Protein AF-A0A2G6LWV2-F1 (afdb_monomer)

Radius of gyration: 27.26 Å; Cα contacts (8 Å, |Δi|>4): 1111; chains: 1; bounding box: 62×66×82 Å

Foldseek 3Di:
DVVVCQQLVLLVLLLVLLVCLLVLLVVLVPPPCPQLSNLLSVLSNLLSVLLHRFGDDPLLVVLSVQLNVLSNCCVVDVVSSLSNLLSSQLSSLVSLLSSCVPPVDLCSSCVSLLSLLLLQDDADPQLVVLLVLLCVVPVLDAPCPDPDPDDPPDLDPPADLFFSPLSVQLSVLCVVPSSSSLVRVLVLLSLLLRLLCVQQNSNLSNLLQCFQQQHNSHDDSDCLSVLSNLLSCLVRPLDDPVNVVSLVVSLVVLCQRDVLSNLLSVLLVVLVQVPDPDDPVVNVVVVVVVVVVVVCVCVCCVPVVVVPRQNSNDLNVLLVVLLCCCVPPNVVLLVLLLLCCCQFVLLSCCQRPVLLLQLVLQLVVCCVPPVSSSSSLVRSLVSSSSSLCSRCSLPSAADQFRNVSSSSSNSSSSSNSSSRQCPPLLSVLSSSSSSSSSSSCSSVVSQRGQHNQQAGPVLVVVVQPHFDHSLQDDVVVSVLSVVLSVQSSCLSPDDPPSNVSSVVSSVVSSVNGSDDDQFRWQSNADPVFWDPFDWPDPDSPVSVVSVVSSHSFTWGWDDDAPTKGWFDDPDPQWIWMWGQHPFFIWIDIPPDTDDDHDDPDDDPPQKPFPDWDFDDPPPDPDGDIDTDTAHDPVPDPDTDTDGDPDDDIDIGGTRDDD

Mean predicted aligned error: 13.55 Å

Structure (mmCIF, N/CA/C/O backbone):
data_AF-A0A2G6LWV2-F1
#
_entry.id   AF-A0A2G6LWV2-F1
#
loop_
_atom_site.group_PDB
_atom_site.id
_atom_site.type_symbol
_atom_site.label_atom_id
_atom_site.label_alt_id
_atom_site.label_comp_id
_atom_site.label_asym_id
_atom_site.label_entity_id
_atom_site.label_seq_id
_atom_site.pdbx_PDB_ins_code
_atom_site.Cartn_x
_atom_site.Cartn_y
_atom_site.Cartn_z
_atom_site.occupancy
_atom_site.B_iso_or_equiv
_atom_site.auth_seq_id
_atom_site.auth_comp_id
_atom_site.auth_asym_id
_atom_site.auth_atom_id
_atom_site.pdbx_PDB_model_num
ATOM 1 N N . MET A 1 1 ? -26.670 -32.065 17.653 1.00 73.56 1 MET A N 1
ATOM 2 C CA . MET A 1 1 ? -26.065 -31.911 16.308 1.00 73.56 1 MET A CA 1
ATOM 3 C C . MET A 1 1 ? -26.472 -30.608 15.611 1.00 73.56 1 MET A C 1
ATOM 5 O O . MET A 1 1 ? -25.606 -29.767 15.420 1.00 73.56 1 MET A O 1
ATOM 9 N N . ARG A 1 2 ? -27.762 -30.358 15.326 1.00 80.62 2 ARG A N 1
ATOM 10 C CA . ARG A 1 2 ? -28.246 -29.114 14.675 1.00 80.62 2 ARG A CA 1
ATOM 11 C C . ARG A 1 2 ? -27.738 -27.809 15.317 1.00 80.62 2 ARG A C 1
ATOM 13 O O . ARG A 1 2 ? -27.131 -26.991 14.639 1.00 80.62 2 ARG A O 1
ATOM 20 N N . ARG A 1 3 ? -27.859 -27.679 16.645 1.00 80.44 3 ARG A N 1
ATOM 21 C CA . ARG A 1 3 ? -27.362 -26.515 17.408 1.00 80.44 3 ARG A CA 1
ATOM 22 C C . ARG A 1 3 ? -25.847 -26.297 17.273 1.00 80.44 3 ARG A C 1
ATOM 24 O O . ARG A 1 3 ? -25.392 -25.161 17.253 1.00 80.44 3 ARG A O 1
ATOM 31 N N . PHE A 1 4 ? -25.062 -27.371 17.162 1.00 81.25 4 PHE A N 1
ATOM 32 C CA . PHE A 1 4 ? -23.610 -27.282 16.970 1.00 81.25 4 PHE A CA 1
ATOM 33 C C . PHE A 1 4 ? -23.264 -26.746 15.575 1.00 81.25 4 PHE A C 1
ATOM 35 O O . PHE A 1 4 ? -22.426 -25.854 15.467 1.00 81.25 4 PHE A O 1
ATOM 42 N N . ILE A 1 5 ? -23.960 -27.236 14.542 1.00 81.06 5 ILE A N 1
ATOM 43 C CA . ILE A 1 5 ? -23.807 -26.794 13.146 1.00 81.06 5 ILE A CA 1
ATOM 44 C C . ILE A 1 5 ? -24.193 -25.319 12.997 1.00 81.06 5 ILE A C 1
ATOM 46 O O . ILE A 1 5 ? -23.463 -24.552 12.376 1.00 81.06 5 ILE A O 1
ATOM 50 N N . GLU A 1 6 ? -25.305 -24.903 13.605 1.00 79.62 6 GLU A N 1
ATOM 51 C CA . GLU A 1 6 ? -25.753 -23.505 13.584 1.00 79.62 6 GLU A CA 1
ATOM 52 C C . GLU A 1 6 ? -24.757 -22.576 14.300 1.00 79.62 6 GLU A C 1
ATOM 54 O O . GLU A 1 6 ? -24.489 -21.476 13.821 1.00 79.62 6 GLU A O 1
ATOM 59 N N . THR A 1 7 ? -24.149 -23.040 15.397 1.00 82.75 7 THR A N 1
ATOM 60 C CA . THR A 1 7 ? -23.205 -22.245 16.205 1.00 82.75 7 THR A CA 1
ATOM 61 C C . THR A 1 7 ? -21.809 -22.136 15.577 1.00 82.75 7 THR A C 1
ATOM 63 O O . THR A 1 7 ? -21.149 -21.116 15.748 1.00 82.75 7 THR A O 1
ATOM 66 N N . HIS A 1 8 ? -21.343 -23.156 14.848 1.00 85.56 8 HIS A N 1
ATOM 67 C CA . HIS A 1 8 ? -19.985 -23.212 14.274 1.00 85.56 8 HIS A CA 1
ATOM 68 C C . HIS A 1 8 ? -19.997 -23.213 12.741 1.00 85.56 8 HIS A C 1
ATOM 70 O O . HIS A 1 8 ? -19.137 -23.806 12.088 1.00 85.56 8 HIS A O 1
ATOM 76 N N . ARG A 1 9 ? -20.995 -22.556 12.145 1.00 86.44 9 ARG A N 1
ATOM 77 C CA . ARG A 1 9 ? -21.235 -22.608 10.702 1.00 86.44 9 ARG A CA 1
ATOM 78 C C . ARG A 1 9 ? -20.054 -22.082 9.883 1.00 86.44 9 ARG A C 1
ATOM 80 O O . ARG A 1 9 ? -19.738 -22.693 8.865 1.00 86.44 9 ARG A O 1
ATOM 87 N N . LEU A 1 10 ? -19.393 -20.993 10.306 1.00 87.88 10 LEU A N 1
ATOM 88 C CA . LEU A 1 10 ? -18.212 -20.478 9.597 1.00 87.88 10 LEU A CA 1
ATOM 89 C C . LEU A 1 10 ? -17.054 -21.474 9.655 1.00 87.88 10 LEU A C 1
ATOM 91 O O . LEU A 1 10 ? -16.500 -21.804 8.616 1.00 87.88 10 LEU A O 1
ATOM 95 N N . MET A 1 11 ? -16.750 -21.993 10.847 1.00 92.12 11 MET A N 1
ATOM 96 C CA . MET A 1 11 ? -15.703 -22.994 11.056 1.00 92.12 11 MET A CA 1
ATOM 97 C C . MET A 1 11 ? -15.886 -24.185 10.109 1.00 92.12 11 MET A C 1
ATOM 99 O O . MET A 1 11 ? -14.992 -24.486 9.322 1.00 92.12 11 MET A O 1
ATOM 103 N N . LEU A 1 12 ? -17.066 -24.815 10.133 1.00 90.56 12 LEU A N 1
ATOM 104 C CA . LEU A 1 12 ? -17.376 -25.965 9.280 1.00 90.56 12 LEU A CA 1
ATOM 105 C C . LEU A 1 12 ? -17.290 -25.616 7.790 1.00 90.56 12 LEU A C 1
ATOM 107 O O . LEU A 1 12 ? -16.721 -26.384 7.021 1.00 90.56 12 LEU A O 1
ATOM 111 N N . SER A 1 13 ? -17.802 -24.446 7.392 1.00 90.50 13 SER A N 1
ATOM 112 C CA . SER A 1 13 ? -17.732 -23.995 5.997 1.00 90.50 13 SER A CA 1
ATOM 113 C C . SER A 1 13 ? -16.283 -23.819 5.545 1.00 90.50 13 SER A C 1
ATOM 115 O O . SER A 1 13 ? -15.931 -24.286 4.474 1.00 90.50 13 SER A O 1
ATOM 117 N N . CYS A 1 14 ? -15.422 -23.213 6.366 1.00 91.94 14 CYS A N 1
ATOM 118 C CA . CYS A 1 14 ? -14.012 -23.025 6.037 1.00 91.94 14 CYS A CA 1
ATOM 119 C C . CYS A 1 14 ? -13.248 -24.350 5.928 1.00 91.94 14 CYS A C 1
ATOM 121 O O . CYS A 1 14 ? -12.437 -24.498 5.019 1.00 91.94 14 CYS A O 1
ATOM 123 N N . PHE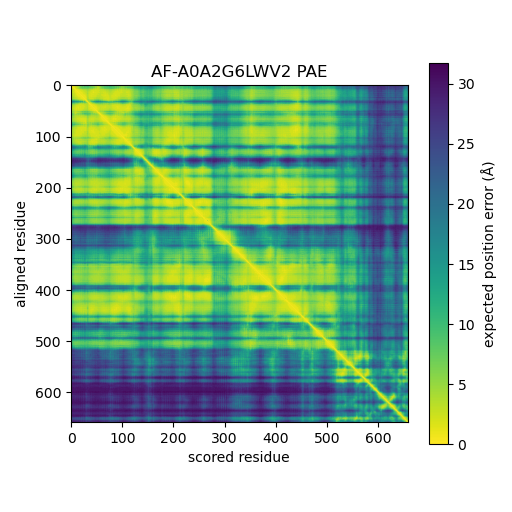 A 1 15 ? -13.521 -25.322 6.805 1.00 92.25 15 PHE A N 1
ATOM 124 C CA . PHE A 1 15 ? -12.913 -26.654 6.714 1.00 92.25 15 PHE A CA 1
ATOM 125 C C . PHE A 1 15 ? -13.327 -27.394 5.442 1.00 92.25 15 PHE A C 1
ATOM 127 O O . PHE A 1 15 ? -12.468 -27.906 4.727 1.00 92.25 15 PHE A O 1
ATOM 134 N N . VAL A 1 16 ? -14.630 -27.424 5.146 1.00 91.94 16 VAL A N 1
ATOM 135 C CA . VAL A 1 16 ? -15.158 -28.068 3.935 1.00 91.94 16 VAL A CA 1
ATOM 136 C C . VAL A 1 16 ? -14.615 -27.374 2.687 1.00 91.94 16 VAL A C 1
ATOM 138 O O . VAL A 1 16 ? -14.124 -28.048 1.785 1.00 91.94 16 VAL A O 1
ATOM 141 N N . SER A 1 17 ? -14.626 -26.039 2.661 1.00 91.38 17 SER A N 1
ATOM 142 C CA . SER A 1 17 ? -14.070 -25.261 1.555 1.00 91.38 17 SER A CA 1
ATOM 143 C C . SER A 1 17 ? -12.576 -25.497 1.384 1.00 91.38 17 SER A C 1
ATOM 145 O O . SER A 1 17 ? -12.140 -25.733 0.267 1.00 91.38 17 SER A O 1
ATOM 147 N N . GLY A 1 18 ? -11.789 -25.494 2.463 1.00 91.50 18 GLY A N 1
ATOM 148 C CA . GLY A 1 18 ? -10.349 -25.750 2.401 1.00 91.50 18 GLY A CA 1
ATOM 149 C C . GLY A 1 18 ? -10.024 -27.144 1.863 1.00 91.50 18 GLY A C 1
ATOM 150 O O . GLY A 1 18 ? -9.182 -27.278 0.976 1.00 91.50 18 GLY A O 1
ATOM 151 N N . ALA A 1 19 ? -10.736 -28.173 2.334 1.00 92.69 19 ALA A N 1
ATOM 152 C CA . ALA A 1 19 ? -10.584 -29.538 1.834 1.00 92.69 19 ALA A CA 1
ATOM 153 C C . ALA A 1 19 ? -10.974 -29.653 0.352 1.00 92.69 19 ALA A C 1
ATOM 155 O O . ALA A 1 19 ? -10.250 -30.268 -0.428 1.00 92.69 19 ALA A O 1
ATOM 156 N N . TRP A 1 20 ? -12.081 -29.028 -0.055 1.00 93.25 20 TRP A N 1
ATOM 157 C CA . TRP A 1 20 ? -12.495 -29.012 -1.455 1.00 93.25 20 TRP A CA 1
ATOM 158 C C . TRP A 1 20 ? -11.514 -28.254 -2.344 1.00 93.25 20 TRP A C 1
ATOM 160 O O . TRP A 1 20 ? -11.161 -28.768 -3.397 1.00 93.25 20 TRP A O 1
ATOM 170 N N . VAL A 1 21 ? -11.026 -27.082 -1.917 1.00 91.19 21 VAL A N 1
ATOM 171 C CA . VAL A 1 21 ? -10.005 -26.326 -2.655 1.00 91.19 21 VAL A CA 1
ATOM 172 C C . VAL A 1 21 ? -8.785 -27.208 -2.889 1.00 91.19 21 VAL A C 1
ATOM 174 O O . VAL A 1 21 ? -8.337 -27.308 -4.022 1.00 91.19 21 VAL A O 1
ATOM 177 N N . PHE A 1 22 ? -8.304 -27.926 -1.871 1.00 91.75 22 PHE A N 1
ATOM 178 C CA . PHE A 1 22 ? -7.187 -28.862 -2.025 1.00 91.75 22 PHE A CA 1
ATOM 179 C C . PHE A 1 22 ? -7.480 -29.983 -3.035 1.00 91.75 22 PHE A C 1
ATOM 181 O O . PHE A 1 22 ? -6.682 -30.236 -3.939 1.00 91.75 22 PHE A O 1
ATOM 188 N N . ILE A 1 23 ? -8.624 -30.660 -2.886 1.00 91.88 23 ILE A N 1
ATOM 189 C CA . ILE A 1 23 ? -8.996 -31.809 -3.719 1.00 91.88 23 ILE A CA 1
ATOM 190 C C . ILE A 1 23 ? -9.223 -31.375 -5.169 1.00 91.88 23 ILE A C 1
ATOM 192 O O . ILE A 1 23 ? -8.622 -31.953 -6.069 1.00 91.88 23 ILE A O 1
ATOM 196 N N . ALA A 1 24 ? -10.047 -30.353 -5.400 1.00 90.19 24 ALA A N 1
ATOM 197 C CA . ALA A 1 24 ? -10.381 -29.868 -6.733 1.00 90.19 24 ALA A CA 1
ATOM 198 C C . ALA A 1 24 ? -9.148 -29.322 -7.461 1.00 90.19 24 ALA A C 1
ATOM 200 O O . ALA A 1 24 ? -8.937 -29.670 -8.617 1.00 90.19 24 ALA A O 1
ATOM 201 N N . TRP A 1 25 ? -8.288 -28.556 -6.777 1.00 89.25 25 TRP A N 1
ATOM 202 C CA . TRP A 1 25 ? -7.039 -28.045 -7.359 1.00 89.25 25 TRP A CA 1
ATOM 203 C C . TRP A 1 25 ? -6.135 -29.183 -7.835 1.00 89.25 25 TRP A C 1
ATOM 205 O O . TRP A 1 25 ? -5.579 -29.129 -8.931 1.00 89.25 25 TRP A O 1
ATOM 215 N N . LYS A 1 26 ? -6.019 -30.244 -7.024 1.00 88.69 26 LYS A N 1
ATOM 216 C CA . LYS A 1 26 ? -5.214 -31.422 -7.353 1.00 88.69 26 LYS A CA 1
ATOM 217 C C . LYS A 1 26 ? -5.834 -32.257 -8.476 1.00 88.69 26 LYS A C 1
ATOM 219 O O . LYS A 1 26 ? -5.106 -32.686 -9.363 1.00 88.69 26 LYS A O 1
ATOM 224 N N . LEU A 1 27 ? -7.146 -32.494 -8.440 1.00 90.00 27 LEU A N 1
ATOM 225 C CA . LEU A 1 27 ? -7.854 -33.294 -9.446 1.00 90.00 27 LEU A CA 1
ATOM 226 C C . LEU A 1 27 ? -7.903 -32.602 -10.808 1.00 90.00 27 LEU A C 1
ATOM 228 O O . LEU A 1 27 ? -7.734 -33.262 -11.827 1.00 90.00 27 LEU A O 1
ATOM 232 N N . ALA A 1 28 ? -8.102 -31.286 -10.828 1.00 87.88 28 ALA A N 1
ATOM 233 C CA . ALA A 1 28 ? -8.118 -30.510 -12.059 1.00 87.88 28 ALA A CA 1
ATOM 234 C C . ALA A 1 28 ? -6.717 -30.318 -12.666 1.00 87.88 28 ALA A C 1
ATOM 236 O O . ALA A 1 28 ? -6.621 -29.888 -13.813 1.00 87.88 28 ALA A O 1
ATOM 237 N N . GLY A 1 29 ? -5.648 -30.621 -11.916 1.00 85.56 29 GLY A N 1
ATOM 238 C CA . GLY A 1 29 ? -4.260 -30.485 -12.363 1.00 85.56 29 GLY A CA 1
ATOM 239 C C . GLY A 1 29 ? -3.753 -29.041 -12.435 1.00 85.56 29 GLY A C 1
ATOM 240 O O . GLY A 1 29 ? -2.830 -28.775 -13.196 1.00 85.56 29 GLY A O 1
ATOM 241 N N . MET A 1 30 ? -4.356 -28.114 -11.681 1.00 83.44 30 MET A N 1
ATOM 242 C CA . MET A 1 30 ? -4.039 -26.678 -11.728 1.00 83.44 30 MET A CA 1
ATOM 243 C C . MET A 1 30 ? -2.553 -26.372 -11.431 1.00 83.44 30 MET A C 1
ATOM 245 O O . MET A 1 30 ? -1.924 -27.094 -10.647 1.00 83.44 30 MET A O 1
ATOM 249 N N . PRO A 1 31 ? -1.998 -25.265 -11.975 1.00 74.88 31 PRO A N 1
ATOM 250 C CA . PRO A 1 31 ? -0.589 -24.906 -11.829 1.00 74.88 31 PRO A CA 1
ATOM 251 C C . PRO A 1 31 ? -0.162 -24.706 -10.369 1.00 74.88 31 PRO A C 1
ATOM 253 O O . PRO A 1 31 ? -0.963 -24.417 -9.474 1.00 74.88 31 PRO A O 1
ATOM 256 N N . SER A 1 32 ? 1.142 -24.881 -10.132 1.00 67.62 32 SER A N 1
ATOM 257 C CA . SER A 1 32 ? 1.777 -24.801 -8.810 1.00 67.62 32 SER A CA 1
ATOM 258 C C . SER A 1 32 ? 1.073 -25.612 -7.696 1.00 67.62 32 SER A C 1
ATOM 260 O O . SER A 1 32 ? 0.885 -25.103 -6.581 1.00 67.62 32 SER A O 1
ATOM 262 N N . PRO A 1 33 ? 0.719 -26.897 -7.932 1.00 56.16 33 PRO A N 1
ATOM 263 C CA . PRO A 1 33 ? -0.064 -27.710 -6.992 1.00 56.16 33 PRO A CA 1
ATOM 264 C C . PRO A 1 33 ? 0.674 -27.985 -5.670 1.00 56.16 33 PRO A C 1
ATOM 266 O O . PRO A 1 33 ? 0.054 -28.320 -4.661 1.00 56.16 33 PRO A O 1
ATOM 269 N N . GLY A 1 34 ? 2.004 -27.835 -5.654 1.00 60.56 34 GLY A N 1
ATOM 270 C CA . GLY A 1 34 ? 2.821 -27.958 -4.449 1.00 60.56 34 GLY A CA 1
ATOM 271 C C . GLY A 1 34 ? 2.706 -26.763 -3.501 1.00 60.56 34 GLY A C 1
ATOM 272 O O . GLY A 1 34 ? 2.576 -26.965 -2.298 1.00 60.56 34 GLY A O 1
ATOM 273 N N . PHE A 1 35 ? 2.741 -25.533 -4.017 1.00 70.44 35 PHE A N 1
ATOM 274 C CA . PHE A 1 35 ? 2.861 -24.324 -3.194 1.00 70.44 35 PHE A CA 1
ATOM 275 C C . PHE A 1 35 ? 1.499 -23.648 -2.970 1.00 70.44 35 PHE A C 1
ATOM 277 O O . PHE A 1 35 ? 0.951 -23.723 -1.867 1.00 70.44 35 PHE A O 1
ATOM 284 N N . TYR A 1 36 ? 0.872 -23.106 -4.022 1.00 74.56 36 TYR A N 1
ATOM 285 C CA . TYR A 1 36 ? -0.477 -22.518 -3.948 1.00 74.56 36 TYR A CA 1
ATOM 286 C C . TYR A 1 36 ? -1.529 -23.551 -3.530 1.00 74.56 36 TYR A C 1
ATOM 288 O O . TYR A 1 36 ? -2.336 -23.292 -2.633 1.00 74.56 36 TYR A O 1
ATOM 296 N N . GLY A 1 37 ? -1.448 -24.756 -4.106 1.00 76.75 37 GLY A N 1
ATOM 297 C CA . GLY A 1 37 ? -2.347 -25.873 -3.812 1.00 76.75 37 GLY A CA 1
ATOM 298 C C . GLY A 1 37 ? -2.282 -26.390 -2.371 1.00 76.75 37 GLY A C 1
ATOM 299 O O . GLY A 1 37 ? -3.147 -27.163 -1.980 1.00 76.75 37 GLY A O 1
ATOM 300 N N . ARG A 1 38 ? -1.308 -25.963 -1.551 1.00 84.31 38 ARG A N 1
ATOM 301 C CA . ARG A 1 38 ? -1.229 -26.296 -0.114 1.00 84.31 38 ARG A CA 1
ATOM 302 C C . ARG A 1 38 ? -1.507 -25.096 0.783 1.00 84.31 38 ARG A C 1
ATOM 304 O O . ARG A 1 38 ? -2.213 -25.237 1.781 1.00 84.31 38 ARG A O 1
ATOM 311 N N . ILE A 1 39 ? -0.983 -23.922 0.431 1.00 86.75 39 ILE A N 1
ATOM 312 C CA . ILE A 1 39 ? -1.068 -22.741 1.294 1.00 86.75 39 ILE A CA 1
ATOM 313 C C . ILE A 1 39 ? -2.487 -22.162 1.319 1.00 86.75 39 ILE A C 1
ATOM 315 O O . ILE A 1 39 ? -2.982 -21.840 2.399 1.00 86.75 39 ILE A O 1
ATOM 319 N N . LEU A 1 40 ? -3.185 -22.107 0.178 1.00 88.62 40 LEU A N 1
ATOM 320 C CA . LEU A 1 40 ? -4.576 -21.638 0.131 1.00 88.62 40 LEU A CA 1
ATOM 321 C C . LEU A 1 40 ? -5.507 -22.528 0.982 1.00 88.62 40 LEU A C 1
ATOM 323 O O . LEU A 1 40 ? -6.181 -21.992 1.866 1.00 88.62 40 LEU A O 1
ATOM 327 N N . PRO A 1 41 ? -5.518 -23.870 0.825 1.00 90.12 41 PRO A N 1
ATOM 328 C CA . PRO A 1 41 ? -6.238 -24.761 1.738 1.00 90.12 41 PRO A CA 1
ATOM 329 C C . PRO A 1 41 ? -5.829 -24.619 3.205 1.00 90.12 41 PRO A C 1
ATOM 331 O O . PRO A 1 41 ? -6.692 -24.589 4.083 1.00 90.12 41 PRO A O 1
ATOM 334 N N . GLY A 1 42 ? -4.527 -24.494 3.482 1.00 91.50 42 GLY A N 1
ATOM 335 C CA . GLY A 1 42 ? -4.013 -24.280 4.834 1.00 91.50 42 GLY A CA 1
ATOM 336 C C . GLY A 1 42 ? -4.561 -23.000 5.470 1.00 91.50 42 GLY A C 1
ATOM 337 O O . GLY A 1 42 ? -4.979 -23.015 6.629 1.00 91.50 42 GLY A O 1
ATOM 338 N N . ALA A 1 43 ? -4.652 -21.914 4.702 1.00 92.19 43 ALA A N 1
ATOM 339 C CA . ALA A 1 43 ? -5.223 -20.649 5.155 1.00 92.19 43 ALA A CA 1
ATOM 340 C C . ALA A 1 43 ? -6.729 -20.756 5.427 1.00 92.19 43 ALA A C 1
ATOM 342 O O . ALA A 1 43 ? -7.212 -20.200 6.413 1.00 92.19 43 ALA A O 1
ATOM 343 N N . TRP A 1 44 ? -7.468 -21.528 4.626 1.00 93.31 44 TRP A N 1
ATOM 344 C CA . TRP A 1 44 ? -8.872 -21.854 4.895 1.00 93.31 44 TRP A CA 1
ATOM 345 C C . TRP A 1 44 ? -9.057 -22.653 6.187 1.00 93.31 44 TRP A C 1
ATOM 347 O O . TRP A 1 44 ? -9.905 -22.306 7.011 1.00 93.31 44 TRP A O 1
ATOM 357 N N . ILE A 1 45 ? -8.243 -23.687 6.400 1.00 93.19 45 ILE A N 1
ATOM 358 C CA . ILE A 1 45 ? -8.262 -24.495 7.626 1.00 93.19 45 ILE A CA 1
ATOM 359 C C . ILE A 1 45 ? -7.960 -23.618 8.846 1.00 93.19 45 ILE A C 1
ATOM 361 O O . ILE A 1 45 ? -8.698 -23.652 9.834 1.00 93.19 45 ILE A O 1
ATOM 365 N N . LEU A 1 46 ? -6.927 -22.778 8.760 1.00 93.62 46 LEU A N 1
ATOM 366 C CA . LEU A 1 46 ? -6.565 -21.844 9.822 1.00 93.62 46 LEU A CA 1
ATOM 367 C C . LEU A 1 46 ? -7.681 -20.824 10.088 1.00 93.62 46 LEU A C 1
ATOM 369 O O . LEU A 1 46 ? -8.014 -20.568 11.245 1.00 93.62 46 LEU A O 1
ATOM 373 N N . ALA A 1 47 ? -8.318 -20.291 9.042 1.00 92.50 47 ALA A N 1
ATOM 374 C CA . ALA A 1 47 ? -9.482 -19.421 9.185 1.00 92.50 47 ALA A CA 1
ATOM 375 C C . ALA A 1 47 ? -10.642 -20.138 9.893 1.00 92.50 47 ALA A C 1
ATOM 377 O O . ALA A 1 47 ? -11.293 -19.542 10.747 1.00 92.50 47 ALA A O 1
ATOM 378 N N . GLY A 1 48 ? -10.872 -21.420 9.593 1.00 91.19 48 GLY A N 1
ATOM 379 C CA . GLY A 1 48 ? -11.864 -22.249 10.278 1.00 91.19 48 GLY A CA 1
ATOM 380 C C . GLY A 1 48 ? -11.561 -22.421 11.766 1.00 91.19 48 GLY A C 1
ATOM 381 O O . GLY A 1 48 ? -12.428 -22.152 12.598 1.00 91.19 48 GLY A O 1
ATOM 382 N N . LEU A 1 49 ? -10.323 -22.788 12.111 1.00 93.19 49 LEU A N 1
ATOM 383 C CA . LEU A 1 49 ? -9.866 -22.940 13.500 1.00 93.19 49 LEU A CA 1
ATOM 384 C C . LEU A 1 49 ? -10.040 -21.651 14.316 1.00 93.19 49 LEU A C 1
ATOM 386 O O . LEU A 1 49 ? -10.426 -21.692 15.485 1.00 93.19 49 LEU A O 1
ATOM 390 N N . LEU A 1 50 ? -9.784 -20.498 13.697 1.00 92.88 50 LEU A N 1
ATOM 391 C CA . LEU A 1 50 ? -9.832 -19.192 14.358 1.00 92.88 50 LEU A CA 1
ATOM 392 C C . LEU A 1 50 ? -11.224 -18.540 14.340 1.00 92.88 50 LEU A C 1
ATOM 394 O O . LEU A 1 50 ? -11.472 -17.622 15.127 1.00 92.88 50 LEU A O 1
ATOM 398 N N . ALA A 1 51 ? -12.148 -19.020 13.502 1.00 88.62 51 ALA A N 1
ATOM 399 C CA . ALA A 1 51 ? -13.498 -18.473 13.351 1.00 88.62 51 ALA A CA 1
ATOM 400 C C . ALA A 1 51 ? -14.338 -18.542 14.640 1.00 88.62 51 ALA A C 1
ATOM 402 O O . ALA A 1 51 ? -15.212 -17.700 14.868 1.00 88.62 51 ALA A O 1
ATOM 403 N N . GLY A 1 52 ? -14.100 -19.539 15.499 1.00 84.56 52 GLY A N 1
ATOM 404 C CA . GLY A 1 52 ? -14.894 -19.758 16.709 1.00 84.56 52 GLY A CA 1
ATOM 405 C C . GLY A 1 52 ? -16.390 -19.907 16.396 1.00 84.56 52 GLY A C 1
ATOM 406 O O . GLY A 1 52 ? -16.787 -20.799 15.652 1.00 84.56 52 GLY A O 1
ATOM 407 N N . ARG A 1 53 ? -17.226 -19.022 16.962 1.00 85.69 53 ARG A N 1
ATOM 408 C CA . ARG A 1 53 ? -18.695 -19.006 16.773 1.00 85.69 53 ARG A CA 1
ATOM 409 C C . ARG A 1 53 ? -19.179 -18.006 15.711 1.00 85.69 53 ARG A C 1
ATOM 411 O O . ARG A 1 53 ? -20.354 -17.653 15.681 1.00 85.69 53 ARG A O 1
ATOM 418 N N . ALA A 1 54 ? -18.276 -17.510 14.864 1.00 84.81 54 ALA A N 1
ATOM 419 C CA . ALA A 1 54 ? -18.612 -16.609 13.764 1.00 84.81 54 ALA A CA 1
ATOM 420 C C . ALA A 1 54 ? -19.720 -17.196 12.856 1.00 84.81 54 ALA A C 1
ATOM 422 O O . ALA A 1 54 ? -19.627 -18.368 12.470 1.00 84.81 54 ALA A O 1
ATOM 423 N N . PRO A 1 55 ? -20.765 -16.425 12.476 1.00 84.88 55 PRO A N 1
ATOM 424 C CA . PRO A 1 55 ? -21.709 -16.881 11.469 1.00 84.88 55 PRO A CA 1
ATOM 425 C C . PRO A 1 55 ? -21.016 -16.956 10.107 1.00 84.88 55 PRO A C 1
ATOM 427 O O . PRO A 1 55 ? -20.178 -16.119 9.768 1.00 84.88 55 PRO A O 1
ATOM 430 N N . ALA A 1 56 ? -21.402 -17.942 9.297 1.00 81.00 56 ALA A N 1
ATOM 431 C CA . ALA A 1 56 ? -20.975 -17.989 7.905 1.00 81.00 56 ALA A CA 1
ATOM 432 C C . ALA A 1 56 ? -21.553 -16.792 7.138 1.00 81.00 56 ALA A C 1
ATOM 434 O O . ALA A 1 56 ? -22.729 -16.450 7.288 1.00 81.00 56 ALA A O 1
ATOM 435 N N . THR A 1 57 ? -20.735 -16.162 6.298 1.00 80.31 57 THR A N 1
ATOM 436 C CA . THR A 1 57 ? -21.193 -15.089 5.415 1.00 80.31 57 THR A CA 1
ATOM 437 C C . THR A 1 57 ? -21.699 -15.669 4.100 1.00 80.31 57 THR A C 1
ATOM 439 O O . THR A 1 57 ? -21.156 -16.641 3.582 1.00 80.31 57 THR A O 1
ATOM 442 N N . LYS A 1 58 ? -22.719 -15.036 3.513 1.00 80.75 58 LYS A N 1
ATOM 443 C CA . LYS A 1 58 ? -23.219 -15.394 2.174 1.00 80.75 58 LYS A CA 1
ATOM 444 C C . LYS A 1 58 ? -22.142 -15.314 1.081 1.00 80.75 58 LYS A C 1
ATOM 446 O O . LYS A 1 58 ? -22.220 -16.025 0.089 1.00 80.75 58 LYS A O 1
ATOM 451 N N . TRP A 1 59 ? -21.129 -14.467 1.280 1.00 79.81 59 TRP A N 1
ATOM 452 C CA . TRP A 1 59 ? -20.025 -14.261 0.342 1.00 79.81 59 TRP A CA 1
ATOM 453 C C . TRP A 1 59 ? -19.129 -15.490 0.199 1.00 79.81 59 TRP A C 1
ATOM 455 O O . TRP A 1 59 ? -18.599 -15.726 -0.879 1.00 79.81 59 TRP A O 1
ATOM 465 N N . LEU A 1 60 ? -19.019 -16.313 1.244 1.00 82.88 60 LEU A N 1
ATOM 466 C CA . LEU A 1 60 ? -18.269 -17.568 1.188 1.00 82.88 60 LEU A CA 1
ATOM 467 C C . LEU A 1 60 ? -18.822 -18.516 0.138 1.00 82.88 60 LEU A C 1
ATOM 469 O O . LEU A 1 60 ? -18.057 -19.074 -0.635 1.00 82.88 60 LEU A O 1
ATOM 473 N N . SER A 1 61 ? -20.146 -18.663 0.091 1.00 83.94 61 SER A N 1
ATOM 474 C CA . SER A 1 61 ? -20.809 -19.510 -0.897 1.00 83.94 61 SER A CA 1
ATOM 475 C C . SER A 1 61 ? -20.587 -18.993 -2.317 1.00 83.94 61 SER A C 1
ATOM 477 O O . SER A 1 61 ? -20.409 -19.797 -3.223 1.00 83.94 61 SER A O 1
ATOM 479 N N . VAL A 1 62 ? -20.540 -17.668 -2.501 1.00 87.81 62 VAL A N 1
ATOM 480 C CA . VAL A 1 62 ? -20.246 -17.046 -3.801 1.00 87.81 62 VAL A CA 1
ATOM 481 C C . VAL A 1 62 ? -18.811 -17.348 -4.229 1.00 87.81 62 VAL A C 1
ATOM 483 O O . VAL A 1 62 ? -18.613 -17.902 -5.303 1.00 87.81 62 VAL A O 1
ATOM 486 N N . PHE A 1 63 ? -17.814 -17.060 -3.386 1.00 89.88 63 PHE A N 1
ATOM 487 C CA . PHE A 1 63 ? -16.408 -17.338 -3.708 1.00 89.88 63 PHE A CA 1
ATOM 488 C C . PHE A 1 63 ? -16.141 -18.828 -3.921 1.00 89.88 63 PHE A C 1
ATOM 490 O O . PHE A 1 63 ? -15.409 -19.203 -4.830 1.00 89.88 63 PHE A O 1
ATOM 497 N N . PHE A 1 64 ? -16.779 -19.681 -3.125 1.00 87.75 64 PHE A N 1
ATOM 498 C CA . PHE A 1 64 ? -16.691 -21.127 -3.272 1.00 87.75 64 PHE A CA 1
ATOM 499 C C . PHE A 1 64 ? -17.299 -21.624 -4.591 1.00 87.75 64 PHE A C 1
ATOM 501 O O . PHE A 1 64 ? -16.709 -22.478 -5.253 1.00 87.75 64 PHE A O 1
ATOM 508 N N . ALA A 1 65 ? -18.451 -21.082 -4.997 1.00 90.00 65 ALA A N 1
ATOM 509 C CA . ALA A 1 65 ? -19.076 -21.412 -6.275 1.00 90.00 65 ALA A CA 1
ATOM 510 C C . ALA A 1 65 ? -18.216 -20.943 -7.457 1.00 90.00 65 ALA A C 1
ATOM 512 O O . ALA A 1 65 ? -17.963 -21.732 -8.363 1.00 90.00 65 ALA A O 1
ATOM 513 N N . VAL A 1 66 ? -17.705 -19.706 -7.410 1.00 92.06 66 VAL A N 1
ATOM 514 C CA . VAL A 1 66 ? -16.790 -19.175 -8.435 1.00 92.06 66 VAL A CA 1
ATOM 515 C C . VAL A 1 66 ? -15.537 -20.043 -8.531 1.00 92.06 66 VAL A C 1
ATOM 517 O O . VAL A 1 66 ? -15.202 -20.484 -9.622 1.00 92.06 66 VAL A O 1
ATOM 520 N N . PHE A 1 67 ? -14.902 -20.378 -7.403 1.00 93.69 67 PHE A N 1
ATOM 521 C CA . PHE A 1 67 ? -13.764 -21.300 -7.379 1.00 93.69 67 PHE A CA 1
ATOM 522 C C . PHE A 1 67 ? -14.104 -22.637 -8.047 1.00 93.69 67 PHE A C 1
ATOM 524 O O . PHE A 1 67 ? -13.374 -23.091 -8.919 1.00 93.69 67 PHE A O 1
ATOM 531 N N . THR A 1 68 ? -15.226 -23.248 -7.658 1.00 92.69 68 THR A N 1
ATOM 532 C CA . THR A 1 68 ? -15.631 -24.581 -8.127 1.00 92.69 68 THR A CA 1
ATOM 533 C C . THR A 1 68 ? -15.943 -24.613 -9.617 1.00 92.69 68 THR A C 1
ATOM 535 O O . THR A 1 68 ? -15.731 -25.638 -10.248 1.00 92.69 68 THR A O 1
ATOM 538 N N . VAL A 1 69 ? -16.436 -23.520 -10.195 1.00 92.00 69 VAL A N 1
ATOM 539 C CA . VAL A 1 69 ? -16.640 -23.430 -11.645 1.00 92.00 69 VAL A CA 1
ATOM 540 C C . VAL A 1 69 ? -15.304 -23.172 -12.344 1.00 92.00 69 VAL A C 1
ATOM 542 O O . VAL A 1 69 ? -14.924 -23.919 -13.244 1.00 92.00 69 VAL A O 1
ATOM 545 N N . SER A 1 70 ? -14.545 -22.170 -11.896 1.00 90.75 70 SER A N 1
ATOM 546 C CA . SER A 1 70 ? -13.303 -21.748 -12.553 1.00 90.75 70 SER A CA 1
ATOM 547 C C . SER A 1 70 ? -12.192 -22.804 -12.507 1.00 90.75 70 SER A C 1
ATOM 549 O O . SER A 1 70 ? -11.419 -22.906 -13.457 1.00 90.75 70 SER A O 1
ATOM 551 N N . VAL A 1 71 ? -12.145 -23.642 -11.463 1.00 91.19 71 VAL A N 1
ATOM 552 C CA . VAL A 1 71 ? -11.175 -24.751 -11.340 1.00 91.19 71 VAL A CA 1
ATOM 553 C C . VAL A 1 71 ? -11.336 -25.823 -12.414 1.00 91.19 71 VAL A C 1
ATOM 555 O O . VAL A 1 71 ? -10.406 -26.580 -12.624 1.00 91.19 71 VAL A O 1
ATOM 558 N N . TRP A 1 72 ? -12.465 -25.917 -13.115 1.00 89.94 72 TRP A N 1
ATOM 559 C CA . TRP A 1 72 ? -12.601 -26.837 -14.256 1.00 89.94 72 TRP A CA 1
ATOM 560 C C . TRP A 1 72 ? -12.423 -26.128 -15.597 1.00 89.94 72 TRP A C 1
ATOM 562 O O . TRP A 1 72 ? -12.089 -26.761 -16.592 1.00 89.94 72 TRP A O 1
ATOM 572 N N . LEU A 1 73 ? -12.593 -24.806 -15.614 1.00 87.62 73 LEU A N 1
ATOM 573 C CA . LEU A 1 73 ? -12.424 -23.983 -16.809 1.00 87.62 73 LEU A CA 1
ATOM 574 C C . LEU A 1 73 ? -10.962 -23.598 -17.072 1.00 87.62 73 LEU A C 1
ATOM 576 O O . LEU A 1 73 ? -10.659 -23.137 -18.166 1.00 87.62 73 LEU A O 1
ATOM 580 N N . TRP A 1 74 ? -10.044 -23.792 -16.118 1.00 85.94 74 TRP A N 1
ATOM 581 C CA . TRP A 1 74 ? -8.641 -23.384 -16.295 1.00 85.94 74 TRP A CA 1
ATOM 582 C C . TRP A 1 74 ? -7.908 -24.115 -17.425 1.00 85.94 74 TRP A C 1
ATOM 584 O O . TRP A 1 74 ? -6.982 -23.560 -18.001 1.00 85.94 74 TRP A O 1
ATOM 594 N N . GLN A 1 75 ? -8.335 -25.328 -17.784 1.00 85.00 75 GLN A N 1
ATOM 595 C CA . GLN A 1 75 ? -7.761 -26.041 -18.930 1.00 85.00 75 GLN A CA 1
ATOM 596 C C . GLN A 1 75 ? -8.147 -25.396 -20.271 1.00 85.00 75 GLN A C 1
ATOM 598 O O . GLN A 1 75 ? -7.493 -25.646 -21.276 1.00 85.00 75 GLN A O 1
ATOM 603 N N . LEU A 1 76 ? -9.198 -24.567 -20.292 1.00 86.38 76 LEU A N 1
ATOM 604 C CA . LEU A 1 76 ? -9.638 -23.832 -21.481 1.00 86.38 76 LEU A CA 1
ATOM 605 C C . LEU A 1 76 ? -8.921 -22.484 -21.630 1.00 86.38 76 LEU A C 1
ATOM 607 O O . LEU A 1 76 ? -8.885 -21.928 -22.722 1.00 86.38 76 LEU A O 1
ATOM 611 N N . SER A 1 77 ? -8.405 -21.925 -20.533 1.00 83.25 77 SER A N 1
ATOM 612 C CA . SER A 1 77 ? -7.749 -20.620 -20.514 1.00 83.25 77 SER A CA 1
ATOM 613 C C . SER A 1 77 ? -6.942 -20.435 -19.234 1.00 83.25 77 SER A C 1
ATOM 615 O O . SER A 1 77 ? -7.436 -20.712 -18.137 1.00 83.25 77 SER A O 1
ATOM 617 N N . GLU A 1 78 ? -5.750 -19.848 -19.350 1.00 74.88 78 GLU A N 1
ATOM 618 C CA . GLU A 1 78 ? -4.928 -19.483 -18.194 1.00 74.88 78 GLU A CA 1
ATOM 619 C C . GLU A 1 78 ? -5.659 -18.533 -17.226 1.00 74.88 78 GLU A C 1
ATOM 621 O O . GLU A 1 78 ? -5.484 -18.614 -16.013 1.00 74.88 78 GLU A O 1
ATOM 626 N N . PHE A 1 79 ? -6.605 -17.720 -17.702 1.00 81.81 79 PHE A N 1
ATOM 627 C CA . PHE A 1 79 ? -7.432 -16.895 -16.814 1.00 81.81 79 PHE A CA 1
ATOM 628 C C . PHE A 1 79 ? -8.269 -17.721 -15.827 1.00 81.81 79 PHE A C 1
ATOM 630 O O . PHE A 1 79 ? -8.572 -17.253 -14.726 1.00 81.81 79 PHE A O 1
ATOM 637 N N . GLY A 1 80 ? -8.621 -18.965 -16.166 1.00 83.62 80 GLY A N 1
ATOM 638 C CA . GLY A 1 80 ? -9.403 -19.826 -15.285 1.00 83.62 80 GLY A CA 1
ATOM 639 C C . GLY A 1 80 ? -8.667 -20.170 -13.987 1.00 83.62 80 GLY A C 1
ATOM 640 O O . GLY A 1 80 ? -9.302 -20.184 -12.927 1.00 83.62 80 GLY A O 1
ATOM 641 N N . TRP A 1 81 ? -7.338 -20.358 -14.021 1.00 85.88 81 TRP A N 1
ATOM 642 C CA . TRP A 1 81 ? -6.585 -20.635 -12.791 1.00 85.88 81 TRP A CA 1
ATOM 643 C C . TRP A 1 81 ? -6.435 -19.383 -11.925 1.00 85.88 81 TRP A C 1
ATOM 645 O O . TRP A 1 81 ? -6.575 -19.475 -10.703 1.00 85.88 81 TRP A O 1
ATOM 655 N N . ILE A 1 82 ? -6.239 -18.217 -12.551 1.00 87.50 82 ILE A N 1
ATOM 656 C CA . ILE A 1 82 ? -6.148 -16.915 -11.876 1.00 87.50 82 ILE A CA 1
ATOM 657 C C . ILE A 1 82 ? -7.454 -16.621 -11.134 1.00 87.50 82 ILE A C 1
ATOM 659 O O . ILE A 1 82 ? -7.444 -16.330 -9.937 1.00 87.50 82 ILE A O 1
ATOM 663 N N . ILE A 1 83 ? -8.596 -16.762 -11.815 1.00 90.06 83 ILE A N 1
ATOM 664 C CA . ILE A 1 83 ? -9.920 -16.516 -11.229 1.00 90.06 83 ILE A CA 1
ATOM 665 C C . ILE A 1 83 ? -10.211 -17.514 -10.104 1.00 90.06 83 ILE A C 1
ATOM 667 O O . ILE A 1 83 ? -10.700 -17.112 -9.046 1.00 90.06 83 ILE A O 1
ATOM 671 N N . ALA A 1 84 ? -9.899 -18.801 -10.294 1.00 91.06 84 ALA A N 1
ATOM 672 C CA . ALA A 1 84 ? -10.078 -19.810 -9.253 1.00 91.06 84 ALA A CA 1
ATOM 673 C C . ALA A 1 84 ? -9.228 -19.483 -8.014 1.00 91.06 84 ALA A C 1
ATOM 675 O O . ALA A 1 84 ? -9.760 -19.361 -6.906 1.00 91.06 84 ALA A O 1
ATOM 676 N N . GLY A 1 85 ? -7.925 -19.256 -8.191 1.00 90.38 85 GLY A N 1
ATOM 677 C CA . GLY A 1 85 ? -7.027 -18.866 -7.105 1.00 90.38 85 GLY A CA 1
ATOM 678 C C . GLY A 1 85 ? -7.507 -17.611 -6.379 1.00 90.38 85 GLY A C 1
ATOM 679 O O . GLY A 1 85 ? -7.557 -17.593 -5.145 1.00 90.38 85 GLY A O 1
ATOM 680 N N . ALA A 1 86 ? -7.923 -16.583 -7.124 1.00 91.06 86 ALA A N 1
ATOM 681 C CA . ALA A 1 86 ? -8.373 -15.319 -6.552 1.00 91.06 86 ALA A CA 1
ATOM 682 C C . ALA A 1 86 ? -9.686 -15.498 -5.781 1.00 91.06 86 ALA A C 1
ATOM 684 O O . ALA A 1 86 ? -9.833 -14.976 -4.678 1.00 91.06 86 ALA A O 1
ATOM 685 N N . ALA A 1 87 ? -10.623 -16.304 -6.281 1.00 93.25 87 ALA A N 1
ATOM 686 C CA . ALA A 1 87 ? -11.839 -16.633 -5.544 1.00 93.25 87 ALA A CA 1
ATOM 687 C C . ALA A 1 87 ? -11.521 -17.355 -4.220 1.00 93.25 87 ALA A C 1
ATOM 689 O O . ALA A 1 87 ? -12.069 -16.999 -3.171 1.00 93.25 87 ALA A O 1
ATOM 690 N N . ALA A 1 88 ? -10.585 -18.311 -4.234 1.00 92.19 88 ALA A N 1
ATOM 691 C CA . ALA A 1 88 ? -10.143 -18.999 -3.024 1.00 92.19 88 ALA A CA 1
ATOM 692 C C . ALA A 1 88 ? -9.491 -18.035 -2.014 1.00 92.19 88 ALA A C 1
ATOM 694 O O . ALA A 1 88 ? -9.846 -18.069 -0.833 1.00 92.19 88 ALA A O 1
ATOM 695 N N . ALA A 1 89 ? -8.595 -17.149 -2.459 1.00 92.06 89 ALA A N 1
ATOM 696 C CA . ALA A 1 89 ? -7.935 -16.155 -1.609 1.00 92.06 89 ALA A CA 1
ATOM 697 C C . ALA A 1 89 ? -8.923 -15.110 -1.051 1.00 92.06 89 ALA A C 1
ATOM 699 O O . ALA A 1 89 ? -8.908 -14.810 0.147 1.00 92.06 89 ALA A O 1
ATOM 700 N N . ALA A 1 90 ? -9.844 -14.609 -1.879 1.00 92.94 90 ALA A N 1
ATOM 701 C CA . ALA A 1 90 ? -10.889 -13.672 -1.468 1.00 92.94 90 ALA A CA 1
ATOM 702 C C . ALA A 1 90 ? -11.798 -14.270 -0.384 1.00 92.94 90 ALA A C 1
ATOM 704 O O . ALA A 1 90 ? -12.164 -13.582 0.573 1.00 92.94 90 ALA A O 1
ATOM 705 N N . GLY A 1 91 ? -12.114 -15.565 -0.480 1.00 92.56 91 GLY A N 1
ATOM 706 C CA . GLY A 1 91 ? -12.871 -16.277 0.547 1.00 92.56 91 GLY A CA 1
ATOM 707 C C . GLY A 1 91 ? -12.144 -16.371 1.896 1.00 92.56 91 GLY A C 1
ATOM 708 O O . GLY A 1 91 ? -12.787 -16.212 2.939 1.00 92.56 91 GLY A O 1
ATOM 709 N N . VAL A 1 92 ? -10.814 -16.522 1.909 1.00 92.38 92 VAL A N 1
ATOM 710 C CA . VAL A 1 92 ? -10.007 -16.452 3.146 1.00 92.38 92 VAL A CA 1
ATOM 711 C C . VAL A 1 92 ? -10.073 -15.051 3.757 1.00 92.38 92 VAL A C 1
ATOM 713 O O . VAL A 1 92 ? -10.364 -14.916 4.949 1.00 92.38 92 VAL A O 1
ATOM 716 N N . ILE A 1 93 ? -9.880 -13.997 2.956 1.00 92.06 93 ILE A N 1
ATOM 717 C CA . ILE A 1 93 ? -9.958 -12.603 3.430 1.00 92.06 93 ILE A CA 1
ATOM 718 C C . ILE A 1 93 ? -11.360 -12.301 3.986 1.00 92.06 93 ILE A C 1
ATOM 720 O O . ILE A 1 93 ? -11.495 -11.731 5.073 1.00 92.06 93 ILE A O 1
ATOM 724 N N . ALA A 1 94 ? -12.416 -12.736 3.294 1.00 91.38 94 ALA A N 1
ATOM 725 C CA . ALA A 1 94 ? -13.798 -12.573 3.740 1.00 91.38 94 ALA A CA 1
ATOM 726 C C . ALA A 1 94 ? -14.094 -13.340 5.045 1.00 91.38 94 ALA A C 1
ATOM 728 O O . ALA A 1 94 ? -14.807 -12.825 5.912 1.00 91.38 94 ALA A O 1
ATOM 729 N N . SER A 1 95 ? -13.523 -14.538 5.219 1.00 91.44 95 SER A N 1
ATOM 730 C CA . SER A 1 95 ? -13.590 -15.309 6.472 1.00 91.44 95 SER A CA 1
ATOM 731 C C . SER A 1 95 ? -12.912 -14.573 7.626 1.00 91.44 95 SER A C 1
ATOM 733 O O . SER A 1 95 ? -13.459 -14.508 8.732 1.00 91.44 95 SER A O 1
ATOM 735 N N . GLY A 1 96 ? -11.744 -13.977 7.365 1.00 92.56 96 GLY A N 1
ATOM 736 C CA . GLY A 1 96 ? -11.028 -13.140 8.324 1.00 92.56 96 GLY A CA 1
ATOM 737 C C . GLY A 1 96 ? -11.874 -11.941 8.754 1.00 92.56 96 GLY A C 1
ATOM 738 O O . GLY A 1 96 ? -12.110 -11.753 9.948 1.00 92.56 96 GLY A O 1
ATOM 739 N N . ALA A 1 97 ? -12.441 -11.202 7.795 1.00 91.75 97 ALA A N 1
ATOM 740 C CA . ALA A 1 97 ? -13.333 -10.074 8.071 1.00 91.75 97 ALA A CA 1
ATOM 741 C C . ALA A 1 97 ? -14.547 -10.485 8.923 1.00 91.75 97 ALA A C 1
ATOM 743 O O . ALA A 1 97 ? -14.860 -9.823 9.913 1.00 91.75 97 ALA A O 1
ATOM 744 N N . ALA A 1 98 ? -15.206 -11.598 8.584 1.00 90.94 98 ALA A N 1
ATOM 745 C CA . ALA A 1 98 ? -16.340 -12.133 9.341 1.00 90.94 98 ALA A CA 1
ATOM 746 C C . ALA A 1 98 ? -15.963 -12.486 10.788 1.00 90.94 98 ALA A C 1
ATOM 748 O O . ALA A 1 98 ? -16.683 -12.146 11.732 1.00 90.94 98 ALA A O 1
ATOM 749 N N . THR A 1 99 ? -14.801 -13.115 10.963 1.00 93.06 99 THR A N 1
ATOM 750 C CA . THR A 1 99 ? -14.250 -13.463 12.276 1.00 93.06 99 THR A CA 1
ATOM 751 C C . THR A 1 99 ? -13.999 -12.216 13.118 1.00 93.06 99 THR A C 1
ATOM 753 O O . THR A 1 99 ? -14.364 -12.187 14.295 1.00 93.06 99 THR A O 1
ATOM 756 N N . VAL A 1 100 ? -13.439 -11.156 12.528 1.00 93.00 100 VAL A N 1
ATOM 757 C CA . VAL A 1 100 ? -13.189 -9.880 13.220 1.00 93.00 100 VAL A CA 1
ATOM 758 C C . VAL A 1 100 ? -14.492 -9.166 13.570 1.00 93.00 100 VAL A C 1
ATOM 760 O O . VAL A 1 100 ? -14.610 -8.646 14.677 1.00 93.00 100 VAL A O 1
ATOM 763 N N . ILE A 1 101 ? -15.483 -9.174 12.674 1.00 91.19 101 ILE A N 1
ATOM 764 C CA . ILE A 1 101 ? -16.804 -8.573 12.920 1.00 91.19 101 ILE A CA 1
ATOM 765 C C . ILE A 1 101 ? -17.486 -9.222 14.125 1.00 91.19 101 ILE A C 1
ATOM 767 O O . ILE A 1 101 ? -18.015 -8.501 14.968 1.00 91.19 101 ILE A O 1
ATOM 771 N N . HIS A 1 102 ? -17.477 -10.557 14.228 1.00 90.06 102 HIS A N 1
ATOM 772 C CA . HIS A 1 102 ? -18.114 -11.223 15.365 1.00 90.06 102 HIS A CA 1
ATOM 773 C C . HIS A 1 102 ? -17.256 -11.128 16.637 1.00 90.06 102 HIS A C 1
ATOM 775 O O . HIS A 1 102 ? -17.768 -10.767 17.696 1.00 90.06 102 HIS A O 1
ATOM 781 N N . SER A 1 103 ? -15.978 -11.499 16.580 1.00 89.19 103 SER A N 1
ATOM 782 C CA . SER A 1 103 ? -15.160 -11.652 17.793 1.00 89.19 103 SER A CA 1
ATOM 783 C C . SER A 1 103 ? -14.568 -10.341 18.315 1.00 89.19 103 SER A C 1
ATOM 785 O O . SER A 1 103 ? -14.153 -10.282 19.470 1.00 89.19 103 SER A O 1
ATOM 787 N N . GLY A 1 104 ? -14.457 -9.314 17.467 1.00 88.38 104 GLY A N 1
ATOM 788 C CA . GLY A 1 104 ? -13.672 -8.108 17.742 1.00 88.38 104 GLY A CA 1
ATOM 789 C C . GLY A 1 104 ? -12.154 -8.338 17.767 1.00 88.38 104 GLY A C 1
ATOM 790 O O . GLY A 1 104 ? -11.402 -7.392 17.995 1.00 88.38 104 GLY A O 1
ATOM 791 N N . GLN A 1 105 ? -11.675 -9.566 17.537 1.00 90.19 105 GLN A N 1
ATOM 792 C CA . GLN A 1 105 ? -10.263 -9.926 17.660 1.00 90.19 105 GLN A CA 1
ATOM 793 C C . GLN A 1 105 ? -9.562 -9.893 16.302 1.00 90.19 105 GLN A C 1
ATOM 795 O O . GLN A 1 105 ? -9.695 -10.811 15.494 1.00 90.19 105 GLN A O 1
ATOM 800 N N . VAL A 1 106 ? -8.763 -8.849 16.072 1.00 91.69 106 VAL A N 1
ATOM 801 C CA . VAL A 1 106 ? -8.067 -8.631 14.791 1.00 91.69 106 VAL A CA 1
ATOM 802 C C . VAL A 1 106 ? -7.067 -9.741 14.471 1.00 91.69 106 VAL A C 1
ATOM 804 O O . VAL A 1 106 ? -7.005 -10.199 13.334 1.00 91.69 106 VAL A O 1
ATOM 807 N N . VAL A 1 107 ? -6.346 -10.231 15.485 1.00 91.88 107 VAL A N 1
ATOM 808 C CA . VAL A 1 107 ? -5.333 -11.290 15.332 1.00 91.88 107 VAL A CA 1
ATOM 809 C C . VAL A 1 107 ? -5.932 -12.561 14.721 1.00 91.88 107 VAL A C 1
ATOM 811 O O . VAL A 1 107 ? -5.339 -13.156 13.827 1.00 91.88 107 VAL A O 1
ATOM 814 N N . ARG A 1 108 ? -7.145 -12.946 15.145 1.00 91.88 108 ARG A N 1
ATOM 815 C CA . ARG A 1 108 ? -7.830 -14.135 14.615 1.00 91.88 108 ARG A CA 1
ATOM 816 C C . ARG A 1 108 ? -8.179 -14.003 13.136 1.00 91.88 108 ARG A C 1
ATOM 818 O O . ARG A 1 108 ? -8.149 -14.996 12.421 1.00 91.88 108 ARG A O 1
ATOM 825 N N . GLY A 1 109 ? -8.507 -12.794 12.684 1.00 90.00 109 GLY A N 1
ATOM 826 C CA . GLY A 1 109 ? -8.818 -12.543 11.279 1.00 90.00 109 GLY A CA 1
ATOM 827 C C . GLY A 1 109 ? -7.589 -12.405 10.392 1.00 90.00 109 GLY A C 1
ATOM 828 O O . GLY A 1 109 ? -7.632 -12.830 9.243 1.00 90.00 109 GLY A O 1
ATOM 829 N N . ILE A 1 110 ? -6.505 -11.818 10.908 1.00 90.31 110 ILE A N 1
ATOM 830 C CA . ILE A 1 110 ? -5.315 -11.518 10.105 1.00 90.31 110 ILE A CA 1
ATOM 831 C C . ILE A 1 110 ? -4.379 -12.715 9.934 1.00 90.31 110 ILE A C 1
ATOM 833 O O . ILE A 1 110 ? -3.713 -12.803 8.912 1.00 90.31 110 ILE A O 1
ATOM 837 N N . LEU A 1 111 ? -4.335 -13.654 10.884 1.00 90.12 111 LEU A N 1
ATOM 838 C CA . LEU A 1 111 ? -3.389 -14.774 10.828 1.00 90.12 111 LEU A CA 1
ATOM 839 C C . LEU A 1 111 ? -3.546 -15.661 9.570 1.00 90.12 111 LEU A C 1
ATOM 841 O O . LEU A 1 111 ? -2.530 -15.998 8.966 1.00 90.12 111 LEU A O 1
ATOM 845 N N . PRO A 1 112 ? -4.768 -15.976 9.092 1.00 90.31 112 PRO A N 1
ATOM 846 C CA . PRO A 1 112 ? -4.949 -16.635 7.798 1.00 90.31 112 PRO A CA 1
ATOM 847 C C . PRO A 1 112 ? -4.409 -15.821 6.616 1.00 90.31 112 PRO A C 1
ATOM 849 O O . PRO A 1 112 ? -3.840 -16.395 5.696 1.00 90.31 112 PRO A O 1
ATOM 852 N N . ALA A 1 113 ? -4.545 -14.491 6.646 1.00 86.75 113 ALA A N 1
ATOM 853 C CA . ALA A 1 113 ? -3.972 -13.619 5.622 1.00 86.75 113 ALA A CA 1
ATOM 854 C C . ALA A 1 113 ? -2.432 -13.603 5.699 1.00 86.75 113 ALA A C 1
ATOM 856 O O . ALA A 1 113 ? -1.767 -13.706 4.680 1.00 86.75 113 ALA A O 1
ATOM 857 N N . VAL A 1 114 ? -1.836 -13.586 6.892 1.00 84.38 114 VAL A N 1
ATOM 858 C CA . VAL A 1 114 ? -0.375 -13.731 7.049 1.00 84.38 114 VAL A CA 1
ATOM 859 C C . VAL A 1 114 ? 0.131 -15.020 6.393 1.00 84.38 114 VAL A C 1
ATOM 861 O O . VAL A 1 114 ? 1.160 -15.010 5.734 1.00 84.38 114 VAL A O 1
ATOM 864 N N . LEU A 1 115 ? -0.612 -16.124 6.479 1.00 84.00 115 LEU A N 1
ATOM 865 C CA . LEU A 1 115 ? -0.211 -17.351 5.788 1.00 84.00 115 LEU A CA 1
ATOM 866 C C . LEU A 1 115 ? -0.226 -17.198 4.254 1.00 84.00 115 LEU A C 1
ATOM 868 O O . LEU A 1 115 ? 0.666 -17.706 3.581 1.00 84.00 115 LEU A O 1
ATOM 872 N N . LEU A 1 116 ? -1.189 -16.452 3.700 1.00 80.25 116 LEU A N 1
ATOM 873 C CA . LEU A 1 116 ? -1.205 -16.125 2.269 1.00 80.25 116 LEU A CA 1
ATOM 874 C C . LEU A 1 116 ? -0.038 -15.216 1.868 1.00 80.25 116 LEU A C 1
ATOM 876 O O . LEU A 1 116 ? 0.388 -15.250 0.722 1.00 80.25 116 LEU A O 1
ATOM 880 N N . SER A 1 117 ? 0.512 -14.429 2.792 1.00 75.00 117 SER A N 1
ATOM 881 C CA . SER A 1 117 ? 1.611 -13.503 2.510 1.00 75.00 117 SER A CA 1
ATOM 882 C C . SER A 1 117 ? 2.904 -14.216 2.137 1.00 75.00 117 SER A C 1
ATOM 884 O O . SER A 1 117 ? 3.607 -13.734 1.249 1.00 75.00 117 SER A O 1
ATOM 886 N N . ALA A 1 118 ? 3.146 -15.393 2.721 1.00 66.31 118 ALA A N 1
ATOM 887 C CA . ALA A 1 118 ? 4.264 -16.274 2.384 1.00 66.31 118 ALA A CA 1
ATOM 888 C C . ALA A 1 118 ? 4.246 -16.739 0.916 1.00 66.31 118 ALA A C 1
ATOM 890 O O . ALA A 1 118 ? 5.281 -17.113 0.381 1.00 66.31 118 ALA A O 1
ATOM 891 N N . VAL A 1 119 ? 3.086 -16.693 0.251 1.00 63.28 119 VAL A N 1
ATOM 892 C CA . VAL A 1 119 ? 2.934 -17.118 -1.150 1.00 63.28 119 VAL A CA 1
ATOM 893 C C . VAL A 1 119 ? 3.358 -16.031 -2.141 1.00 63.28 119 VAL A C 1
ATOM 895 O O . VAL A 1 119 ? 3.621 -16.301 -3.307 1.00 63.28 119 VAL A O 1
ATOM 898 N N . THR A 1 120 ? 3.403 -14.781 -1.684 1.00 60.28 120 THR A N 1
ATOM 899 C CA . THR A 1 120 ? 3.313 -13.611 -2.568 1.00 60.28 120 THR A CA 1
ATOM 900 C C . THR A 1 120 ? 4.581 -12.779 -2.660 1.00 60.28 120 THR A C 1
ATOM 902 O O . THR A 1 120 ? 4.578 -11.768 -3.358 1.00 60.28 120 THR A O 1
ATOM 905 N N . SER A 1 121 ? 5.632 -13.113 -1.917 1.00 55.53 121 SER A N 1
ATOM 906 C CA . SER A 1 121 ? 6.823 -12.270 -1.823 1.00 55.53 121 SER A CA 1
ATOM 907 C C . SER A 1 121 ? 7.964 -12.828 -2.665 1.00 55.53 121 SER A C 1
ATOM 909 O O . SER A 1 121 ? 8.784 -13.610 -2.182 1.00 55.53 121 SER A O 1
ATOM 911 N N . ALA A 1 122 ? 8.051 -12.367 -3.916 1.00 55.81 122 ALA A N 1
ATOM 912 C CA . ALA A 1 122 ? 9.346 -12.302 -4.587 1.00 55.81 122 ALA A CA 1
ATOM 913 C C . ALA A 1 122 ? 10.289 -11.432 -3.728 1.00 55.81 122 ALA A C 1
ATOM 915 O O . ALA A 1 122 ? 9.863 -10.402 -3.200 1.00 55.81 122 ALA A O 1
ATOM 916 N N . VAL A 1 123 ? 11.532 -11.875 -3.520 1.00 55.59 123 VAL A N 1
ATOM 917 C CA . VAL A 1 123 ? 12.551 -11.098 -2.793 1.00 55.59 123 VAL A CA 1
ATOM 918 C C . VAL A 1 123 ? 12.806 -9.798 -3.562 1.00 55.59 123 VAL A C 1
ATOM 920 O O . VAL A 1 123 ? 13.133 -9.845 -4.744 1.00 55.59 123 VAL A O 1
ATOM 923 N N . ASN A 1 124 ? 12.636 -8.640 -2.917 1.00 61.97 124 ASN A N 1
ATOM 924 C CA . ASN A 1 124 ? 12.938 -7.345 -3.543 1.00 61.97 124 ASN A CA 1
ATOM 925 C C . ASN A 1 124 ? 14.383 -6.913 -3.269 1.00 61.97 124 ASN A C 1
ATOM 927 O O . ASN A 1 124 ? 14.952 -7.269 -2.238 1.00 61.97 124 ASN A O 1
ATOM 931 N N . SER A 1 125 ? 14.926 -6.049 -4.126 1.00 60.50 125 SER A N 1
ATOM 932 C CA . SER A 1 125 ? 16.240 -5.414 -3.978 1.00 60.50 125 SER A CA 1
ATOM 933 C C . SER A 1 125 ? 16.471 -4.802 -2.587 1.00 60.50 125 SER A C 1
ATOM 935 O O . SER A 1 125 ? 17.533 -5.002 -2.000 1.00 60.50 125 SER A O 1
ATOM 937 N N . ASP A 1 126 ? 15.463 -4.133 -2.013 1.00 69.12 126 ASP A N 1
ATOM 938 C CA . ASP A 1 126 ? 15.539 -3.564 -0.657 1.00 69.12 126 ASP A CA 1
ATOM 939 C C . ASP A 1 126 ? 15.681 -4.635 0.436 1.00 69.12 126 ASP A C 1
ATOM 941 O O . ASP A 1 126 ? 16.391 -4.428 1.416 1.00 69.12 126 ASP A O 1
ATOM 945 N N . GLU A 1 127 ? 15.010 -5.780 0.288 1.00 72.56 127 GLU A N 1
ATOM 946 C CA . GLU A 1 127 ? 15.069 -6.878 1.260 1.00 72.56 127 GLU A CA 1
ATOM 947 C C . GLU A 1 127 ? 16.467 -7.498 1.288 1.00 72.56 127 GLU A C 1
ATOM 949 O O . GLU A 1 127 ? 17.015 -7.705 2.371 1.00 72.56 127 GLU A O 1
ATOM 954 N N . VAL A 1 128 ? 17.082 -7.676 0.112 1.00 72.06 128 VAL A N 1
ATOM 955 C CA . VAL A 1 128 ? 18.474 -8.130 0.004 1.00 72.06 128 VAL A CA 1
ATOM 956 C C . VAL A 1 128 ? 19.433 -7.114 0.624 1.00 72.06 128 VAL A C 1
ATOM 958 O O . VAL A 1 128 ? 20.309 -7.487 1.400 1.00 72.06 128 VAL A O 1
ATOM 961 N N . ARG A 1 129 ? 19.239 -5.811 0.372 1.00 74.25 129 ARG A N 1
ATOM 962 C CA . ARG A 1 129 ? 20.091 -4.769 0.970 1.00 74.25 129 ARG A CA 1
ATOM 963 C C . ARG A 1 129 ? 19.951 -4.716 2.491 1.00 74.25 129 ARG A C 1
ATOM 965 O O . ARG A 1 129 ? 20.944 -4.553 3.196 1.00 74.25 129 ARG A O 1
ATOM 972 N N . PHE A 1 130 ? 18.741 -4.872 3.026 1.00 79.50 130 PHE A N 1
ATOM 973 C CA . PHE A 1 130 ? 18.554 -4.946 4.473 1.00 79.50 130 PHE A CA 1
ATOM 974 C C . PHE A 1 130 ? 19.172 -6.209 5.074 1.00 79.50 130 PHE A C 1
ATOM 976 O O . PHE A 1 130 ? 19.691 -6.131 6.186 1.00 79.50 130 PHE A O 1
ATOM 983 N N . ALA A 1 131 ? 19.166 -7.331 4.352 1.00 77.38 131 ALA A N 1
ATOM 984 C CA . ALA A 1 131 ? 19.849 -8.554 4.758 1.00 77.38 131 ALA A CA 1
ATOM 985 C C . ALA A 1 131 ? 21.374 -8.373 4.818 1.00 77.38 131 ALA A C 1
ATOM 987 O O . ALA A 1 131 ? 21.985 -8.718 5.826 1.00 77.38 131 ALA A O 1
ATOM 988 N N . GLU A 1 132 ? 21.972 -7.766 3.787 1.00 77.06 132 GLU A N 1
ATOM 989 C CA . GLU A 1 132 ? 23.407 -7.447 3.727 1.00 77.06 132 GLU A CA 1
ATOM 990 C C . GLU A 1 132 ? 23.837 -6.546 4.887 1.00 77.06 132 GLU A C 1
ATOM 992 O O . GLU A 1 132 ? 24.799 -6.857 5.586 1.00 77.06 132 GLU A O 1
ATOM 997 N N . ILE A 1 133 ? 23.098 -5.456 5.132 1.00 78.25 133 ILE A N 1
ATOM 998 C CA . ILE A 1 133 ? 23.392 -4.530 6.236 1.00 78.25 133 ILE A CA 1
ATOM 999 C C . ILE A 1 133 ? 23.190 -5.224 7.590 1.00 78.25 133 ILE A C 1
ATOM 1001 O O . ILE A 1 133 ? 23.979 -5.048 8.511 1.00 78.25 133 ILE A O 1
ATOM 1005 N N . ALA A 1 134 ? 22.137 -6.030 7.742 1.00 81.12 134 ALA A N 1
ATOM 1006 C CA . ALA A 1 134 ? 21.906 -6.771 8.978 1.00 81.12 134 ALA A CA 1
ATOM 1007 C C . ALA A 1 134 ? 23.032 -7.784 9.240 1.00 81.12 134 ALA A C 1
ATOM 1009 O O . ALA A 1 134 ? 23.492 -7.907 10.376 1.00 81.12 134 ALA A O 1
ATOM 1010 N N . SER A 1 135 ? 23.505 -8.468 8.197 1.00 79.38 135 SER A N 1
ATOM 1011 C CA . SER A 1 135 ? 24.619 -9.414 8.263 1.00 79.38 135 SER A CA 1
ATOM 1012 C C . SER A 1 135 ? 25.934 -8.716 8.611 1.00 79.38 135 SER A C 1
ATOM 1014 O O . SER A 1 135 ? 26.627 -9.164 9.524 1.00 79.38 135 SER A O 1
ATOM 1016 N N . SER A 1 136 ? 26.243 -7.577 7.981 1.00 77.38 136 SER A N 1
ATOM 1017 C CA . SER A 1 136 ? 27.478 -6.827 8.251 1.00 77.38 136 SER A CA 1
ATOM 1018 C C . SER A 1 136 ? 27.529 -6.265 9.673 1.00 77.38 136 SER A C 1
ATOM 1020 O O . SER A 1 136 ? 28.578 -6.310 10.313 1.00 77.38 136 SER A O 1
ATOM 1022 N N . VAL A 1 137 ? 26.395 -5.791 10.199 1.00 73.94 137 VAL A N 1
ATOM 1023 C CA . VAL A 1 137 ? 26.311 -5.223 11.553 1.00 73.94 137 VAL A CA 1
ATOM 1024 C C . VAL A 1 137 ? 26.331 -6.307 12.636 1.00 73.94 137 VAL A C 1
ATOM 1026 O O . VAL A 1 137 ? 26.876 -6.083 13.716 1.00 73.94 137 VAL A O 1
ATOM 1029 N N . THR A 1 138 ? 25.736 -7.479 12.386 1.00 79.50 138 THR A N 1
ATOM 1030 C CA . THR A 1 138 ? 25.592 -8.534 13.412 1.00 79.50 138 THR A CA 1
ATOM 1031 C C . THR A 1 138 ? 26.607 -9.669 13.317 1.00 79.50 138 THR A C 1
ATOM 1033 O O . THR A 1 138 ? 26.751 -10.426 14.276 1.00 79.50 138 THR A O 1
ATOM 1036 N N . GLY A 1 139 ? 27.295 -9.817 12.184 1.00 75.12 139 GLY A N 1
ATOM 1037 C CA . GLY A 1 139 ? 28.187 -10.945 11.911 1.00 75.12 139 GLY A CA 1
ATOM 1038 C C . GLY A 1 139 ? 27.465 -12.274 11.646 1.00 75.12 139 GLY A C 1
ATOM 1039 O O . GLY A 1 139 ? 28.125 -13.306 11.531 1.00 75.12 139 GLY A O 1
ATOM 1040 N N . ILE A 1 140 ? 26.128 -12.285 11.554 1.00 78.19 140 ILE A N 1
ATOM 1041 C CA . ILE A 1 140 ? 25.347 -13.478 11.194 1.00 78.19 140 ILE A CA 1
ATOM 1042 C C . ILE A 1 140 ? 25.453 -13.677 9.679 1.00 78.19 140 ILE A C 1
ATOM 1044 O O . ILE A 1 140 ? 25.028 -12.813 8.913 1.00 78.19 140 ILE A O 1
ATOM 1048 N N . GLY A 1 141 ? 26.036 -14.800 9.249 1.00 64.69 141 GLY A N 1
ATOM 1049 C CA . GLY A 1 141 ? 26.312 -15.082 7.839 1.00 64.69 141 GLY A CA 1
ATOM 1050 C C . GLY A 1 141 ? 25.053 -15.090 6.968 1.00 64.69 141 GLY A C 1
ATOM 1051 O O . GLY A 1 141 ? 24.100 -15.814 7.248 1.00 64.69 141 GLY A O 1
ATOM 1052 N N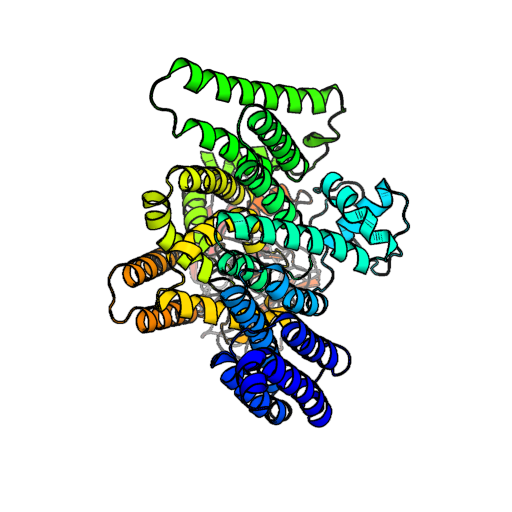 . TYR A 1 142 ? 25.073 -14.290 5.902 1.00 65.19 142 TYR A N 1
ATOM 1053 C CA . TYR A 1 142 ? 24.087 -14.302 4.825 1.00 65.19 142 TYR A CA 1
ATOM 1054 C C . TYR A 1 142 ? 24.650 -15.123 3.654 1.00 65.19 142 TYR A C 1
ATOM 1056 O O . TYR A 1 142 ? 25.610 -14.704 3.001 1.00 65.19 142 TYR A O 1
ATOM 1064 N N . GLU A 1 143 ? 24.107 -16.322 3.417 1.00 56.88 143 GLU A N 1
ATOM 1065 C CA . GLU A 1 143 ? 24.507 -17.177 2.292 1.00 56.88 143 GLU A CA 1
ATOM 1066 C C . GLU A 1 143 ? 23.924 -16.632 0.985 1.00 56.88 143 GLU A C 1
ATOM 1068 O O . GLU A 1 143 ? 22.865 -17.063 0.554 1.00 56.88 143 GLU A O 1
ATOM 1073 N N . SER A 1 144 ? 24.651 -15.707 0.354 1.00 50.66 144 SER A N 1
ATOM 1074 C CA . SER A 1 144 ? 24.432 -15.166 -0.995 1.00 50.66 144 SER A CA 1
ATOM 1075 C C . SER A 1 144 ? 23.966 -16.222 -2.020 1.00 50.66 144 SER A C 1
ATOM 1077 O O . SER A 1 144 ? 24.762 -16.772 -2.783 1.00 50.66 144 SER A O 1
ATOM 1079 N N . ARG A 1 145 ? 22.661 -16.510 -2.079 1.00 43.53 145 ARG A N 1
ATOM 1080 C CA . ARG A 1 145 ? 22.052 -17.260 -3.195 1.00 43.53 145 ARG A CA 1
ATOM 1081 C C . ARG A 1 145 ? 21.671 -16.354 -4.364 1.00 43.53 145 ARG A C 1
ATOM 1083 O O . ARG A 1 145 ? 21.341 -16.851 -5.435 1.00 43.53 145 ARG A O 1
ATOM 1090 N N . LEU A 1 146 ? 21.763 -15.038 -4.184 1.00 45.22 146 LEU A N 1
ATOM 1091 C CA . LEU A 1 146 ? 21.499 -14.022 -5.199 1.00 45.22 146 LEU A CA 1
ATOM 1092 C C . LEU A 1 146 ? 22.733 -13.123 -5.354 1.00 45.22 146 LEU A C 1
ATOM 1094 O O . LEU A 1 146 ? 22.795 -12.023 -4.806 1.00 45.22 146 LEU A O 1
ATOM 1098 N N . GLN A 1 147 ? 23.720 -13.586 -6.128 1.00 43.62 147 GLN A N 1
ATOM 1099 C CA . GLN A 1 147 ? 24.656 -12.665 -6.772 1.00 43.62 147 GLN A CA 1
ATOM 1100 C C . GLN A 1 147 ? 23.845 -11.791 -7.733 1.00 43.62 147 GLN A C 1
ATOM 1102 O O . GLN A 1 147 ? 23.460 -12.230 -8.812 1.00 43.62 147 GLN A O 1
ATOM 1107 N N . THR A 1 148 ? 23.577 -10.550 -7.353 1.00 42.66 148 THR A N 1
ATOM 1108 C CA . THR A 1 148 ? 23.126 -9.525 -8.297 1.00 42.66 148 THR A CA 1
ATOM 1109 C C . THR A 1 148 ? 24.166 -8.427 -8.293 1.00 42.66 148 THR A C 1
ATOM 1111 O O . THR A 1 148 ? 24.310 -7.729 -7.286 1.00 42.66 148 THR A O 1
ATOM 1114 N N . GLY A 1 149 ? 24.895 -8.321 -9.406 1.00 36.22 149 GLY A N 1
ATOM 1115 C CA . GLY A 1 149 ? 25.742 -7.177 -9.719 1.00 36.22 149 GLY A CA 1
ATOM 1116 C C . GLY A 1 149 ? 24.962 -5.864 -9.646 1.00 36.22 149 GLY A C 1
ATOM 1117 O O . GLY A 1 149 ? 23.733 -5.882 -9.622 1.00 36.22 149 GLY A O 1
ATOM 1118 N N . LEU A 1 150 ? 25.715 -4.761 -9.547 1.00 35.62 150 LEU A N 1
ATOM 1119 C CA . LEU A 1 150 ? 25.285 -3.355 -9.597 1.00 35.62 150 LEU A CA 1
ATOM 1120 C C . LEU A 1 150 ? 23.764 -3.171 -9.688 1.00 35.62 150 LEU A C 1
ATOM 1122 O O . LEU A 1 150 ? 23.166 -3.212 -10.762 1.00 35.62 150 LEU A O 1
ATOM 1126 N N . ARG A 1 151 ? 23.139 -3.006 -8.522 1.00 49.12 151 ARG A N 1
ATOM 1127 C CA . ARG A 1 151 ? 21.697 -2.801 -8.414 1.00 49.12 151 ARG A CA 1
ATOM 1128 C C . ARG A 1 151 ? 21.364 -1.391 -8.885 1.00 49.12 151 ARG A C 1
ATOM 1130 O O . ARG A 1 151 ? 22.000 -0.423 -8.473 1.00 49.12 151 ARG A O 1
ATOM 1137 N N . THR A 1 152 ? 20.353 -1.270 -9.735 1.00 38.53 152 THR A N 1
ATOM 1138 C CA . THR A 1 152 ? 19.855 0.008 -10.245 1.00 38.53 152 THR A CA 1
ATOM 1139 C C . THR A 1 152 ? 19.481 0.939 -9.086 1.00 38.53 152 THR A C 1
ATOM 1141 O O . THR A 1 152 ? 18.569 0.643 -8.316 1.00 38.53 152 THR A O 1
ATOM 1144 N N . GLY A 1 153 ? 20.186 2.068 -8.961 1.00 42.81 153 GLY A N 1
ATOM 1145 C CA . GLY A 1 153 ? 19.881 3.137 -7.999 1.00 42.81 153 GLY A CA 1
ATOM 1146 C C . GLY A 1 153 ? 20.869 3.316 -6.840 1.00 42.81 153 GLY A C 1
ATOM 1147 O O . GLY A 1 153 ? 20.838 4.376 -6.216 1.00 42.81 153 GLY A O 1
ATOM 1148 N N . ASP A 1 154 ? 21.762 2.357 -6.579 1.00 41.06 154 ASP A N 1
ATOM 1149 C CA . ASP A 1 154 ? 22.887 2.554 -5.653 1.00 41.06 154 ASP A CA 1
ATOM 1150 C C . ASP A 1 154 ? 24.089 3.155 -6.413 1.00 41.06 154 ASP A C 1
ATOM 1152 O O . ASP A 1 154 ? 24.311 2.846 -7.584 1.00 41.06 154 ASP A O 1
ATOM 1156 N N . ILE A 1 155 ? 24.839 4.061 -5.774 1.00 43.19 155 ILE A N 1
ATOM 1157 C CA . ILE A 1 155 ? 25.990 4.746 -6.401 1.00 43.19 155 ILE A CA 1
ATOM 1158 C C . ILE A 1 155 ? 27.179 3.797 -6.524 1.00 43.19 155 ILE A C 1
ATOM 1160 O O . ILE A 1 155 ? 27.878 3.803 -7.533 1.00 43.19 155 ILE A O 1
ATOM 1164 N N . ASP A 1 156 ? 27.399 2.989 -5.487 1.00 50.03 156 ASP A N 1
ATOM 1165 C CA . ASP A 1 156 ? 28.441 1.975 -5.404 1.00 50.03 156 ASP A CA 1
ATOM 1166 C C . ASP A 1 156 ? 28.064 0.903 -4.359 1.00 50.03 156 ASP A C 1
ATOM 1168 O O . ASP A 1 156 ? 27.000 0.942 -3.736 1.00 50.03 156 ASP A O 1
ATOM 1172 N N . SER A 1 157 ? 28.930 -0.095 -4.176 1.00 50.47 157 SER A N 1
ATOM 1173 C CA . SER A 1 157 ? 28.720 -1.193 -3.224 1.00 50.47 157 SER A CA 1
ATOM 1174 C C . SER A 1 157 ? 28.834 -0.777 -1.750 1.00 50.47 157 SER A C 1
ATOM 1176 O O . SER A 1 157 ? 28.279 -1.460 -0.880 1.00 50.47 157 SER A O 1
ATOM 1178 N N . GLU A 1 158 ? 29.536 0.319 -1.455 1.00 50.56 158 GLU A N 1
ATOM 1179 C CA . GLU A 1 158 ? 29.925 0.730 -0.096 1.00 50.56 158 GLU A CA 1
ATOM 1180 C C . GLU A 1 158 ? 28.980 1.776 0.511 1.00 50.56 158 GLU A C 1
ATOM 1182 O O . GLU A 1 158 ? 28.844 1.867 1.733 1.00 50.56 158 GLU A O 1
ATOM 1187 N N . THR A 1 159 ? 28.268 2.530 -0.321 1.00 54.44 159 THR A N 1
ATOM 1188 C CA . THR A 1 159 ? 27.309 3.551 0.088 1.00 54.44 159 THR A CA 1
ATOM 1189 C C . THR A 1 159 ? 25.879 3.017 0.021 1.00 54.44 159 THR A C 1
ATOM 1191 O O . THR A 1 159 ? 25.465 2.307 -0.893 1.00 54.44 159 THR A O 1
ATOM 1194 N N . SER A 1 160 ? 25.092 3.299 1.060 1.00 58.78 160 SER A N 1
ATOM 1195 C CA . SER A 1 160 ? 23.691 2.883 1.152 1.00 58.78 160 SER A CA 1
ATOM 1196 C C . SER A 1 160 ? 22.825 4.072 1.530 1.00 58.78 160 SER A C 1
ATOM 1198 O O . SER A 1 160 ? 23.131 4.814 2.463 1.00 58.78 160 SER A O 1
ATOM 1200 N N . HIS A 1 161 ? 21.695 4.226 0.845 1.00 63.31 161 HIS A N 1
ATOM 1201 C CA . HIS A 1 161 ? 20.687 5.230 1.186 1.00 63.31 161 HIS A CA 1
ATOM 1202 C C . HIS A 1 161 ? 19.795 4.793 2.375 1.00 63.31 161 HIS A C 1
ATOM 1204 O O . HIS A 1 161 ? 18.930 5.549 2.841 1.00 63.31 161 HIS A O 1
ATOM 1210 N N . HIS A 1 162 ? 19.979 3.564 2.874 1.00 69.38 162 HIS A N 1
ATOM 1211 C CA . HIS A 1 162 ? 19.243 2.990 4.000 1.00 69.38 162 HIS A CA 1
ATOM 1212 C C . HIS A 1 162 ? 20.003 3.122 5.324 1.00 69.38 162 HIS A C 1
ATOM 1214 O O . HIS A 1 162 ? 21.221 3.036 5.382 1.00 69.38 162 HIS A O 1
ATOM 1220 N N . THR A 1 163 ? 19.261 3.289 6.419 1.00 71.56 163 THR A N 1
ATOM 1221 C CA . THR A 1 163 ? 19.819 3.377 7.777 1.00 71.56 163 THR A CA 1
ATOM 1222 C C . THR A 1 163 ? 19.969 1.995 8.394 1.00 71.56 163 THR A C 1
ATOM 1224 O O . THR A 1 163 ? 19.038 1.201 8.271 1.00 71.56 163 THR A O 1
ATOM 1227 N N . GLU A 1 164 ? 21.022 1.755 9.175 1.00 76.19 164 GLU A N 1
ATOM 1228 C CA . GLU A 1 164 ? 21.243 0.480 9.882 1.00 76.19 164 GLU A CA 1
ATOM 1229 C C . GLU A 1 164 ? 20.155 0.136 10.915 1.00 76.19 164 GLU A C 1
ATOM 1231 O O . GLU A 1 164 ? 19.982 -1.028 11.261 1.00 76.19 164 GLU A O 1
ATOM 1236 N N . PHE A 1 165 ? 19.366 1.115 11.379 1.00 82.00 165 PHE A N 1
ATOM 1237 C CA . PHE A 1 165 ? 18.364 0.907 12.431 1.00 82.00 165 PHE A CA 1
ATOM 1238 C C . PHE A 1 165 ? 17.327 -0.179 12.094 1.00 82.00 165 PHE A C 1
ATOM 1240 O O . PHE A 1 165 ? 17.038 -1.041 12.922 1.00 82.00 165 PHE A O 1
ATOM 1247 N N . PHE A 1 166 ? 16.764 -0.163 10.881 1.00 84.94 166 PHE A N 1
ATOM 1248 C CA . PHE A 1 166 ? 15.773 -1.164 10.473 1.00 84.94 166 PHE A CA 1
ATOM 1249 C C . PHE A 1 166 ? 16.384 -2.552 10.195 1.00 84.94 166 PHE A C 1
ATOM 1251 O O . PHE A 1 166 ? 15.855 -3.518 10.746 1.00 84.94 166 PHE A O 1
ATOM 1258 N N . PRO A 1 167 ? 17.497 -2.680 9.441 1.00 83.44 167 PRO A N 1
ATOM 1259 C CA . PRO A 1 167 ? 18.291 -3.909 9.352 1.00 83.44 167 PRO A CA 1
ATOM 1260 C C . PRO A 1 167 ? 18.611 -4.531 10.708 1.00 83.44 167 PRO A C 1
ATOM 1262 O O . PRO A 1 167 ? 18.348 -5.711 10.923 1.00 83.44 167 PRO A O 1
ATOM 1265 N N . LEU A 1 168 ? 19.093 -3.730 11.661 1.00 85.38 168 LEU A N 1
ATOM 1266 C CA . LEU A 1 168 ? 19.405 -4.201 13.006 1.00 85.38 168 LEU A CA 1
ATOM 1267 C C . LEU A 1 168 ? 18.161 -4.767 13.700 1.00 85.38 168 LEU A C 1
ATOM 1269 O O . LEU A 1 168 ? 18.232 -5.817 14.332 1.00 85.38 168 LEU A O 1
ATOM 1273 N N . MET A 1 169 ? 17.005 -4.117 13.546 1.00 85.69 169 MET A N 1
ATOM 1274 C CA . MET A 1 169 ? 15.749 -4.612 14.109 1.00 85.69 169 MET A CA 1
ATOM 1275 C C . MET A 1 169 ? 15.289 -5.944 13.514 1.00 85.69 169 MET A C 1
ATOM 1277 O O . MET A 1 169 ? 14.726 -6.756 14.246 1.00 85.69 169 MET A O 1
ATOM 1281 N N . ILE A 1 170 ? 15.483 -6.165 12.212 1.00 85.56 170 ILE A N 1
ATOM 1282 C CA . ILE A 1 170 ? 15.065 -7.411 11.547 1.00 85.56 170 ILE A CA 1
ATOM 1283 C C . ILE A 1 170 ? 16.128 -8.515 11.623 1.00 85.56 170 ILE A C 1
ATOM 1285 O O . ILE A 1 170 ? 15.801 -9.676 11.389 1.00 85.56 170 ILE A O 1
ATOM 1289 N N . SER A 1 171 ? 17.363 -8.180 12.014 1.00 86.12 171 SER A N 1
ATOM 1290 C CA . SER A 1 171 ? 18.493 -9.111 12.122 1.00 86.12 171 SER A CA 1
ATOM 1291 C C . SER A 1 171 ? 18.248 -10.368 12.971 1.00 86.12 171 SER A C 1
ATOM 1293 O O . SER A 1 171 ? 18.758 -11.415 12.575 1.00 86.12 171 SER A O 1
ATOM 1295 N N . PRO A 1 172 ? 17.418 -10.379 14.044 1.00 87.50 172 PRO A N 1
ATOM 1296 C CA . PRO A 1 172 ? 17.098 -11.630 14.737 1.00 87.50 172 PRO A CA 1
ATOM 1297 C C . PRO A 1 172 ? 16.412 -12.663 13.831 1.00 87.50 172 PRO A C 1
ATOM 1299 O O . PRO A 1 172 ? 16.496 -13.860 14.089 1.00 87.50 172 PRO A O 1
ATOM 1302 N N . GLY A 1 173 ? 15.750 -12.212 12.759 1.00 82.00 173 GLY A N 1
ATOM 1303 C CA . GLY A 1 173 ? 15.158 -13.076 11.741 1.00 82.00 173 GLY A CA 1
ATOM 1304 C C . GLY A 1 173 ? 16.188 -13.884 10.949 1.00 82.00 173 GLY A C 1
ATOM 1305 O O . GLY A 1 173 ? 15.874 -15.000 10.548 1.00 82.00 173 GLY A O 1
ATOM 1306 N N . LEU A 1 174 ? 17.428 -13.392 10.799 1.00 79.06 174 LEU A N 1
ATOM 1307 C CA . LEU A 1 174 ? 18.501 -14.090 10.072 1.00 79.06 174 LEU A CA 1
ATOM 1308 C C . LEU A 1 174 ? 18.872 -15.441 10.698 1.00 79.06 174 LEU A C 1
ATOM 1310 O O . LEU A 1 174 ? 19.365 -16.320 10.000 1.00 79.06 174 LEU A O 1
ATOM 1314 N N . ILE A 1 175 ? 18.589 -15.644 11.991 1.00 81.38 175 ILE A N 1
ATOM 1315 C CA . ILE A 1 175 ? 18.805 -16.930 12.678 1.00 81.38 175 ILE A CA 1
ATOM 1316 C C . ILE A 1 175 ? 17.996 -18.058 12.010 1.00 81.38 175 ILE A C 1
ATOM 1318 O O . ILE A 1 175 ? 18.411 -19.214 12.029 1.00 81.38 175 ILE A O 1
ATOM 1322 N N . ALA A 1 176 ? 16.854 -17.731 11.396 1.00 75.12 176 ALA A N 1
ATOM 1323 C CA . ALA A 1 176 ? 16.008 -18.673 10.665 1.00 75.12 176 ALA A CA 1
ATOM 1324 C C . ALA A 1 176 ? 16.294 -18.703 9.145 1.00 75.12 176 ALA A C 1
ATOM 1326 O O . ALA A 1 176 ? 15.487 -19.239 8.385 1.00 75.12 176 ALA A O 1
ATOM 1327 N N . GLY A 1 177 ? 17.425 -18.142 8.698 1.00 69.88 177 GLY A N 1
ATOM 1328 C CA . GLY A 1 177 ? 17.799 -17.999 7.287 1.00 69.88 177 GLY A CA 1
ATOM 1329 C C . GLY A 1 177 ? 17.228 -16.738 6.626 1.00 69.88 177 GLY A C 1
ATOM 1330 O O . GLY A 1 177 ? 16.577 -15.922 7.278 1.00 69.88 177 GLY A O 1
ATOM 1331 N N . GLU A 1 178 ? 17.457 -16.577 5.317 1.00 65.44 178 GLU A N 1
ATOM 1332 C CA . GLU A 1 178 ? 17.037 -15.390 4.544 1.00 65.44 178 GLU A CA 1
ATOM 1333 C C . GLU A 1 178 ? 15.520 -15.143 4.636 1.00 65.44 178 GLU A C 1
ATOM 1335 O O . GLU A 1 178 ? 15.077 -14.034 4.926 1.00 65.44 178 GLU A O 1
ATOM 1340 N N . GLU A 1 179 ? 14.712 -16.201 4.510 1.00 67.50 179 GLU A N 1
ATOM 1341 C CA . GLU A 1 179 ? 13.249 -16.141 4.662 1.00 67.50 179 GLU A CA 1
ATOM 1342 C C . GLU A 1 179 ? 12.811 -15.750 6.086 1.00 67.50 179 GLU A C 1
ATOM 1344 O O . GLU A 1 179 ? 11.727 -15.197 6.299 1.00 67.50 179 GLU A O 1
ATOM 1349 N N . GLY A 1 180 ? 13.672 -15.988 7.078 1.00 71.88 180 GLY A N 1
ATOM 1350 C CA . GLY A 1 180 ? 13.462 -15.605 8.468 1.00 71.88 180 GLY A CA 1
ATOM 1351 C C . GLY A 1 180 ? 13.434 -14.091 8.692 1.00 71.88 180 GLY A C 1
ATOM 1352 O O . GLY A 1 180 ? 12.780 -13.627 9.633 1.00 71.88 180 GLY A O 1
ATOM 1353 N N . LEU A 1 181 ? 14.030 -13.293 7.794 1.00 75.19 181 LEU A N 1
ATOM 1354 C CA . LEU A 1 181 ? 13.962 -11.824 7.834 1.00 75.19 181 LEU A CA 1
ATOM 1355 C C . LEU A 1 181 ? 12.532 -11.294 7.785 1.00 75.19 181 LEU A C 1
ATOM 1357 O O . LEU A 1 181 ? 12.261 -10.227 8.332 1.00 75.19 181 LEU A O 1
ATOM 1361 N N . ARG A 1 182 ? 11.603 -12.035 7.173 1.00 78.31 182 ARG A N 1
ATOM 1362 C CA . ARG A 1 182 ? 10.192 -11.646 7.017 1.00 78.31 182 ARG A CA 1
ATOM 1363 C C . ARG A 1 182 ? 9.382 -11.817 8.297 1.00 78.31 182 ARG A C 1
ATOM 1365 O O . ARG A 1 182 ? 8.354 -11.155 8.461 1.00 78.31 182 ARG A O 1
ATOM 1372 N N . ILE A 1 183 ? 9.853 -12.641 9.236 1.00 80.56 183 ILE A N 1
ATOM 1373 C CA . ILE A 1 183 ? 9.159 -12.913 10.503 1.00 80.56 183 ILE A CA 1
ATOM 1374 C C . ILE A 1 183 ? 9.016 -11.623 11.314 1.00 80.56 183 ILE A C 1
ATOM 1376 O O . ILE A 1 183 ? 7.922 -11.302 11.783 1.00 80.56 183 ILE A O 1
ATOM 1380 N N . VAL A 1 184 ? 10.095 -10.847 11.453 1.00 84.62 184 VAL A N 1
ATOM 1381 C CA . VAL A 1 184 ? 10.084 -9.625 12.272 1.00 84.62 184 VAL A CA 1
ATOM 1382 C C . VAL A 1 184 ? 9.141 -8.550 11.695 1.00 84.62 184 VAL A C 1
ATOM 1384 O O . VAL A 1 184 ? 8.284 -8.067 12.440 1.00 84.62 184 VAL A O 1
ATOM 1387 N N . PRO A 1 185 ? 9.186 -8.200 10.392 1.00 84.19 185 PRO A N 1
ATOM 1388 C CA . PRO A 1 185 ? 8.200 -7.326 9.756 1.00 84.19 185 PRO A CA 1
ATOM 1389 C C . PRO A 1 185 ? 6.750 -7.793 9.917 1.00 84.19 185 PRO A C 1
ATOM 1391 O O . PRO A 1 185 ? 5.869 -6.964 10.160 1.00 84.19 185 PRO A O 1
ATOM 1394 N N . VAL A 1 186 ? 6.479 -9.101 9.835 1.00 85.12 186 VAL A N 1
ATOM 1395 C CA . VAL A 1 186 ? 5.133 -9.654 10.067 1.00 85.12 186 VAL A CA 1
ATOM 1396 C C . VAL A 1 186 ? 4.686 -9.409 11.509 1.00 85.12 186 VAL A C 1
ATOM 1398 O O . VAL A 1 186 ? 3.570 -8.937 11.733 1.00 85.12 186 VAL A O 1
ATOM 1401 N N . VAL A 1 187 ? 5.554 -9.650 12.494 1.00 87.00 187 VAL A N 1
ATOM 1402 C CA . VAL A 1 187 ? 5.259 -9.375 13.911 1.00 87.00 187 VAL A CA 1
ATOM 1403 C C . VAL A 1 187 ? 4.997 -7.884 14.141 1.00 87.00 187 VAL A C 1
ATOM 1405 O O . VAL A 1 187 ? 4.009 -7.531 14.790 1.00 87.00 187 VAL A O 1
ATOM 1408 N N . ILE A 1 188 ? 5.822 -7.005 13.563 1.00 89.94 188 ILE A N 1
ATOM 1409 C CA . ILE A 1 188 ? 5.632 -5.545 13.615 1.00 89.94 188 ILE A CA 1
ATOM 1410 C C . ILE A 1 188 ? 4.278 -5.159 13.012 1.00 89.94 188 ILE A C 1
ATOM 1412 O O . ILE A 1 188 ? 3.544 -4.367 13.606 1.00 89.94 188 ILE A O 1
ATOM 1416 N N . THR A 1 189 ? 3.919 -5.744 11.869 1.00 89.12 189 THR A N 1
ATOM 1417 C CA . THR A 1 189 ? 2.637 -5.509 11.191 1.00 89.12 189 THR A CA 1
ATOM 1418 C C . THR A 1 189 ? 1.468 -5.929 12.074 1.00 89.12 189 THR A C 1
ATOM 1420 O O . THR A 1 189 ? 0.560 -5.134 12.309 1.00 89.12 189 THR A O 1
ATOM 1423 N N . ILE A 1 190 ? 1.499 -7.139 12.641 1.00 90.38 190 ILE A N 1
ATOM 1424 C CA . ILE A 1 190 ? 0.452 -7.624 13.552 1.00 90.38 190 ILE A CA 1
ATOM 1425 C C . ILE A 1 190 ? 0.332 -6.697 14.769 1.00 90.38 190 ILE A C 1
ATOM 1427 O O . ILE A 1 190 ? -0.780 -6.309 15.130 1.00 90.38 190 ILE A O 1
ATOM 1431 N N . ALA A 1 191 ? 1.450 -6.290 15.376 1.00 92.81 191 ALA A N 1
ATOM 1432 C CA . ALA A 1 191 ? 1.451 -5.375 16.516 1.00 92.81 191 ALA A CA 1
ATOM 1433 C C . ALA A 1 191 ? 0.844 -4.006 16.160 1.00 92.81 191 ALA A C 1
ATOM 1435 O O . ALA A 1 191 ? -0.022 -3.504 16.885 1.00 92.81 191 ALA A O 1
ATOM 1436 N N . ALA A 1 192 ? 1.235 -3.429 15.019 1.00 93.56 192 ALA A N 1
ATOM 1437 C CA . ALA A 1 192 ? 0.677 -2.179 14.507 1.00 93.56 192 ALA A CA 1
ATOM 1438 C C . ALA A 1 192 ? -0.837 -2.296 14.291 1.00 93.56 192 ALA A C 1
ATOM 1440 O O . ALA A 1 192 ? -1.604 -1.435 14.720 1.00 93.56 192 ALA A O 1
ATOM 1441 N N . VAL A 1 193 ? -1.282 -3.394 13.687 1.00 93.25 193 VAL A N 1
ATOM 1442 C CA . VAL A 1 193 ? -2.689 -3.661 13.382 1.00 93.25 193 VAL A CA 1
ATOM 1443 C C . VAL A 1 193 ? -3.524 -3.864 14.649 1.00 93.25 193 VAL A C 1
ATOM 1445 O O . VAL A 1 193 ? -4.650 -3.372 14.731 1.00 93.25 193 VAL A O 1
ATOM 1448 N N . VAL A 1 194 ? -2.986 -4.532 15.671 1.00 94.88 194 VAL A N 1
ATOM 1449 C CA . VAL A 1 194 ? -3.655 -4.675 16.974 1.00 94.88 194 VAL A CA 1
ATOM 1450 C C . VAL A 1 194 ? -3.843 -3.314 17.643 1.00 94.88 194 VAL A C 1
ATOM 1452 O O . VAL A 1 194 ? -4.951 -2.997 18.086 1.00 94.88 194 VAL A O 1
ATOM 1455 N N . LEU A 1 195 ? -2.799 -2.479 17.675 1.00 95.75 195 LEU A N 1
ATOM 1456 C CA . LEU A 1 195 ? -2.903 -1.121 18.219 1.00 95.75 195 LEU A CA 1
ATOM 1457 C C . LEU A 1 195 ? -3.882 -0.263 17.417 1.00 95.75 195 LEU A C 1
ATOM 1459 O O . LEU A 1 195 ? -4.702 0.445 18.007 1.00 95.75 195 LEU A O 1
ATOM 1463 N N . LEU A 1 196 ? -3.850 -0.375 16.088 1.00 95.69 196 LEU A N 1
ATOM 1464 C CA . LEU A 1 196 ? -4.776 0.313 15.198 1.00 95.69 196 LEU A CA 1
ATOM 1465 C C . LEU A 1 196 ? -6.223 -0.117 15.457 1.00 95.69 196 LEU A C 1
ATOM 1467 O O . LEU A 1 196 ? -7.117 0.729 15.490 1.00 95.69 196 LEU A O 1
ATOM 1471 N N . GLY A 1 197 ? -6.459 -1.405 15.715 1.00 95.31 197 GLY A N 1
ATOM 1472 C CA . GLY A 1 197 ? -7.771 -1.942 16.078 1.00 95.31 197 GLY A CA 1
ATOM 1473 C C . GLY A 1 197 ? -8.340 -1.318 17.352 1.00 95.31 197 GLY A C 1
ATOM 1474 O O . GLY A 1 197 ? -9.547 -1.092 17.438 1.00 95.31 197 GLY A O 1
ATOM 1475 N N . GLY A 1 198 ? -7.470 -0.977 18.308 1.00 92.94 198 GLY A N 1
ATOM 1476 C CA . GLY A 1 198 ? -7.830 -0.269 19.538 1.00 92.94 198 GLY A CA 1
ATOM 1477 C C . GLY A 1 198 ? -8.031 1.246 19.389 1.00 92.94 198 GLY A C 1
ATOM 1478 O O . GLY A 1 198 ? -8.521 1.869 20.332 1.00 92.94 198 GLY A O 1
ATOM 1479 N N . ILE A 1 199 ? -7.645 1.837 18.252 1.00 92.69 199 ILE A N 1
ATOM 1480 C CA . ILE A 1 199 ? -7.786 3.274 17.956 1.00 92.69 199 ILE A CA 1
ATOM 1481 C C . ILE A 1 199 ? -8.940 3.534 16.978 1.00 92.69 199 ILE A C 1
ATOM 1483 O O . ILE A 1 199 ? -9.775 4.395 17.237 1.00 92.69 199 ILE A O 1
ATOM 1487 N N . ALA A 1 200 ? -8.998 2.807 15.860 1.00 92.06 200 ALA A N 1
ATOM 1488 C CA . ALA A 1 200 ? -9.972 3.029 14.792 1.00 92.06 200 ALA A CA 1
ATOM 1489 C C . ALA A 1 200 ? -11.203 2.121 14.919 1.00 92.06 200 ALA A C 1
ATOM 1491 O O . ALA A 1 200 ? -12.332 2.611 14.947 1.00 92.06 200 ALA A O 1
ATOM 1492 N N . ALA A 1 201 ? -10.961 0.808 14.919 1.00 93.50 201 ALA A N 1
ATOM 1493 C CA . ALA A 1 201 ? -11.861 -0.313 15.207 1.00 93.50 201 ALA A CA 1
ATOM 1494 C C . ALA A 1 201 ? -11.215 -1.605 14.656 1.00 93.50 201 ALA A C 1
ATOM 1496 O O . ALA A 1 201 ? -10.421 -1.531 13.711 1.00 93.50 201 ALA A O 1
ATOM 1497 N N . PRO A 1 202 ? -11.590 -2.796 15.160 1.00 94.56 202 PRO A N 1
ATOM 1498 C CA . PRO A 1 202 ? -10.990 -4.057 14.729 1.00 94.56 202 PRO A CA 1
ATOM 1499 C C . PRO A 1 202 ? -11.076 -4.334 13.219 1.00 94.56 202 PRO A C 1
ATOM 1501 O O . PRO A 1 202 ? -10.070 -4.650 12.590 1.00 94.56 202 PRO A O 1
ATOM 1504 N N . LEU A 1 203 ? -12.263 -4.192 12.616 1.00 92.69 203 LEU A N 1
ATOM 1505 C CA . LEU A 1 203 ? -12.458 -4.493 11.192 1.00 92.69 203 LEU A CA 1
ATOM 1506 C C . LEU A 1 203 ? -11.664 -3.539 10.276 1.00 92.69 203 LEU A C 1
ATOM 1508 O O . LEU A 1 203 ? -10.927 -4.038 9.435 1.00 92.69 203 LEU A O 1
ATOM 1512 N N . PRO A 1 204 ? -11.739 -2.202 10.419 1.00 93.06 204 PRO A N 1
ATOM 1513 C CA . PRO A 1 204 ? -10.900 -1.285 9.646 1.00 93.06 204 PRO A CA 1
ATOM 1514 C C . PRO A 1 204 ? -9.398 -1.556 9.770 1.00 93.06 204 PRO A C 1
ATOM 1516 O O . PRO A 1 204 ? -8.688 -1.427 8.781 1.00 93.06 204 PRO A O 1
ATOM 1519 N N . ALA A 1 205 ? -8.916 -1.973 10.946 1.00 93.31 205 ALA A N 1
ATOM 1520 C CA . ALA A 1 205 ? -7.515 -2.348 11.125 1.00 93.31 205 ALA A CA 1
ATOM 1521 C C . ALA A 1 205 ? -7.147 -3.638 10.370 1.00 93.31 205 ALA A C 1
ATOM 1523 O O . ALA A 1 205 ? -6.095 -3.699 9.739 1.00 93.31 205 ALA A O 1
ATOM 1524 N N . PHE A 1 206 ? -8.030 -4.643 10.379 1.00 93.19 206 PHE A N 1
ATOM 1525 C CA . PHE A 1 206 ? -7.880 -5.833 9.536 1.00 93.19 206 PHE A CA 1
ATOM 1526 C C . PHE A 1 206 ? -7.843 -5.466 8.046 1.00 93.19 206 PHE A C 1
ATOM 1528 O O . PHE A 1 206 ? -6.940 -5.897 7.338 1.00 93.19 206 PHE A O 1
ATOM 1535 N N . MET A 1 207 ? -8.789 -4.642 7.583 1.00 89.88 207 MET A N 1
ATOM 1536 C CA . MET A 1 207 ? -8.880 -4.216 6.180 1.00 89.88 207 MET A CA 1
ATOM 1537 C C . MET A 1 207 ? -7.640 -3.430 5.755 1.00 89.88 207 MET A C 1
ATOM 1539 O O . MET A 1 207 ? -7.112 -3.660 4.674 1.00 89.88 207 MET A O 1
ATOM 1543 N N . ALA A 1 208 ? -7.136 -2.555 6.624 1.00 89.00 208 ALA A N 1
ATOM 1544 C CA . ALA A 1 208 ? -5.898 -1.831 6.390 1.00 89.00 208 ALA A CA 1
ATOM 1545 C C . ALA A 1 208 ? -4.715 -2.767 6.123 1.00 89.00 208 ALA A C 1
ATOM 1547 O O . ALA A 1 208 ? -3.959 -2.536 5.192 1.00 89.00 208 ALA A O 1
ATOM 1548 N N . ALA A 1 209 ? -4.581 -3.844 6.891 1.00 88.62 209 ALA A N 1
ATOM 1549 C CA . ALA A 1 209 ? -3.503 -4.801 6.689 1.00 88.62 209 ALA A CA 1
ATOM 1550 C C . ALA A 1 209 ? -3.729 -5.691 5.460 1.00 88.62 209 ALA A C 1
ATOM 1552 O O . ALA A 1 209 ? -2.830 -5.908 4.649 1.00 88.62 209 ALA A O 1
ATOM 1553 N N . ALA A 1 210 ? -4.950 -6.202 5.312 1.00 88.31 210 ALA A N 1
ATOM 1554 C CA . ALA A 1 210 ? -5.283 -7.161 4.274 1.00 88.31 210 ALA A CA 1
ATOM 1555 C C . ALA A 1 210 ? -5.411 -6.525 2.885 1.00 88.31 210 ALA A C 1
ATOM 1557 O O . ALA A 1 210 ? -5.340 -7.255 1.912 1.00 88.31 210 ALA A O 1
ATOM 1558 N N . LEU A 1 211 ? -5.622 -5.209 2.762 1.00 86.44 211 LEU A N 1
ATOM 1559 C CA . LEU A 1 211 ? -6.030 -4.607 1.484 1.00 86.44 211 LEU A CA 1
ATOM 1560 C C . LEU A 1 211 ? -5.169 -3.440 1.005 1.00 86.44 211 LEU A C 1
ATOM 1562 O O . LEU A 1 211 ? -5.315 -3.018 -0.137 1.00 86.44 211 LEU A O 1
ATOM 1566 N N . TYR A 1 212 ? -4.307 -2.865 1.841 1.00 83.50 212 TYR A N 1
ATOM 1567 C CA . TYR A 1 212 ? -3.545 -1.673 1.464 1.00 83.50 212 TYR A CA 1
ATOM 1568 C C . TYR A 1 212 ? -2.272 -2.021 0.679 1.00 83.50 212 TYR A C 1
ATOM 1570 O O . TYR A 1 212 ? -1.643 -3.022 0.983 1.00 83.50 212 TYR A O 1
ATOM 1578 N N . PRO A 1 213 ? -1.871 -1.219 -0.317 1.00 67.81 213 PRO A N 1
ATOM 1579 C CA . PRO A 1 213 ? -2.474 -1.327 -1.644 1.00 67.81 213 PRO A CA 1
ATOM 1580 C C . PRO A 1 213 ? -2.279 -2.737 -2.233 1.00 67.81 213 PRO A C 1
ATOM 1582 O O . PRO A 1 213 ? -1.188 -3.086 -2.673 1.00 67.81 213 PRO A O 1
ATOM 1585 N N . GLY A 1 214 ? -3.334 -3.557 -2.231 1.00 56.41 214 GLY A N 1
ATOM 1586 C CA . GLY A 1 214 ? -3.307 -4.876 -2.867 1.00 56.41 214 GLY A CA 1
ATOM 1587 C C . GLY A 1 214 ? -2.622 -5.979 -2.054 1.00 56.41 214 GLY A C 1
ATOM 1588 O O . GLY A 1 214 ? -2.045 -6.870 -2.663 1.00 56.41 214 GLY A O 1
ATOM 1589 N N . PHE A 1 215 ? -2.714 -5.933 -0.713 1.00 69.25 215 PHE A N 1
ATOM 1590 C CA . PHE A 1 215 ? -2.263 -6.953 0.263 1.00 69.25 215 PHE A CA 1
ATOM 1591 C C . PHE A 1 215 ? -0.971 -6.644 1.055 1.00 69.25 215 PHE A C 1
ATOM 1593 O O . PHE A 1 215 ? -0.041 -7.434 1.072 1.00 69.25 215 PHE A O 1
ATOM 1600 N N . SER A 1 216 ? -0.919 -5.542 1.812 1.00 70.62 216 SER A N 1
ATOM 1601 C CA . SER A 1 216 ? 0.272 -5.052 2.553 1.00 70.62 216 SER A CA 1
ATOM 1602 C C . SER A 1 216 ? 0.895 -5.970 3.610 1.00 70.62 216 SER A C 1
ATOM 1604 O O . SER A 1 216 ? 1.944 -5.621 4.153 1.00 70.62 216 SER A O 1
ATOM 1606 N N . ILE A 1 217 ? 0.259 -7.091 3.961 1.00 68.25 217 ILE A N 1
ATOM 1607 C CA . ILE A 1 217 ? 0.879 -8.104 4.833 1.00 68.25 217 ILE A CA 1
ATOM 1608 C C . ILE A 1 217 ? 1.963 -8.873 4.057 1.00 68.25 217 ILE A C 1
ATOM 1610 O O . ILE A 1 217 ? 2.868 -9.434 4.671 1.00 68.25 217 ILE A O 1
ATOM 1614 N N . SER A 1 218 ? 1.911 -8.882 2.718 1.00 55.22 218 SER A N 1
ATOM 1615 C CA . SER A 1 218 ? 2.966 -9.457 1.885 1.00 55.22 218 SER A CA 1
ATOM 1616 C C . SER A 1 218 ? 4.284 -8.734 2.044 1.00 55.22 218 SER A C 1
ATOM 1618 O O . SER A 1 218 ? 4.368 -7.526 1.809 1.00 55.22 218 SER A O 1
ATOM 1620 N N . GLY A 1 219 ? 5.283 -9.548 2.389 1.00 52.25 219 GLY A N 1
ATOM 1621 C CA . GLY A 1 219 ? 6.697 -9.239 2.452 1.00 52.25 219 GLY A CA 1
ATOM 1622 C C . GLY A 1 219 ? 7.105 -8.192 1.444 1.00 52.25 219 GLY A C 1
ATOM 1623 O O . GLY A 1 219 ? 6.966 -8.399 0.247 1.00 52.25 219 GLY A O 1
ATOM 1624 N N . LEU A 1 220 ? 7.598 -7.094 1.993 1.00 55.91 220 LEU A N 1
ATOM 1625 C CA . LEU A 1 220 ? 8.937 -6.600 1.746 1.00 55.91 220 LEU A CA 1
ATOM 1626 C C . LEU A 1 220 ? 9.403 -6.098 3.115 1.00 55.91 220 LEU A C 1
ATOM 1628 O O . LEU A 1 220 ? 8.605 -5.489 3.837 1.00 55.91 220 LEU A O 1
ATOM 1632 N N . ALA A 1 221 ? 10.623 -6.435 3.536 1.00 63.31 221 ALA A N 1
ATOM 1633 C CA . ALA A 1 221 ? 11.188 -5.917 4.775 1.00 63.31 221 ALA A CA 1
ATOM 1634 C C . ALA A 1 221 ? 11.204 -4.389 4.665 1.00 63.31 221 ALA A C 1
ATOM 1636 O O . ALA A 1 221 ? 12.124 -3.816 4.114 1.00 63.31 221 ALA A O 1
ATOM 1637 N N . TYR A 1 222 ? 10.141 -3.721 5.108 1.00 74.38 222 TYR A N 1
ATOM 1638 C CA . TYR A 1 222 ? 9.953 -2.295 4.908 1.00 74.38 222 TYR A CA 1
ATOM 1639 C C . TYR A 1 222 ? 9.732 -1.568 6.207 1.00 74.38 222 TYR A C 1
ATOM 1641 O O . TYR A 1 222 ? 8.993 -1.977 7.099 1.00 74.38 222 TYR A O 1
ATOM 1649 N N . THR A 1 223 ? 10.291 -0.370 6.225 1.00 82.81 223 THR A N 1
ATOM 1650 C CA . THR A 1 223 ? 10.201 0.556 7.344 1.00 82.81 223 THR A CA 1
ATOM 1651 C C . THR A 1 223 ? 8.781 1.084 7.588 1.00 82.81 223 THR A C 1
ATOM 1653 O O . THR A 1 223 ? 8.508 1.624 8.654 1.00 82.81 223 THR A O 1
ATOM 1656 N N . GLY A 1 224 ? 7.851 0.934 6.638 1.00 87.25 224 GLY A N 1
ATOM 1657 C CA . GLY A 1 224 ? 6.525 1.552 6.708 1.00 87.25 224 GLY A CA 1
ATOM 1658 C C . GLY A 1 224 ? 5.652 1.050 7.869 1.00 87.25 224 GLY A C 1
ATOM 1659 O O . GLY A 1 224 ? 5.108 1.867 8.608 1.00 87.25 224 GLY A O 1
ATOM 1660 N N . TRP A 1 225 ? 5.533 -0.269 8.080 1.00 88.94 225 TRP A N 1
ATOM 1661 C CA . TRP A 1 225 ? 4.720 -0.812 9.184 1.00 88.94 225 TRP A CA 1
ATOM 1662 C C . TRP A 1 225 ? 5.323 -0.498 10.552 1.00 88.94 225 TRP A C 1
ATOM 1664 O O . TRP A 1 225 ? 4.589 -0.274 11.515 1.00 88.94 225 TRP A O 1
ATOM 1674 N N . LEU A 1 226 ? 6.652 -0.396 10.629 1.00 91.62 226 LEU A N 1
ATOM 1675 C CA . LEU A 1 226 ? 7.331 0.097 11.820 1.00 91.62 226 LEU A CA 1
ATOM 1676 C C . LEU A 1 226 ? 7.022 1.579 12.066 1.00 91.62 226 LEU A C 1
ATOM 1678 O O . LEU A 1 226 ? 6.726 1.956 13.197 1.00 91.62 226 LEU A O 1
ATOM 1682 N N . ALA A 1 227 ? 7.014 2.413 11.024 1.00 92.25 227 ALA A N 1
ATOM 1683 C CA . ALA A 1 227 ? 6.604 3.811 11.143 1.00 92.25 227 ALA A CA 1
ATOM 1684 C C . ALA A 1 227 ? 5.142 3.939 11.617 1.00 92.25 227 ALA A C 1
ATOM 1686 O O . ALA A 1 227 ? 4.855 4.755 12.492 1.00 92.25 227 ALA A O 1
ATOM 1687 N N . VAL A 1 228 ? 4.232 3.092 11.116 1.00 94.44 228 VAL A N 1
ATOM 1688 C CA . VAL A 1 228 ? 2.840 3.004 11.601 1.00 94.44 228 VAL A CA 1
ATOM 1689 C C . VAL A 1 228 ? 2.797 2.604 13.077 1.00 94.44 228 VAL A C 1
ATOM 1691 O O . VAL A 1 228 ? 2.122 3.264 13.864 1.00 94.44 228 VAL A O 1
ATOM 1694 N N . LEU A 1 229 ? 3.530 1.562 13.481 1.00 95.06 229 LEU A N 1
ATOM 1695 C CA . LEU A 1 229 ? 3.609 1.125 14.877 1.00 95.06 229 LEU A CA 1
ATOM 1696 C C . LEU A 1 229 ? 4.068 2.270 15.791 1.00 95.06 229 LEU A C 1
ATOM 1698 O O . LEU A 1 229 ? 3.392 2.595 16.769 1.00 95.06 229 LEU A O 1
ATOM 1702 N N . LEU A 1 230 ? 5.180 2.914 15.434 1.00 95.19 230 LEU A N 1
ATOM 1703 C CA . LEU A 1 230 ? 5.741 4.053 16.158 1.00 95.19 230 LEU A CA 1
ATOM 1704 C C . LEU A 1 230 ? 4.746 5.216 16.243 1.00 95.19 230 LEU A C 1
ATOM 1706 O O . LEU A 1 230 ? 4.588 5.795 17.314 1.00 95.19 230 LEU A O 1
ATOM 1710 N N . PHE A 1 231 ? 4.013 5.511 15.167 1.00 95.19 231 PHE A N 1
ATOM 1711 C CA . PHE A 1 231 ? 2.977 6.545 15.159 1.00 95.19 231 PHE A CA 1
ATOM 1712 C C . PHE A 1 231 ? 1.800 6.217 16.099 1.00 95.19 231 PHE A C 1
ATOM 1714 O O . PHE A 1 231 ? 1.294 7.096 16.802 1.00 95.19 231 PHE A O 1
ATOM 1721 N N . LEU A 1 232 ? 1.386 4.950 16.177 1.00 95.69 232 LEU A N 1
ATOM 1722 C CA . LEU A 1 232 ? 0.252 4.513 17.001 1.00 95.69 232 LEU A CA 1
ATOM 1723 C C . LEU A 1 232 ? 0.567 4.456 18.505 1.00 95.69 232 LEU A C 1
ATOM 1725 O O . LEU A 1 232 ? -0.326 4.693 19.325 1.00 95.69 232 LEU A O 1
ATOM 1729 N N . LEU A 1 233 ? 1.815 4.174 18.891 1.00 94.88 233 LEU A N 1
ATOM 1730 C CA . LEU A 1 233 ? 2.228 4.059 20.297 1.00 94.88 233 LEU A CA 1
ATOM 1731 C C . LEU A 1 233 ? 1.853 5.283 21.158 1.00 94.88 233 LEU A C 1
ATOM 1733 O O . LEU A 1 233 ? 1.149 5.113 22.159 1.00 94.88 233 LEU A O 1
ATOM 1737 N N . PRO A 1 234 ? 2.240 6.524 20.814 1.00 91.25 234 PRO A N 1
ATOM 1738 C CA . PRO A 1 234 ? 1.895 7.693 21.614 1.00 91.25 234 PRO A CA 1
ATOM 1739 C C . PRO A 1 234 ? 0.424 8.098 21.485 1.00 91.25 234 PRO A C 1
ATOM 1741 O O . PRO A 1 234 ? -0.090 8.746 22.396 1.00 91.25 234 PRO A O 1
ATOM 1744 N N . LEU A 1 235 ? -0.278 7.701 20.417 1.00 90.69 235 LEU A N 1
ATOM 1745 C CA . LEU A 1 235 ? -1.732 7.879 20.328 1.00 90.69 235 LEU A CA 1
ATOM 1746 C C . LEU A 1 235 ? -2.453 7.027 21.376 1.00 90.69 235 LEU A C 1
ATOM 1748 O O . LEU A 1 235 ? -3.405 7.491 22.006 1.00 90.69 235 LEU A O 1
ATOM 1752 N N . ARG A 1 236 ? -1.981 5.794 21.594 1.00 90.62 236 ARG A N 1
ATOM 1753 C CA . ARG A 1 236 ? -2.581 4.859 22.549 1.00 90.62 236 ARG A CA 1
ATOM 1754 C C . ARG A 1 236 ? -2.131 5.103 23.988 1.00 90.62 236 ARG A C 1
ATOM 1756 O O . ARG A 1 236 ? -2.966 5.134 24.893 1.00 90.62 236 ARG A O 1
ATOM 1763 N N . TYR A 1 237 ? -0.827 5.262 24.195 1.00 90.00 237 TYR A N 1
ATOM 1764 C CA . TYR A 1 237 ? -0.192 5.243 25.518 1.00 90.00 237 TYR A CA 1
ATOM 1765 C C . TYR A 1 237 ? 0.363 6.601 25.957 1.00 90.00 237 TYR A C 1
ATOM 1767 O O . TYR A 1 237 ? 0.711 6.777 27.122 1.00 90.00 237 TYR A O 1
ATOM 1775 N N . GLY A 1 238 ? 0.426 7.588 25.061 1.00 79.38 238 GLY A N 1
ATOM 1776 C CA . GLY A 1 238 ? 1.033 8.888 25.333 1.00 79.38 238 GLY A CA 1
ATOM 1777 C C . GLY A 1 238 ? 0.137 9.828 26.140 1.00 79.38 238 GLY A C 1
ATOM 1778 O O . GLY A 1 238 ? -0.269 10.871 25.628 1.00 79.38 238 GLY A O 1
ATOM 1779 N N . LYS A 1 239 ? -0.172 9.485 27.396 1.00 78.88 239 LYS A N 1
ATOM 1780 C CA . LYS A 1 239 ? -0.917 10.339 28.341 1.00 78.88 239 LYS A CA 1
ATOM 1781 C C . LYS A 1 239 ? 0.013 10.910 29.425 1.00 78.88 239 LYS A C 1
ATOM 1783 O O . LYS A 1 239 ? 0.939 10.241 29.875 1.00 78.88 239 LYS A O 1
ATOM 1788 N N . GLY A 1 240 ? -0.245 12.144 29.867 1.00 75.12 240 GLY A N 1
ATOM 1789 C CA . GLY A 1 240 ? 0.509 12.798 30.950 1.00 75.12 240 GLY A CA 1
ATOM 1790 C C . GLY A 1 240 ? 1.988 13.082 30.628 1.00 75.12 240 GLY A C 1
ATOM 1791 O O . GLY A 1 240 ? 2.382 13.121 29.464 1.00 75.12 240 GLY A O 1
ATOM 1792 N N . LYS A 1 241 ? 2.816 13.277 31.670 1.00 70.50 241 LYS A N 1
ATOM 1793 C CA . LYS A 1 241 ? 4.253 13.624 31.557 1.00 70.50 241 LYS A CA 1
ATOM 1794 C C . LYS A 1 241 ? 5.063 12.566 30.795 1.00 70.50 241 LYS A C 1
ATOM 1796 O O . LYS A 1 241 ? 5.878 12.911 29.943 1.00 70.50 241 LYS A O 1
ATOM 1801 N N . TYR A 1 242 ? 4.797 11.286 31.058 1.00 78.06 242 TYR A N 1
ATOM 1802 C CA . TYR A 1 242 ? 5.427 10.164 30.353 1.00 78.06 242 TYR A CA 1
ATOM 1803 C C . TYR A 1 242 ? 5.035 10.111 28.871 1.00 78.06 242 TYR A C 1
ATOM 1805 O O . TYR A 1 242 ? 5.833 9.691 28.037 1.00 78.06 242 TYR A O 1
ATOM 1813 N N . GLY A 1 243 ? 3.849 10.618 28.517 1.00 79.12 243 GLY A N 1
ATOM 1814 C CA . GLY A 1 243 ? 3.419 10.728 27.129 1.00 79.12 243 GLY A CA 1
ATOM 1815 C C . GLY A 1 243 ? 4.257 11.696 26.297 1.00 79.12 243 GLY A C 1
ATOM 1816 O O . GLY A 1 243 ? 4.526 11.410 25.133 1.00 79.12 243 GLY A O 1
ATOM 1817 N N . THR A 1 244 ? 4.727 12.801 26.881 1.00 76.56 244 THR A N 1
ATOM 1818 C CA . THR A 1 244 ? 5.629 13.738 26.191 1.00 76.56 244 THR A CA 1
ATOM 1819 C C . THR A 1 244 ? 6.981 13.096 25.895 1.00 76.56 244 THR A C 1
ATOM 1821 O O . THR A 1 244 ? 7.474 13.212 24.776 1.00 76.56 244 THR A O 1
ATOM 1824 N N . ILE A 1 245 ? 7.549 12.371 26.865 1.00 81.38 245 ILE A N 1
ATOM 1825 C CA . ILE A 1 245 ? 8.820 11.650 26.693 1.00 81.38 245 ILE A CA 1
ATOM 1826 C C . ILE A 1 245 ? 8.676 10.587 25.601 1.00 81.38 245 ILE A C 1
ATOM 1828 O O . ILE A 1 245 ? 9.494 10.535 24.687 1.00 81.38 245 ILE A O 1
ATOM 1832 N N . LEU A 1 246 ? 7.597 9.797 25.646 1.00 87.00 246 LEU A N 1
ATOM 1833 C CA . LEU A 1 246 ? 7.316 8.778 24.637 1.00 87.00 246 LEU A CA 1
ATOM 1834 C C . LEU A 1 246 ? 7.213 9.378 23.228 1.00 87.00 246 LEU A C 1
ATOM 1836 O O . LEU A 1 246 ? 7.771 8.824 22.289 1.00 87.00 246 LEU A O 1
ATOM 1840 N N . ARG A 1 247 ? 6.533 10.520 23.067 1.00 84.81 247 ARG A N 1
ATOM 1841 C CA . ARG A 1 247 ? 6.426 11.204 21.766 1.00 84.81 247 ARG A CA 1
ATOM 1842 C C . ARG A 1 247 ? 7.774 11.688 21.258 1.00 84.81 247 ARG A C 1
ATOM 1844 O O . ARG A 1 247 ? 8.065 11.480 20.089 1.00 84.81 247 ARG A O 1
ATOM 1851 N N . LEU A 1 248 ? 8.586 12.307 22.115 1.00 82.19 248 LEU A N 1
ATOM 1852 C CA . LEU A 1 248 ? 9.927 12.758 21.736 1.00 82.19 248 LEU A CA 1
ATOM 1853 C C . LEU A 1 248 ? 10.803 11.576 21.309 1.00 82.19 248 LEU A C 1
ATOM 1855 O O . LEU A 1 248 ? 11.420 11.635 20.250 1.00 82.19 248 LEU A O 1
ATOM 1859 N N . ALA A 1 249 ? 10.787 10.481 22.073 1.00 85.88 249 ALA A N 1
ATOM 1860 C CA . ALA A 1 249 ? 11.498 9.258 21.714 1.00 85.88 249 ALA A CA 1
ATOM 1861 C C . ALA A 1 249 ? 11.027 8.710 20.357 1.00 85.88 249 ALA A C 1
ATOM 1863 O O . ALA A 1 249 ? 11.843 8.428 19.486 1.00 85.88 249 ALA A O 1
ATOM 1864 N N . VAL A 1 250 ? 9.712 8.636 20.134 1.00 90.19 250 VAL A N 1
ATOM 1865 C CA . VAL A 1 250 ? 9.129 8.189 18.860 1.00 90.19 250 VAL A CA 1
ATOM 1866 C C . VAL A 1 250 ? 9.534 9.086 17.691 1.00 90.19 250 VAL A C 1
ATOM 1868 O O . VAL A 1 250 ? 9.856 8.572 16.628 1.00 90.19 250 VAL A O 1
ATOM 1871 N N . VAL A 1 251 ? 9.553 10.408 17.864 1.00 86.00 251 VAL A N 1
ATOM 1872 C CA . VAL A 1 251 ? 9.960 11.355 16.812 1.00 86.00 251 VAL A CA 1
ATOM 1873 C C . VAL A 1 251 ? 11.416 11.129 16.408 1.00 86.00 251 VAL A C 1
ATOM 1875 O O . VAL A 1 251 ? 11.717 11.084 15.215 1.00 86.00 251 VAL A O 1
ATOM 1878 N N . LEU A 1 252 ? 12.302 10.929 17.388 1.00 82.62 252 LEU A N 1
ATOM 1879 C CA . LEU A 1 252 ? 13.708 10.609 17.135 1.00 82.62 252 LEU A CA 1
ATOM 1880 C C . LEU A 1 252 ? 13.854 9.263 16.414 1.00 82.62 252 LEU A C 1
ATOM 1882 O O . LEU A 1 252 ? 14.593 9.178 15.437 1.00 82.62 252 LEU A O 1
ATOM 1886 N N . LEU A 1 253 ? 13.104 8.238 16.833 1.00 86.94 253 LEU A N 1
ATOM 1887 C CA . LEU A 1 253 ? 13.105 6.925 16.180 1.00 86.94 253 LEU A CA 1
ATOM 1888 C C . LEU A 1 253 ? 12.566 6.983 14.744 1.00 86.94 253 LEU A C 1
ATOM 1890 O O . LEU A 1 253 ? 13.123 6.338 13.863 1.00 86.94 253 LEU A O 1
ATOM 1894 N N . LEU A 1 254 ? 11.520 7.772 14.477 1.00 86.81 254 LEU A N 1
ATOM 1895 C CA . LEU A 1 254 ? 10.997 7.974 13.122 1.00 86.81 254 LEU A CA 1
ATOM 1896 C C . LEU A 1 254 ? 12.048 8.638 12.220 1.00 86.81 254 LEU A C 1
ATOM 1898 O O . LEU A 1 254 ? 12.285 8.165 11.111 1.00 86.81 254 LEU A O 1
ATOM 1902 N N . ALA A 1 255 ? 12.723 9.685 12.699 1.00 79.31 255 ALA A N 1
ATOM 1903 C CA . ALA A 1 255 ? 13.804 10.331 11.952 1.00 79.31 255 ALA A CA 1
ATOM 1904 C C . ALA A 1 255 ? 15.004 9.389 11.724 1.00 79.31 255 ALA A C 1
ATOM 1906 O O . ALA A 1 255 ? 15.574 9.363 10.627 1.00 79.31 255 ALA A O 1
ATOM 1907 N N . ALA A 1 256 ? 15.351 8.580 12.732 1.00 77.25 256 ALA A N 1
ATOM 1908 C CA . ALA A 1 256 ? 16.392 7.560 12.636 1.00 77.25 256 ALA A CA 1
ATOM 1909 C C . ALA A 1 256 ? 16.036 6.467 11.620 1.00 77.25 256 ALA A C 1
ATOM 1911 O O . ALA A 1 256 ? 16.919 6.022 10.898 1.00 77.25 256 ALA A O 1
ATOM 1912 N N . LEU A 1 257 ? 14.757 6.093 11.519 1.00 80.94 257 LEU A N 1
ATOM 1913 C CA . LEU A 1 257 ? 14.255 5.068 10.606 1.00 80.94 257 LEU A CA 1
ATOM 1914 C C . LEU A 1 257 ? 14.343 5.479 9.127 1.00 80.94 257 LEU A C 1
ATOM 1916 O O . LEU A 1 257 ? 14.734 4.675 8.285 1.00 80.94 257 LEU A O 1
ATOM 1920 N N . LYS A 1 258 ? 13.925 6.705 8.788 1.00 77.62 258 LYS A N 1
ATOM 1921 C CA . LYS A 1 258 ? 14.130 7.340 7.469 1.00 77.62 258 LYS A CA 1
ATOM 1922 C C . LYS A 1 258 ? 13.766 8.820 7.577 1.00 77.62 258 LYS A C 1
ATOM 1924 O O . LYS A 1 258 ? 12.757 9.149 8.199 1.00 77.62 258 LYS A O 1
ATOM 1929 N N . LEU A 1 259 ? 14.510 9.705 6.907 1.00 72.12 259 LEU A N 1
ATOM 1930 C CA . LEU A 1 259 ? 14.303 11.160 7.009 1.00 72.12 259 LEU A CA 1
ATOM 1931 C C . LEU A 1 259 ? 12.851 11.575 6.716 1.00 72.12 259 LEU A C 1
ATOM 1933 O O . LEU A 1 259 ? 12.279 12.375 7.454 1.00 72.12 259 LEU A O 1
ATOM 1937 N N . ARG A 1 260 ? 12.210 10.957 5.711 1.00 75.50 260 ARG A N 1
ATOM 1938 C CA . ARG A 1 260 ? 10.799 11.220 5.377 1.00 75.50 260 ARG A CA 1
ATOM 1939 C C . ARG A 1 260 ? 9.822 11.007 6.536 1.00 75.50 260 ARG A C 1
ATOM 1941 O O . ARG A 1 260 ? 8.815 11.701 6.616 1.00 75.50 260 ARG A O 1
ATOM 1948 N N . TYR A 1 261 ? 10.096 10.078 7.455 1.00 84.38 261 TYR A N 1
ATOM 1949 C CA . TYR A 1 261 ? 9.234 9.860 8.621 1.00 84.38 261 TYR A CA 1
ATOM 1950 C C . TYR A 1 261 ? 9.455 10.924 9.707 1.00 84.38 261 TYR A C 1
ATOM 1952 O O . TYR A 1 261 ? 8.603 11.094 10.577 1.00 84.38 261 TYR A O 1
ATOM 1960 N N . GLY A 1 262 ? 10.537 11.706 9.633 1.00 80.19 262 GLY A N 1
ATOM 1961 C CA . GLY A 1 262 ? 10.730 12.890 10.470 1.00 80.19 262 GLY A CA 1
ATOM 1962 C C . GLY A 1 262 ? 9.593 13.905 10.311 1.00 80.19 262 GLY A C 1
ATOM 1963 O O . GLY A 1 262 ? 9.157 14.487 11.302 1.00 80.19 262 GLY A O 1
ATOM 1964 N N . ALA A 1 263 ? 9.026 14.043 9.106 1.00 83.75 263 ALA A N 1
ATOM 1965 C CA . ALA A 1 263 ? 7.851 14.883 8.873 1.00 83.75 263 ALA A CA 1
ATOM 1966 C C . ALA A 1 263 ? 6.607 14.374 9.624 1.00 83.75 263 ALA A C 1
ATOM 1968 O O . ALA A 1 263 ? 5.882 15.170 10.221 1.00 83.75 263 ALA A O 1
ATOM 1969 N N . LEU A 1 264 ? 6.403 13.050 9.678 1.00 87.62 264 LEU A N 1
ATOM 1970 C CA . LEU A 1 264 ? 5.346 12.439 10.492 1.00 87.62 264 LEU A CA 1
ATOM 1971 C C . LEU A 1 264 ? 5.531 12.808 11.970 1.00 87.62 264 LEU A C 1
ATOM 1973 O O . LEU A 1 264 ? 4.595 13.286 12.608 1.00 87.62 264 LEU A O 1
ATOM 1977 N N . GLY A 1 265 ? 6.754 12.669 12.492 1.00 87.06 265 GLY A N 1
ATOM 1978 C CA . GLY A 1 265 ? 7.101 13.066 13.858 1.00 87.06 265 GLY A CA 1
ATOM 1979 C C . GLY A 1 265 ? 6.879 14.561 14.132 1.00 87.06 265 GLY A C 1
ATOM 1980 O O . GLY A 1 265 ? 6.266 14.924 15.138 1.00 87.06 265 GLY A O 1
ATOM 1981 N N . ALA A 1 266 ? 7.300 15.439 13.220 1.00 83.38 266 ALA A N 1
ATOM 1982 C CA . ALA A 1 266 ? 7.069 16.880 13.324 1.00 83.38 266 ALA A CA 1
ATOM 1983 C C . ALA A 1 266 ? 5.569 17.209 13.391 1.00 83.38 266 ALA A C 1
ATOM 1985 O O . ALA A 1 266 ? 5.139 17.991 14.243 1.00 83.38 266 ALA A O 1
ATOM 1986 N N . GLY A 1 267 ? 4.754 16.554 12.563 1.00 87.25 267 GLY A N 1
ATOM 1987 C CA . GLY A 1 267 ? 3.307 16.713 12.600 1.00 87.25 267 GLY A CA 1
ATOM 1988 C C . GLY A 1 267 ? 2.661 16.141 13.871 1.00 87.25 267 GLY A C 1
ATOM 1989 O O . GLY A 1 267 ? 1.704 16.731 14.371 1.00 87.25 267 GLY A O 1
ATOM 1990 N N . MET A 1 268 ? 3.193 15.059 14.461 1.00 87.50 268 MET A N 1
ATOM 1991 C CA . MET A 1 268 ? 2.746 14.544 15.776 1.00 87.50 268 MET A CA 1
ATOM 1992 C C . MET A 1 268 ? 2.944 15.573 16.876 1.00 87.50 268 MET A C 1
ATOM 1994 O O . MET A 1 268 ? 2.067 15.766 17.718 1.00 87.50 268 MET A O 1
ATOM 1998 N N . LEU A 1 269 ? 4.087 16.248 16.850 1.00 83.81 269 LEU A N 1
ATOM 1999 C CA . LEU A 1 269 ? 4.372 17.325 17.776 1.00 83.81 269 LEU A CA 1
ATOM 2000 C C . LEU A 1 269 ? 3.453 18.520 17.505 1.00 83.81 269 LEU A C 1
ATOM 2002 O O . LEU A 1 269 ? 2.812 18.989 18.439 1.00 83.81 269 LEU A O 1
ATOM 2006 N N . ALA A 1 270 ? 3.279 18.939 16.247 1.00 82.00 270 ALA A N 1
ATOM 2007 C CA . ALA A 1 270 ? 2.362 20.020 15.871 1.00 82.00 270 ALA A CA 1
ATOM 2008 C C . ALA A 1 270 ? 0.905 19.760 16.307 1.00 82.00 270 ALA A C 1
ATOM 2010 O O . ALA A 1 270 ? 0.225 20.674 16.782 1.00 82.00 270 ALA A O 1
ATOM 2011 N N . ALA A 1 271 ? 0.429 18.516 16.208 1.00 83.50 271 ALA A N 1
ATOM 2012 C CA . ALA A 1 271 ? -0.936 18.134 16.563 1.00 83.50 271 ALA A CA 1
ATOM 2013 C C . ALA A 1 271 ? -1.282 18.363 18.043 1.00 83.50 271 ALA A C 1
ATOM 2015 O O . ALA A 1 271 ? -2.445 18.602 18.369 1.00 83.50 271 ALA A O 1
ATOM 2016 N N . GLU A 1 272 ? -0.293 18.345 18.939 1.00 76.75 272 GLU A N 1
ATOM 2017 C CA . GLU A 1 272 ? -0.499 18.642 20.362 1.00 76.75 272 GLU A CA 1
ATOM 2018 C C . GLU A 1 272 ? -0.776 20.135 20.626 1.00 76.75 272 GLU A C 1
ATOM 2020 O O . GLU A 1 272 ? -1.318 20.475 21.678 1.00 76.75 272 GLU A O 1
ATOM 2025 N N . TYR A 1 273 ? -0.471 21.026 19.674 1.00 70.81 273 TYR A N 1
ATOM 2026 C CA . TYR A 1 273 ? -0.630 22.480 19.830 1.00 70.81 273 TYR A CA 1
ATOM 2027 C C . TYR A 1 273 ? -1.919 23.031 19.220 1.00 70.81 273 TYR A C 1
ATOM 2029 O O . TYR A 1 273 ? -2.450 24.024 19.719 1.00 70.81 273 TYR A O 1
ATOM 2037 N N . PHE A 1 274 ? -2.456 22.389 18.179 1.00 64.81 274 PHE A N 1
ATOM 2038 C CA . PHE A 1 274 ? -3.681 22.835 17.503 1.00 64.81 274 PHE A CA 1
ATOM 2039 C C . PHE A 1 274 ? -4.937 22.942 18.398 1.00 64.81 274 PHE A C 1
ATOM 2041 O O . PHE A 1 274 ? -5.733 23.853 18.163 1.00 64.81 274 PHE A O 1
ATOM 2048 N N . PRO A 1 275 ? -5.145 22.106 19.439 1.00 56.38 275 PRO A N 1
ATOM 2049 C CA . PRO A 1 275 ? -6.310 22.249 20.315 1.00 56.38 275 PRO A CA 1
ATOM 2050 C C . PRO A 1 275 ? -6.132 23.233 21.493 1.00 56.38 275 PRO A C 1
ATOM 2052 O O . PRO A 1 275 ? -7.099 23.466 22.222 1.00 56.38 275 PRO A O 1
ATOM 2055 N N . VAL A 1 276 ? -4.956 23.841 21.716 1.00 53.28 276 VAL A N 1
ATOM 2056 C CA . VAL A 1 276 ? -4.719 24.701 22.897 1.00 53.28 276 VAL A CA 1
ATOM 2057 C C . VAL A 1 276 ? -5.221 26.131 22.654 1.00 53.28 276 VAL A C 1
ATOM 2059 O O . VAL A 1 276 ? -4.492 27.005 22.180 1.00 53.28 276 VAL A O 1
ATOM 2062 N N . LYS A 1 277 ? -6.478 26.406 23.025 1.00 46.31 277 LYS A N 1
ATOM 2063 C CA . LYS A 1 277 ? -6.971 27.786 23.158 1.00 46.31 277 LYS A CA 1
ATOM 2064 C C . LYS A 1 277 ? -6.229 28.491 24.304 1.00 46.31 277 LYS A C 1
ATOM 2066 O O . LYS A 1 277 ? -6.271 28.029 25.438 1.00 46.31 277 LYS A O 1
ATOM 2071 N N . GLY A 1 278 ? -5.613 29.64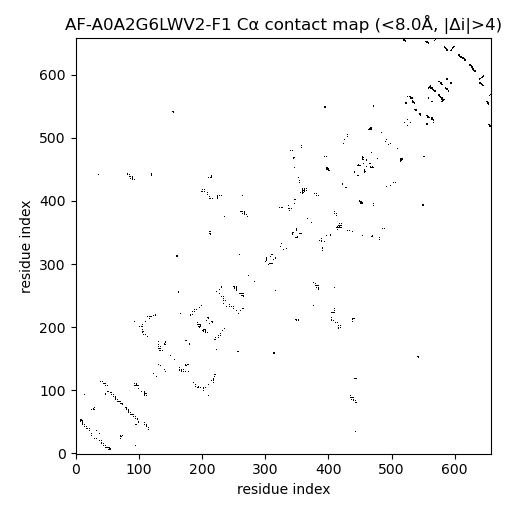3 24.018 1.00 50.06 278 GLY A N 1
ATOM 2072 C CA . GLY A 1 278 ? -5.383 30.671 25.042 1.00 50.06 278 GLY A CA 1
ATOM 2073 C C . GLY A 1 278 ? -3.963 30.911 25.566 1.00 50.06 278 GLY A C 1
ATOM 2074 O O . GLY A 1 278 ? -3.844 31.542 26.609 1.00 50.06 278 GLY A O 1
ATOM 2075 N N . ASN A 1 279 ? -2.874 30.492 24.903 1.00 51.34 279 ASN A N 1
ATOM 2076 C CA . ASN A 1 279 ? -1.543 30.956 25.340 1.00 51.34 279 ASN A CA 1
ATOM 2077 C C . ASN A 1 279 ? -0.520 31.150 24.202 1.00 51.34 279 ASN A C 1
ATOM 2079 O O . ASN A 1 279 ? 0.261 30.260 23.867 1.00 51.34 279 ASN A O 1
ATOM 2083 N N . LEU A 1 280 ? -0.513 32.356 23.621 1.00 54.31 280 LEU A N 1
ATOM 2084 C CA . LEU A 1 280 ? 0.342 32.768 22.495 1.00 54.31 280 LEU A CA 1
ATOM 2085 C C . LEU A 1 280 ? 1.853 32.656 22.782 1.00 54.31 280 LEU A C 1
ATOM 2087 O O . LEU A 1 280 ? 2.613 32.358 21.868 1.00 54.31 280 LEU A O 1
ATOM 2091 N N . LYS A 1 281 ? 2.309 32.817 24.034 1.00 53.16 281 LYS A N 1
ATOM 2092 C CA . LYS A 1 281 ? 3.745 32.727 24.379 1.00 53.16 281 LYS A CA 1
ATOM 2093 C C . LYS A 1 281 ? 4.291 31.292 24.346 1.00 53.16 281 LYS A C 1
ATOM 2095 O O . LYS A 1 281 ? 5.420 31.074 23.922 1.00 53.16 281 LYS A O 1
ATOM 2100 N N . LYS A 1 282 ? 3.479 30.290 24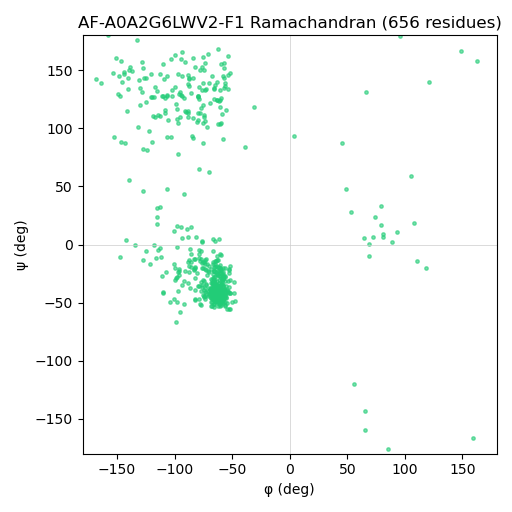.711 1.00 55.62 282 LYS A N 1
ATOM 2101 C CA . LYS A 1 282 ? 3.841 28.862 24.567 1.00 55.62 282 LYS A CA 1
ATOM 2102 C C . LYS A 1 282 ? 3.727 28.363 23.119 1.00 55.62 282 LYS A C 1
ATOM 2104 O O . LYS A 1 282 ? 4.291 27.322 22.797 1.00 55.62 282 LYS A O 1
ATOM 2109 N N . LYS A 1 283 ? 3.031 29.116 22.255 1.00 55.22 283 LYS A N 1
ATOM 2110 C CA . LYS A 1 283 ? 2.765 28.788 20.845 1.00 55.22 283 LYS A CA 1
ATOM 2111 C C . LYS A 1 283 ? 4.022 28.829 19.963 1.00 55.22 283 LYS A C 1
ATOM 2113 O O . LYS A 1 283 ? 4.097 28.060 19.016 1.00 55.22 283 LYS A O 1
ATOM 2118 N N . TYR A 1 284 ? 5.004 29.674 20.295 1.00 57.62 284 TYR A N 1
ATOM 2119 C CA . TYR A 1 284 ? 6.243 29.838 19.513 1.00 57.62 284 TYR A CA 1
ATOM 2120 C C . TYR A 1 284 ? 7.488 29.237 20.177 1.00 57.62 284 TYR A C 1
ATOM 2122 O O . TYR A 1 284 ? 8.427 28.859 19.483 1.00 57.62 284 TYR A O 1
ATOM 2130 N N . LEU A 1 285 ? 7.481 29.081 21.506 1.00 62.41 285 LEU A N 1
ATOM 2131 C CA . LEU A 1 285 ? 8.625 28.547 22.247 1.00 62.41 285 LEU A CA 1
ATOM 2132 C C . LEU A 1 285 ? 8.924 27.086 21.887 1.00 62.41 285 LEU A C 1
ATOM 2134 O O . LEU A 1 285 ? 10.078 26.703 21.762 1.00 62.41 285 LEU A O 1
ATOM 2138 N N . PHE A 1 286 ? 7.894 26.262 21.701 1.00 61.59 286 PHE A N 1
ATOM 2139 C CA . PHE A 1 286 ? 8.102 24.849 21.405 1.00 61.59 286 PHE A CA 1
ATOM 2140 C C . PHE A 1 286 ? 8.564 24.571 19.963 1.00 61.59 286 PHE A C 1
ATOM 2142 O O . PHE A 1 286 ? 9.513 23.805 19.819 1.00 61.59 286 PHE A O 1
ATOM 2149 N N . PRO A 1 287 ? 8.000 25.202 18.909 1.00 58.91 287 PRO A N 1
ATOM 2150 C CA . PRO A 1 287 ? 8.588 25.158 17.569 1.00 58.91 287 PRO A CA 1
ATOM 2151 C C . PRO A 1 287 ? 10.052 25.604 17.560 1.00 58.91 287 PRO A C 1
ATOM 2153 O O . PRO A 1 287 ? 10.877 24.938 16.947 1.00 58.91 287 PRO A O 1
ATOM 2156 N N . ALA A 1 288 ? 10.390 26.666 18.301 1.00 62.12 288 ALA A N 1
ATOM 2157 C CA . ALA A 1 288 ? 11.772 27.112 18.449 1.00 62.12 288 ALA A CA 1
ATOM 2158 C C . ALA A 1 288 ? 12.653 26.045 19.124 1.00 62.12 288 ALA A C 1
ATOM 2160 O O . ALA A 1 288 ? 13.720 25.738 18.611 1.00 62.12 288 ALA A O 1
ATOM 2161 N N . ILE A 1 289 ? 12.188 25.407 20.207 1.00 65.25 289 ILE A N 1
ATOM 2162 C CA . ILE A 1 289 ? 12.906 24.295 20.861 1.00 65.25 289 ILE A CA 1
ATOM 2163 C C . ILE A 1 289 ? 13.102 23.113 19.904 1.00 65.25 289 ILE A C 1
ATOM 2165 O O . ILE A 1 289 ? 14.169 22.512 19.898 1.00 65.25 289 ILE A O 1
ATOM 2169 N N . LEU A 1 290 ? 12.101 22.784 19.088 1.00 63.22 290 LEU A N 1
ATOM 2170 C CA . LEU A 1 290 ? 12.159 21.712 18.091 1.00 63.22 290 LEU A CA 1
ATOM 2171 C C . LEU A 1 290 ? 13.181 22.005 16.993 1.00 63.22 290 LEU A C 1
ATOM 2173 O O . LEU A 1 290 ? 13.980 21.138 16.654 1.00 63.22 290 LEU A O 1
ATOM 2177 N N . VAL A 1 291 ? 13.169 23.233 16.470 1.00 62.44 291 VAL A N 1
ATOM 2178 C CA . VAL A 1 291 ? 14.142 23.712 15.483 1.00 62.44 291 VAL A CA 1
ATOM 2179 C C . VAL A 1 291 ? 15.543 23.698 16.090 1.00 62.44 291 VAL A C 1
ATOM 2181 O O . VAL A 1 291 ? 16.455 23.147 15.484 1.00 62.44 291 VAL A O 1
ATOM 2184 N N . CYS A 1 292 ? 15.716 24.197 17.315 1.00 61.50 292 CYS A N 1
ATOM 2185 C CA . CYS A 1 292 ? 16.992 24.138 18.025 1.00 61.50 292 CYS A CA 1
ATOM 2186 C C . CYS A 1 292 ? 17.451 22.697 18.285 1.00 61.50 292 CYS A C 1
ATOM 2188 O O . CYS A 1 292 ? 18.626 22.404 18.105 1.00 61.50 292 CYS A O 1
ATOM 2190 N N . ALA A 1 293 ? 16.553 21.785 18.665 1.00 65.31 293 ALA A N 1
ATOM 2191 C CA . ALA A 1 293 ? 16.874 20.377 18.888 1.00 65.31 293 ALA A CA 1
ATOM 2192 C C . ALA A 1 293 ? 17.263 19.663 17.586 1.00 65.31 293 ALA A C 1
ATOM 2194 O O . ALA A 1 293 ? 18.199 18.869 17.585 1.00 65.31 293 ALA A O 1
ATOM 2195 N N . LEU A 1 294 ? 16.591 19.975 16.474 1.00 66.88 294 LEU A N 1
ATOM 2196 C CA . LEU A 1 294 ? 16.946 19.474 15.149 1.00 66.88 294 LEU A CA 1
ATOM 2197 C C . LEU A 1 294 ? 18.317 20.001 14.710 1.00 66.88 294 LEU A C 1
ATOM 2199 O O . LEU A 1 294 ? 19.150 19.217 14.271 1.00 66.88 294 LEU A O 1
ATOM 2203 N N . ILE A 1 295 ? 18.578 21.300 14.878 1.00 64.31 295 ILE A N 1
ATOM 2204 C CA . ILE A 1 295 ? 19.882 21.912 14.579 1.00 64.31 295 ILE A CA 1
ATOM 2205 C C . ILE A 1 295 ? 20.979 21.273 15.437 1.00 64.31 295 ILE A C 1
ATOM 2207 O O . ILE A 1 295 ? 22.015 20.889 14.905 1.00 64.31 295 ILE A O 1
ATOM 2211 N N . LEU A 1 296 ? 20.742 21.100 16.741 1.00 68.69 296 LEU A N 1
ATOM 2212 C CA . LEU A 1 296 ? 21.677 20.440 17.656 1.00 68.69 296 LEU A CA 1
ATOM 2213 C C . LEU A 1 296 ? 21.921 18.979 17.276 1.00 68.69 296 LEU A C 1
ATOM 2215 O O . LEU A 1 296 ? 23.053 18.520 17.370 1.00 68.69 296 LEU A O 1
ATOM 2219 N N . PHE A 1 297 ? 20.897 18.256 16.825 1.00 68.81 297 PHE A N 1
ATOM 2220 C CA . PHE A 1 297 ? 21.044 16.890 16.329 1.00 68.81 297 PHE A CA 1
ATOM 2221 C C . PHE A 1 297 ? 21.878 16.840 15.042 1.00 68.81 297 PHE A C 1
ATOM 2223 O O . PHE A 1 297 ? 22.817 16.056 14.965 1.00 68.81 297 PHE A O 1
ATOM 2230 N N . LEU A 1 298 ? 21.586 17.693 14.055 1.00 67.31 298 LEU A N 1
ATOM 2231 C CA . LEU A 1 298 ? 22.321 17.743 12.785 1.00 67.31 298 LEU A CA 1
ATOM 2232 C C . LEU A 1 298 ? 23.778 18.176 12.984 1.00 67.31 298 LEU A C 1
ATOM 2234 O O . LEU A 1 298 ? 24.681 17.605 12.371 1.00 67.31 298 LEU A O 1
ATOM 2238 N N . ALA A 1 299 ? 24.011 19.155 13.859 1.00 67.94 299 ALA A N 1
ATOM 2239 C CA . ALA A 1 299 ? 25.346 19.593 14.247 1.00 67.94 299 ALA A CA 1
ATOM 2240 C C . ALA A 1 299 ? 26.072 18.508 15.055 1.00 67.94 299 ALA A C 1
ATOM 2242 O O . ALA A 1 299 ? 27.222 18.194 14.767 1.00 67.94 299 ALA A O 1
ATOM 2243 N N . GLY A 1 300 ? 25.398 17.889 16.025 1.00 71.12 300 GLY A N 1
ATOM 2244 C CA . GLY A 1 300 ? 25.938 16.787 16.817 1.00 71.12 300 GLY A CA 1
ATOM 2245 C C . GLY A 1 300 ? 26.329 15.599 15.945 1.00 71.12 300 GLY A C 1
ATOM 2246 O O . GLY A 1 300 ? 27.425 15.070 16.091 1.00 71.12 300 GLY A O 1
ATOM 2247 N N . ASP A 1 301 ? 25.500 15.233 14.971 1.00 66.31 301 ASP A N 1
ATOM 2248 C CA . ASP A 1 301 ? 25.866 14.208 14.003 1.00 66.31 301 ASP A CA 1
ATOM 2249 C C . ASP A 1 301 ? 27.095 14.626 13.185 1.00 66.31 301 ASP A C 1
ATOM 2251 O O . ASP A 1 301 ? 28.071 13.882 13.139 1.00 66.31 301 ASP A O 1
ATOM 2255 N N . ARG A 1 302 ? 27.107 15.840 12.614 1.00 69.12 302 ARG A N 1
ATOM 2256 C CA . ARG A 1 302 ? 28.229 16.330 11.793 1.00 69.12 302 ARG A CA 1
ATOM 2257 C C . ARG A 1 302 ? 29.555 16.334 12.547 1.00 69.12 302 ARG A C 1
ATOM 2259 O O . ARG A 1 302 ? 30.561 15.900 11.993 1.00 69.12 302 ARG A O 1
ATOM 2266 N N . TYR A 1 303 ? 29.548 16.860 13.769 1.00 70.06 303 TYR A N 1
ATOM 2267 C CA . TYR A 1 303 ? 30.761 17.209 14.507 1.00 70.06 303 TYR A CA 1
ATOM 2268 C C . TYR A 1 303 ? 31.169 16.166 15.553 1.00 70.06 303 TYR A C 1
ATOM 2270 O O . TYR A 1 303 ? 32.360 16.013 15.792 1.00 70.06 303 TYR A O 1
ATOM 2278 N N . LEU A 1 304 ? 30.227 15.437 16.165 1.00 69.38 304 LEU A N 1
ATOM 2279 C CA . LEU A 1 304 ? 30.539 14.408 17.174 1.00 69.38 304 LEU A CA 1
ATOM 2280 C C . LEU A 1 304 ? 30.583 13.009 16.560 1.00 69.38 304 LEU A C 1
ATOM 2282 O O . LEU A 1 304 ? 31.450 12.204 16.889 1.00 69.38 304 LEU A O 1
ATOM 2286 N N . LEU A 1 305 ? 29.655 12.719 15.651 1.00 60.03 305 LEU A N 1
ATOM 2287 C CA . LEU A 1 305 ? 29.524 11.401 15.026 1.00 60.03 305 LEU A CA 1
ATOM 2288 C C . LEU A 1 305 ? 30.142 11.360 13.625 1.00 60.03 305 LEU A C 1
ATOM 2290 O O . LEU A 1 305 ? 29.947 10.389 12.899 1.00 60.03 305 LEU A O 1
ATOM 2294 N N . HIS A 1 306 ? 30.901 12.399 13.254 1.00 59.94 306 HIS A N 1
ATOM 2295 C CA . HIS A 1 306 ? 31.562 12.548 11.951 1.00 59.94 306 HIS A CA 1
ATOM 2296 C C . HIS A 1 306 ? 30.598 12.399 10.764 1.00 59.94 306 HIS A C 1
ATOM 2298 O O . HIS A 1 306 ? 30.978 11.975 9.676 1.00 59.94 306 HIS A O 1
ATOM 2304 N N . GLY A 1 307 ? 29.329 12.734 10.978 1.00 57.53 307 GLY A N 1
ATOM 2305 C CA . GLY A 1 307 ? 28.275 12.644 9.987 1.00 57.53 307 GLY A CA 1
ATOM 2306 C C . GLY A 1 307 ? 27.674 11.258 9.789 1.00 57.53 307 GLY A C 1
ATOM 2307 O O . GLY A 1 307 ? 26.879 11.092 8.871 1.00 57.53 307 GLY A O 1
ATOM 2308 N N . ARG A 1 308 ? 28.033 10.252 10.591 1.00 60.84 308 ARG A N 1
ATOM 2309 C CA . ARG A 1 308 ? 27.669 8.847 10.336 1.00 60.84 308 ARG A CA 1
ATOM 2310 C C . ARG A 1 308 ? 26.170 8.546 10.403 1.00 60.84 308 ARG A C 1
ATOM 2312 O O . ARG A 1 308 ? 25.757 7.511 9.892 1.00 60.84 308 ARG A O 1
ATOM 2319 N N . ILE A 1 309 ? 25.345 9.416 10.991 1.00 58.50 309 ILE A N 1
ATOM 2320 C CA . ILE A 1 309 ? 23.901 9.181 11.122 1.00 58.50 309 ILE A CA 1
ATOM 2321 C C . ILE A 1 309 ? 23.092 9.895 10.038 1.00 58.50 309 ILE A C 1
ATOM 2323 O O . ILE A 1 309 ? 22.225 9.260 9.443 1.00 58.50 309 ILE A O 1
ATOM 2327 N N . PHE A 1 310 ? 23.307 11.183 9.785 1.00 62.28 310 PHE A N 1
ATOM 2328 C CA . PHE A 1 310 ? 22.556 12.017 8.837 1.00 62.28 310 PHE A CA 1
ATOM 2329 C C . PHE A 1 310 ? 23.393 12.396 7.610 1.00 62.28 310 PHE A C 1
ATOM 2331 O O . PHE A 1 310 ? 22.867 12.348 6.501 1.00 62.28 310 PHE A O 1
ATOM 2338 N N . TRP A 1 311 ? 24.669 12.751 7.770 1.00 60.81 311 TRP A N 1
ATOM 2339 C CA . TRP A 1 311 ? 25.482 13.316 6.678 1.00 60.81 311 TRP A CA 1
ATOM 2340 C C . TRP A 1 311 ? 26.172 12.289 5.765 1.00 60.81 311 TRP A C 1
ATOM 2342 O O . TRP A 1 311 ? 26.528 12.638 4.648 1.00 60.81 311 TRP A O 1
ATOM 2352 N N . VAL A 1 312 ? 26.339 11.037 6.201 1.00 55.50 312 VAL A N 1
ATOM 2353 C CA . VAL A 1 312 ? 26.890 9.921 5.402 1.00 55.50 312 VAL A CA 1
ATOM 2354 C C . VAL A 1 312 ? 25.858 9.371 4.407 1.00 55.50 312 VAL A C 1
ATOM 2356 O O . VAL A 1 312 ? 26.203 8.639 3.486 1.00 55.50 312 VAL A O 1
ATOM 2359 N N . ARG A 1 313 ? 24.580 9.753 4.540 1.00 59.56 313 ARG A N 1
ATOM 2360 C CA . ARG A 1 313 ? 23.524 9.325 3.617 1.00 59.56 313 ARG A CA 1
ATOM 2361 C C . ARG A 1 313 ? 23.576 10.156 2.343 1.00 59.56 313 ARG A C 1
ATOM 2363 O O . ARG A 1 313 ? 23.129 11.307 2.344 1.00 59.56 313 ARG A O 1
ATOM 2370 N N . TYR A 1 314 ? 24.025 9.557 1.250 1.00 48.28 314 TYR A N 1
ATOM 2371 C CA . TYR A 1 314 ? 23.740 10.117 -0.061 1.00 48.28 314 TYR A CA 1
ATOM 2372 C C . TYR A 1 314 ? 22.218 10.091 -0.288 1.00 48.28 314 TYR A C 1
ATOM 2374 O O . TYR A 1 314 ? 21.566 9.064 -0.088 1.00 48.28 314 TYR A O 1
ATOM 2382 N N . GLY A 1 315 ? 21.625 11.245 -0.584 1.00 52.69 315 GLY A N 1
ATOM 2383 C CA . GLY A 1 315 ? 20.181 11.461 -0.688 1.00 52.69 315 GLY A CA 1
ATOM 2384 C C . GLY A 1 315 ? 19.614 12.485 0.308 1.00 52.69 315 GLY A C 1
ATOM 2385 O O . GLY A 1 315 ? 18.525 13.008 0.079 1.00 52.69 315 GLY A O 1
ATOM 2386 N N . ASN A 1 316 ? 20.300 12.792 1.418 1.00 60.59 316 ASN A N 1
ATOM 2387 C CA . ASN A 1 316 ? 19.798 13.746 2.424 1.00 60.59 316 ASN A CA 1
ATOM 2388 C C . ASN A 1 316 ? 20.062 15.213 2.044 1.00 60.59 316 ASN A C 1
ATOM 2390 O O . ASN A 1 316 ? 19.205 16.071 2.267 1.00 60.59 316 ASN A O 1
ATOM 2394 N N . ILE A 1 317 ? 21.228 15.511 1.466 1.00 59.22 317 ILE A N 1
ATOM 2395 C CA . ILE A 1 317 ? 21.536 16.845 0.924 1.00 59.22 317 ILE A CA 1
ATOM 2396 C C . ILE A 1 317 ? 20.671 17.088 -0.318 1.00 59.22 317 ILE A C 1
ATOM 2398 O O . ILE A 1 317 ? 20.122 18.168 -0.522 1.00 59.22 317 ILE A O 1
ATOM 2402 N N . GLU A 1 318 ? 20.480 16.038 -1.098 1.00 53.53 318 GLU A N 1
ATOM 2403 C CA . GLU A 1 318 ? 19.632 15.943 -2.272 1.00 53.53 318 GLU A CA 1
ATOM 2404 C C . GLU A 1 318 ? 18.166 16.136 -1.885 1.00 53.53 318 GLU A C 1
ATOM 2406 O O . GLU A 1 318 ? 17.460 16.876 -2.556 1.00 53.53 318 GLU A O 1
ATOM 2411 N N . ALA A 1 319 ? 17.712 15.582 -0.754 1.00 59.09 319 ALA A N 1
ATOM 2412 C CA . ALA A 1 319 ? 16.377 15.840 -0.222 1.00 59.09 319 ALA A CA 1
ATOM 2413 C C . ALA A 1 319 ? 16.173 17.324 0.110 1.00 59.09 319 ALA A C 1
ATOM 2415 O O . ALA A 1 319 ? 15.124 17.878 -0.207 1.00 59.09 319 ALA A O 1
ATOM 2416 N N . LEU A 1 320 ? 17.167 17.993 0.705 1.00 63.47 320 LEU A N 1
ATOM 2417 C CA . LEU A 1 320 ? 17.088 19.435 0.967 1.00 63.47 320 LEU A CA 1
ATOM 2418 C C . LEU A 1 320 ? 17.065 20.252 -0.335 1.00 63.47 320 LEU A C 1
ATOM 2420 O O . LEU A 1 320 ? 16.288 21.203 -0.436 1.00 63.47 320 LEU A O 1
ATOM 2424 N N . LYS A 1 321 ? 17.851 19.855 -1.344 1.00 61.44 321 LYS A N 1
ATOM 2425 C CA . LYS A 1 321 ? 17.826 20.465 -2.683 1.00 61.44 321 LYS A CA 1
ATOM 2426 C C . LYS A 1 321 ? 16.479 20.249 -3.382 1.00 61.44 321 LYS A C 1
ATOM 2428 O O . LYS A 1 321 ? 15.900 21.214 -3.860 1.00 61.44 321 LYS A O 1
ATOM 2433 N N . LEU A 1 322 ? 15.933 19.033 -3.374 1.00 62.66 322 LEU A N 1
ATOM 2434 C CA . LEU A 1 322 ? 14.622 18.712 -3.954 1.00 62.66 322 LEU A CA 1
ATOM 2435 C C . LEU A 1 322 ? 13.491 19.476 -3.264 1.00 62.66 322 LEU A C 1
ATOM 2437 O O . LEU A 1 322 ? 12.591 19.964 -3.938 1.00 62.66 322 LEU A O 1
ATOM 2441 N N . ILE A 1 323 ? 13.552 19.643 -1.937 1.00 67.88 323 ILE A N 1
ATOM 2442 C CA . ILE A 1 323 ? 12.607 20.495 -1.204 1.00 67.88 323 ILE A CA 1
ATOM 2443 C C . ILE A 1 323 ? 12.669 21.934 -1.725 1.00 67.88 323 ILE A C 1
ATOM 2445 O O . ILE A 1 323 ? 11.628 22.535 -1.985 1.00 67.88 323 ILE A O 1
ATOM 2449 N N . TRP A 1 324 ? 13.872 22.482 -1.901 1.00 65.44 324 TRP A N 1
ATOM 2450 C CA . TRP A 1 324 ? 14.051 23.836 -2.419 1.00 65.44 324 TRP A CA 1
ATOM 2451 C C . TRP A 1 324 ? 13.556 23.977 -3.871 1.00 65.44 324 TRP A C 1
ATOM 2453 O O . TRP A 1 324 ? 12.786 24.891 -4.167 1.00 65.44 324 TRP A O 1
ATOM 2463 N N . ILE A 1 325 ? 13.907 23.042 -4.758 1.00 64.00 325 ILE A N 1
ATOM 2464 C CA . ILE A 1 325 ? 13.466 23.044 -6.163 1.00 64.00 325 ILE A CA 1
ATOM 2465 C C . ILE A 1 325 ? 11.937 22.922 -6.246 1.00 64.00 325 ILE A C 1
ATOM 2467 O O . ILE A 1 325 ? 11.277 23.774 -6.839 1.00 64.00 325 ILE A O 1
ATOM 2471 N N . ASN A 1 326 ? 11.338 21.919 -5.599 1.00 66.94 326 ASN A N 1
ATOM 2472 C CA . ASN A 1 326 ? 9.902 21.656 -5.724 1.00 66.94 326 ASN A CA 1
ATOM 2473 C C . ASN A 1 326 ? 9.026 22.756 -5.112 1.00 66.94 326 ASN A C 1
ATOM 2475 O O . ASN A 1 326 ? 7.947 23.033 -5.633 1.00 66.94 326 ASN A O 1
ATOM 2479 N N . ILE A 1 327 ? 9.473 23.407 -4.032 1.00 71.81 327 ILE A N 1
ATOM 2480 C CA . ILE A 1 327 ? 8.712 24.498 -3.406 1.00 71.81 327 ILE A CA 1
ATOM 2481 C C . ILE A 1 327 ? 8.867 25.809 -4.182 1.00 71.81 327 ILE A C 1
ATOM 2483 O O . ILE A 1 327 ? 7.869 26.492 -4.408 1.00 71.81 327 ILE A O 1
ATOM 2487 N N . PHE A 1 328 ? 10.094 26.184 -4.556 1.00 71.50 328 PHE A N 1
ATOM 2488 C CA . PHE A 1 328 ? 10.369 27.525 -5.084 1.00 71.50 328 PHE A CA 1
ATOM 2489 C C . PHE A 1 328 ? 10.381 27.602 -6.614 1.00 71.50 328 PHE A C 1
ATOM 2491 O O . PHE A 1 328 ? 10.066 28.659 -7.149 1.00 71.50 328 PHE A O 1
ATOM 2498 N N . HIS A 1 329 ? 10.689 26.504 -7.309 1.00 61.12 329 HIS A N 1
ATOM 2499 C CA . HIS A 1 329 ? 10.861 26.487 -8.769 1.00 61.12 329 HIS A CA 1
ATOM 2500 C C . HIS A 1 329 ? 9.738 25.725 -9.480 1.00 61.12 329 HIS A C 1
ATOM 2502 O O . HIS A 1 329 ? 9.402 26.054 -10.613 1.00 61.12 329 HIS A O 1
ATOM 2508 N N . ARG A 1 330 ? 9.097 24.745 -8.818 1.00 62.75 330 ARG A N 1
ATOM 2509 C CA . ARG A 1 330 ? 8.040 23.905 -9.426 1.00 62.75 330 ARG A CA 1
ATOM 2510 C C . ARG A 1 330 ? 6.721 23.836 -8.626 1.00 62.75 330 ARG A C 1
ATOM 2512 O O . ARG A 1 330 ? 6.143 22.754 -8.490 1.00 62.75 330 ARG A O 1
ATOM 2519 N N . PRO A 1 331 ? 6.166 24.962 -8.132 1.00 66.44 331 PRO A N 1
ATOM 2520 C CA . PRO A 1 331 ? 5.002 24.938 -7.241 1.00 66.44 331 PRO A CA 1
ATOM 2521 C C . PRO A 1 331 ? 3.730 24.377 -7.898 1.00 66.44 331 PRO A C 1
ATOM 2523 O O . PRO A 1 331 ? 2.945 23.701 -7.234 1.00 66.44 331 PRO A O 1
ATOM 2526 N N . LEU A 1 332 ? 3.522 24.613 -9.199 1.00 64.75 332 LEU A N 1
ATOM 2527 C CA . LEU A 1 332 ? 2.355 24.088 -9.920 1.00 64.75 332 LEU A CA 1
ATOM 2528 C C . LEU A 1 332 ? 2.425 22.563 -10.094 1.00 64.75 332 LEU A C 1
ATOM 2530 O O . LEU A 1 332 ? 1.421 21.882 -9.888 1.00 64.75 332 LEU A O 1
ATOM 2534 N N . HIS A 1 333 ? 3.611 22.016 -10.375 1.00 64.88 333 HIS A N 1
ATOM 2535 C CA . HIS A 1 333 ? 3.827 20.566 -10.419 1.00 64.88 333 HIS A CA 1
ATOM 2536 C C . HIS A 1 333 ? 3.656 19.939 -9.038 1.00 64.88 333 HIS A C 1
ATOM 2538 O O . HIS A 1 333 ? 3.010 18.907 -8.913 1.00 64.88 333 HIS A O 1
ATOM 2544 N N . LEU A 1 334 ? 4.139 20.592 -7.978 1.00 69.44 334 LEU A N 1
ATOM 2545 C CA . LEU A 1 334 ? 3.927 20.116 -6.613 1.00 69.44 334 LEU A CA 1
ATOM 2546 C C . LEU A 1 334 ? 2.431 20.037 -6.255 1.00 69.44 334 LEU A C 1
ATOM 2548 O O . LEU A 1 334 ? 1.992 19.056 -5.653 1.00 69.44 334 LEU A O 1
ATOM 2552 N N . LEU A 1 335 ? 1.635 21.038 -6.647 1.00 69.00 335 LEU A N 1
ATOM 2553 C CA . LEU A 1 335 ? 0.178 21.029 -6.462 1.00 69.00 335 LEU A CA 1
ATOM 2554 C C . LEU A 1 335 ? -0.503 19.922 -7.275 1.00 69.00 335 LEU A C 1
ATOM 2556 O O . LEU A 1 335 ? -1.389 19.243 -6.750 1.00 69.00 335 LEU A O 1
ATOM 2560 N N . SER A 1 336 ? -0.062 19.711 -8.517 1.00 66.81 336 SER A N 1
ATOM 2561 C CA . SER A 1 336 ? -0.498 18.590 -9.355 1.00 66.81 336 SER A CA 1
ATOM 2562 C C . SER A 1 336 ? -0.205 17.254 -8.660 1.00 66.81 336 SER A C 1
ATOM 2564 O O . SER A 1 336 ? -1.116 16.455 -8.436 1.00 66.81 336 SER A O 1
ATOM 2566 N N . ASN A 1 337 ? 1.028 17.059 -8.187 1.00 70.19 337 ASN A N 1
ATOM 2567 C CA . ASN A 1 337 ? 1.476 15.825 -7.545 1.00 70.19 337 ASN A CA 1
ATOM 2568 C C . ASN A 1 337 ? 0.722 15.515 -6.249 1.00 70.19 337 ASN A C 1
ATOM 2570 O O . ASN A 1 337 ? 0.442 14.354 -5.946 1.00 70.19 337 ASN A O 1
ATOM 2574 N N . LEU A 1 338 ? 0.344 16.548 -5.491 1.00 73.25 338 LEU A N 1
ATOM 2575 C CA . LEU A 1 338 ? -0.511 16.390 -4.316 1.00 73.25 338 LEU A CA 1
ATOM 2576 C C . LEU A 1 338 ? -1.877 15.822 -4.706 1.00 73.25 338 LEU A C 1
ATOM 2578 O O . LEU A 1 338 ? -2.302 14.825 -4.124 1.00 73.25 338 LEU A O 1
ATOM 2582 N N . GLY A 1 339 ? -2.544 16.415 -5.699 1.00 67.50 339 GLY A N 1
ATOM 2583 C CA . GLY A 1 339 ? -3.839 15.930 -6.182 1.00 67.50 339 GLY A CA 1
ATOM 2584 C C . GLY A 1 339 ? -3.765 14.495 -6.704 1.00 67.50 339 GLY A C 1
ATOM 2585 O O . GLY A 1 339 ? -4.600 13.659 -6.348 1.00 67.50 339 GLY A O 1
ATOM 2586 N N . TRP A 1 340 ? -2.732 14.195 -7.487 1.00 68.44 340 TRP A N 1
ATOM 2587 C CA . TRP A 1 340 ? -2.581 12.903 -8.141 1.00 68.44 340 TRP A CA 1
ATOM 2588 C C . TRP A 1 340 ? -2.161 11.763 -7.227 1.00 68.44 340 TRP A C 1
ATOM 2590 O O . TRP A 1 340 ? -2.618 10.650 -7.440 1.00 68.44 340 TRP A O 1
ATOM 2600 N N . SER A 1 341 ? -1.391 12.007 -6.169 1.00 73.06 341 SER A N 1
ATOM 2601 C CA . SER A 1 341 ? -0.879 10.953 -5.272 1.00 73.06 341 SER A CA 1
ATOM 2602 C C . SER A 1 341 ? -1.917 9.964 -4.707 1.00 73.06 341 SER A C 1
ATOM 2604 O O . SER A 1 341 ? -1.556 8.896 -4.216 1.00 73.06 341 SER A O 1
ATOM 2606 N N . LEU A 1 342 ? -3.208 10.313 -4.744 1.00 72.69 342 LEU A N 1
ATOM 2607 C CA . LEU A 1 342 ? -4.325 9.474 -4.300 1.00 72.69 342 LEU A CA 1
ATOM 2608 C C . LEU A 1 342 ? -5.017 8.690 -5.432 1.00 72.69 342 LEU A C 1
ATOM 2610 O O . LEU A 1 342 ? -5.705 7.707 -5.149 1.00 72.69 342 LEU A O 1
ATOM 2614 N N . PHE A 1 343 ? -4.870 9.128 -6.681 1.00 70.19 343 PHE A N 1
ATOM 2615 C CA . PHE A 1 343 ? -5.594 8.627 -7.858 1.00 70.19 343 PHE A CA 1
ATOM 2616 C C . PHE A 1 343 ? -4.683 8.086 -8.954 1.00 70.19 343 PHE A C 1
ATOM 2618 O O . PHE A 1 343 ? -5.161 7.366 -9.825 1.00 70.19 343 PHE A O 1
ATOM 2625 N N . ASP A 1 344 ? -3.403 8.434 -8.891 1.00 66.69 344 ASP A N 1
ATOM 2626 C CA . ASP A 1 344 ? -2.360 7.952 -9.771 1.00 66.69 344 ASP A CA 1
ATOM 2627 C C . ASP A 1 344 ? -2.299 6.423 -9.738 1.00 66.69 344 ASP A C 1
ATOM 2629 O O . ASP A 1 344 ? -2.418 5.784 -8.679 1.00 66.69 344 ASP A O 1
ATOM 2633 N N . LEU A 1 345 ? -2.171 5.848 -10.928 1.00 62.28 345 LEU A N 1
ATOM 2634 C CA . LEU A 1 345 ? -2.169 4.407 -11.132 1.00 62.28 345 LEU A CA 1
ATOM 2635 C C . LEU A 1 345 ? -0.954 3.761 -10.479 1.00 62.28 345 LEU A C 1
ATOM 2637 O O . LEU A 1 345 ? -1.082 2.713 -9.841 1.00 62.28 345 LEU A O 1
ATOM 2641 N N . GLU A 1 346 ? 0.180 4.456 -10.496 1.00 58.56 346 GLU A N 1
ATOM 2642 C CA . GLU A 1 346 ? 1.409 3.957 -9.904 1.00 58.56 346 GLU A CA 1
ATOM 2643 C C . GLU A 1 346 ? 1.435 4.108 -8.376 1.00 58.56 346 GLU A C 1
ATOM 2645 O O . GLU A 1 346 ? 1.897 3.220 -7.642 1.00 58.56 346 GLU A O 1
ATOM 2650 N N . ALA A 1 347 ? 0.855 5.186 -7.848 1.00 64.88 347 ALA A N 1
ATOM 2651 C CA . ALA A 1 347 ? 0.500 5.267 -6.437 1.00 64.88 347 ALA A CA 1
ATOM 2652 C C . ALA A 1 347 ? -0.472 4.140 -6.054 1.00 64.88 347 ALA A C 1
ATOM 2654 O O . ALA A 1 347 ? -0.440 3.655 -4.924 1.00 64.88 347 ALA A O 1
ATOM 2655 N N . GLY A 1 348 ? -1.326 3.679 -6.969 1.00 64.50 348 GLY A N 1
ATOM 2656 C CA . GLY A 1 348 ? -2.144 2.477 -6.813 1.00 64.50 348 GLY A CA 1
ATOM 2657 C C . GLY A 1 348 ? -3.184 2.557 -5.690 1.00 64.50 348 GLY A C 1
ATOM 2658 O O . GLY A 1 348 ? -3.853 1.567 -5.403 1.00 64.50 348 GLY A O 1
ATOM 2659 N N . LEU A 1 349 ? -3.362 3.707 -5.028 1.00 75.19 349 LEU A N 1
ATOM 2660 C CA . LEU A 1 349 ? -4.284 3.829 -3.895 1.00 75.19 349 LEU A CA 1
ATOM 2661 C C . LEU A 1 349 ? -5.739 3.686 -4.337 1.00 75.19 349 LEU A C 1
ATOM 2663 O O . LEU A 1 349 ? -6.490 2.962 -3.687 1.00 75.19 349 LEU A O 1
ATOM 2667 N N . PHE A 1 350 ? -6.137 4.295 -5.455 1.00 76.25 350 PHE A N 1
ATOM 2668 C CA . PHE A 1 350 ? -7.504 4.161 -5.961 1.00 76.25 350 PHE A CA 1
ATOM 2669 C C . PHE A 1 350 ? -7.805 2.763 -6.515 1.00 76.25 350 PHE A C 1
ATOM 2671 O O . PHE A 1 350 ? -8.861 2.212 -6.212 1.00 76.25 350 PHE A O 1
ATOM 2678 N N . PHE A 1 351 ? -6.879 2.172 -7.275 1.00 74.00 351 PHE A N 1
ATOM 2679 C CA . PHE A 1 351 ? -7.111 0.906 -7.979 1.00 74.00 351 PHE A CA 1
ATOM 2680 C C . PHE A 1 351 ? -6.809 -0.322 -7.116 1.00 74.00 351 PHE A C 1
ATOM 2682 O O . PHE A 1 351 ? -7.563 -1.289 -7.142 1.00 74.00 351 PHE A O 1
ATOM 2689 N N . ARG A 1 352 ? -5.769 -0.285 -6.274 1.00 78.31 352 ARG A N 1
ATOM 2690 C CA . ARG A 1 352 ? -5.386 -1.416 -5.410 1.00 78.31 352 ARG A CA 1
ATOM 2691 C C . ARG A 1 352 ? -5.949 -1.324 -3.990 1.00 78.31 352 ARG A C 1
ATOM 2693 O O . ARG A 1 352 ? -6.100 -2.352 -3.332 1.00 78.31 352 ARG A O 1
ATOM 2700 N N . ALA A 1 353 ? -6.303 -0.129 -3.507 1.00 83.25 353 ALA A N 1
ATOM 2701 C CA . ALA A 1 353 ? -6.963 0.070 -2.210 1.00 83.25 353 ALA A CA 1
AT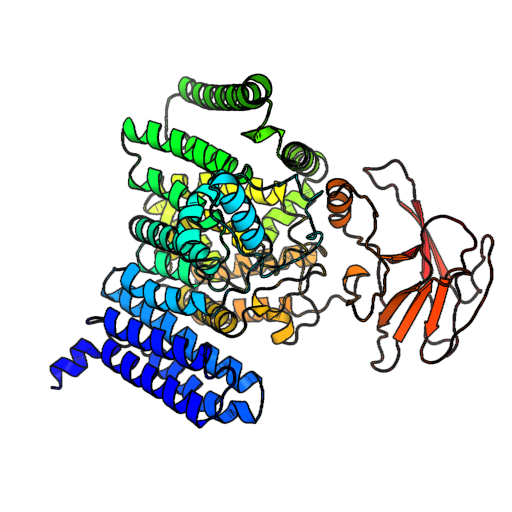OM 2702 C C . ALA A 1 353 ? -8.076 1.144 -2.216 1.00 83.25 353 ALA A C 1
ATOM 2704 O O . ALA A 1 353 ? -8.056 2.049 -1.373 1.00 83.25 353 ALA A O 1
ATOM 2705 N N . PRO A 1 354 ? -9.097 1.036 -3.087 1.00 83.81 354 PRO A N 1
ATOM 2706 C CA . PRO A 1 354 ? -10.157 2.043 -3.233 1.00 83.81 354 PRO A CA 1
ATOM 2707 C C . PRO A 1 354 ? -10.873 2.437 -1.931 1.00 83.81 354 PRO A C 1
ATOM 2709 O O . PRO A 1 354 ? -11.441 3.525 -1.804 1.00 83.81 354 PRO A O 1
ATOM 2712 N N . TRP A 1 355 ? -10.869 1.546 -0.936 1.00 86.88 355 TRP A N 1
ATOM 2713 C CA . TRP A 1 355 ? -11.411 1.809 0.397 1.00 86.88 355 TRP A CA 1
ATOM 2714 C C . TRP A 1 355 ? -10.748 3.016 1.096 1.00 86.88 355 TRP A C 1
ATOM 2716 O O . TRP A 1 355 ? -11.372 3.639 1.959 1.00 86.88 355 TRP A O 1
ATOM 2726 N N . THR A 1 356 ? -9.519 3.379 0.721 1.00 86.75 356 THR A N 1
ATOM 2727 C CA . THR A 1 356 ? -8.782 4.542 1.247 1.00 86.75 356 THR A CA 1
ATOM 2728 C C . THR A 1 356 ? -9.444 5.863 0.855 1.00 86.75 356 THR A C 1
ATOM 2730 O O . THR A 1 356 ? -9.569 6.761 1.687 1.00 86.75 356 THR A O 1
ATOM 2733 N N . LEU A 1 357 ? -9.997 5.966 -0.356 1.00 80.44 357 LEU A N 1
ATOM 2734 C CA . LEU A 1 357 ? -10.777 7.138 -0.766 1.00 80.44 357 LEU A CA 1
ATOM 2735 C C . LEU A 1 357 ? -12.103 7.229 -0.008 1.00 80.44 357 LEU A C 1
ATOM 2737 O O . LEU A 1 357 ? -12.532 8.309 0.403 1.00 80.44 357 LEU A O 1
ATOM 2741 N N . VAL A 1 358 ? -12.736 6.083 0.251 1.00 83.50 358 VAL A N 1
ATOM 2742 C CA . VAL A 1 358 ? -13.927 6.023 1.110 1.00 83.50 358 VAL A CA 1
ATOM 2743 C C . VAL A 1 358 ? -13.609 6.501 2.524 1.00 83.50 358 VAL A C 1
ATOM 2745 O O . VAL A 1 358 ? -14.425 7.188 3.143 1.00 83.50 358 VAL A O 1
ATOM 2748 N N . ALA A 1 359 ? -12.425 6.177 3.041 1.00 88.06 359 ALA A N 1
ATOM 2749 C CA . ALA A 1 359 ? -12.004 6.641 4.350 1.00 88.06 359 ALA A CA 1
ATOM 2750 C C . ALA A 1 359 ? -11.963 8.169 4.457 1.00 88.06 359 ALA A C 1
ATOM 2752 O O . ALA A 1 359 ? -12.391 8.713 5.479 1.00 88.06 359 ALA A O 1
ATOM 2753 N N . LEU A 1 360 ? -11.524 8.863 3.401 1.00 88.25 360 LEU A N 1
ATOM 2754 C CA . LEU A 1 360 ? -11.508 10.328 3.354 1.00 88.25 360 LEU A CA 1
ATOM 2755 C C . LEU A 1 360 ? -12.915 10.918 3.533 1.00 88.25 360 LEU A C 1
ATOM 2757 O O . LEU A 1 360 ? -13.098 11.880 4.282 1.00 88.25 360 LEU A O 1
ATOM 2761 N N . ALA A 1 361 ? -13.942 10.289 2.951 1.00 85.62 361 ALA A N 1
ATOM 2762 C CA . ALA A 1 361 ? -15.337 10.699 3.133 1.00 85.62 361 ALA A CA 1
ATOM 2763 C C . ALA A 1 361 ? -15.849 10.517 4.580 1.00 85.62 361 ALA A C 1
ATOM 2765 O O . ALA A 1 361 ? -16.842 11.142 4.967 1.00 85.62 361 ALA A O 1
ATOM 2766 N N . GLY A 1 362 ? -15.187 9.684 5.390 1.00 89.94 362 GLY A N 1
ATOM 2767 C CA . GLY A 1 362 ? -15.488 9.486 6.810 1.00 89.94 362 GLY A CA 1
ATOM 2768 C C . GLY A 1 362 ? -14.814 10.479 7.761 1.00 89.94 362 GLY A C 1
ATOM 2769 O O . GLY A 1 362 ? -15.255 10.619 8.904 1.00 89.94 362 GLY A O 1
ATOM 2770 N N . LEU A 1 363 ? -13.807 11.229 7.303 1.00 91.81 363 LEU A N 1
ATOM 2771 C CA . LEU A 1 363 ? -13.081 12.203 8.128 1.00 91.81 363 LEU A CA 1
ATOM 2772 C C . LEU A 1 363 ? -13.960 13.320 8.726 1.00 91.81 363 LEU A C 1
ATOM 2774 O O . LEU A 1 363 ? -13.763 13.646 9.899 1.00 91.81 363 LEU A O 1
ATOM 2778 N N . PRO A 1 364 ? -14.968 13.877 8.020 1.00 92.38 364 PRO A N 1
ATOM 2779 C CA . PRO A 1 364 ? -15.876 14.852 8.624 1.00 92.38 364 PRO A CA 1
ATOM 2780 C C . PRO A 1 364 ? -16.678 14.284 9.802 1.00 92.38 364 PRO A C 1
ATOM 2782 O O . PRO A 1 364 ? -16.987 15.012 10.742 1.00 92.38 364 PRO A O 1
ATOM 2785 N N . GLU A 1 365 ? -17.023 12.996 9.766 1.00 91.00 365 GLU A N 1
ATOM 2786 C CA . GLU A 1 365 ? -17.730 12.337 10.868 1.00 91.00 365 GLU A CA 1
ATOM 2787 C C . GLU A 1 365 ? -16.787 12.079 12.048 1.00 91.00 365 GLU A C 1
ATOM 2789 O O . GLU A 1 365 ? -17.165 12.321 13.195 1.00 91.00 365 GLU A O 1
ATOM 2794 N N . LEU A 1 366 ? -15.533 11.696 11.774 1.00 94.19 366 LEU A N 1
ATOM 2795 C CA . LEU A 1 366 ? -14.492 11.583 12.798 1.00 94.19 366 LEU A CA 1
ATOM 2796 C C . LEU A 1 366 ? -14.279 12.925 13.513 1.00 94.19 366 LEU A C 1
ATOM 2798 O O . LEU A 1 366 ? -14.256 12.960 14.739 1.00 94.19 366 LEU A O 1
ATOM 2802 N N . TYR A 1 367 ? -14.221 14.033 12.766 1.00 93.75 367 TYR A N 1
ATOM 2803 C CA . TYR A 1 367 ? -14.105 15.377 13.338 1.00 93.75 367 TYR A CA 1
ATOM 2804 C C . TYR A 1 367 ? -15.265 15.725 14.278 1.00 93.75 367 TYR A C 1
ATOM 2806 O O . TYR A 1 367 ? -15.055 16.353 15.312 1.00 93.75 367 TYR A O 1
ATOM 2814 N N . ARG A 1 368 ? -16.501 15.337 13.944 1.00 92.62 368 ARG A N 1
ATOM 2815 C CA . ARG A 1 368 ? -17.659 15.613 14.811 1.00 92.62 368 ARG A CA 1
ATOM 2816 C C . ARG A 1 368 ? -17.636 14.789 16.093 1.00 92.62 368 ARG A C 1
ATOM 2818 O O . ARG A 1 368 ? -18.031 15.309 17.131 1.00 92.62 368 ARG A O 1
ATOM 2825 N N . ARG A 1 369 ? -17.198 13.529 16.016 1.00 92.62 369 ARG A N 1
ATOM 2826 C CA . ARG A 1 369 ? -17.216 12.587 17.146 1.00 92.62 369 ARG A CA 1
ATOM 2827 C C . ARG A 1 369 ? -16.027 12.745 18.081 1.00 92.62 369 ARG A C 1
ATOM 2829 O O . ARG A 1 369 ? -16.214 12.783 19.291 1.00 92.62 369 ARG A O 1
ATOM 2836 N N . ASP A 1 370 ? -14.823 12.841 17.529 1.00 92.31 370 ASP A N 1
ATOM 2837 C CA . ASP A 1 370 ? -13.587 12.982 18.292 1.00 92.31 370 ASP A CA 1
ATOM 2838 C C . ASP A 1 370 ? -12.620 13.924 17.569 1.00 92.31 370 ASP A C 1
ATOM 2840 O O . ASP A 1 370 ? -11.743 13.525 16.796 1.00 92.31 370 ASP A O 1
ATOM 2844 N N . ARG A 1 371 ? -12.771 15.220 17.861 1.00 90.62 371 ARG A N 1
ATOM 2845 C CA . ARG A 1 371 ? -11.877 16.264 17.347 1.00 90.62 371 ARG A CA 1
ATOM 2846 C C . ARG A 1 371 ? -10.428 16.009 17.734 1.00 90.62 371 ARG A C 1
ATOM 2848 O O . ARG A 1 371 ? -9.537 16.338 16.959 1.00 90.62 371 ARG A O 1
ATOM 2855 N N . THR A 1 372 ? -10.169 15.473 18.920 1.00 89.88 372 THR A N 1
ATOM 2856 C CA . THR A 1 372 ? -8.798 15.286 19.400 1.00 89.88 372 THR A CA 1
ATOM 2857 C C . THR A 1 372 ? -8.102 14.214 18.577 1.00 89.88 372 THR A C 1
ATOM 2859 O O . THR A 1 372 ? -7.015 14.459 18.052 1.00 89.88 372 THR A O 1
ATOM 2862 N N . LEU A 1 373 ? -8.747 13.059 18.405 1.00 91.75 373 LEU A N 1
ATOM 2863 C CA . LEU A 1 373 ? -8.235 11.986 17.559 1.00 91.75 373 LEU A CA 1
ATOM 2864 C C . LEU A 1 373 ? -8.108 12.434 16.100 1.00 91.75 373 LEU A C 1
ATOM 2866 O O . LEU A 1 373 ? -7.089 12.154 15.475 1.00 91.75 373 LEU A O 1
ATOM 2870 N N . PHE A 1 374 ? -9.084 13.187 15.582 1.00 94.19 374 PHE A N 1
ATOM 2871 C CA . PHE A 1 374 ? -9.014 13.760 14.238 1.00 94.19 374 PHE A CA 1
ATOM 2872 C C . PHE A 1 374 ? -7.736 14.581 14.030 1.00 94.19 374 PHE A C 1
ATOM 2874 O O . PHE A 1 374 ? -6.970 14.279 13.120 1.00 94.19 374 PHE A O 1
ATOM 2881 N N . HIS A 1 375 ? -7.459 15.581 14.876 1.00 91.31 375 HIS A N 1
ATOM 2882 C CA . HIS A 1 375 ? -6.266 16.425 14.712 1.00 91.31 375 HIS A CA 1
ATOM 2883 C C . HIS A 1 375 ? -4.976 15.614 14.872 1.00 91.31 375 HIS A C 1
ATOM 2885 O O . HIS A 1 375 ? -4.035 15.791 14.100 1.00 91.31 375 HIS A O 1
ATOM 2891 N N . ARG A 1 376 ? -4.960 14.681 15.831 1.00 91.62 376 ARG A N 1
ATOM 2892 C CA . ARG A 1 376 ? -3.830 13.779 16.087 1.00 91.62 376 ARG A CA 1
ATOM 2893 C C . ARG A 1 376 ? -3.557 12.774 14.970 1.00 91.62 376 ARG A C 1
ATOM 2895 O O . ARG A 1 376 ? -2.471 12.210 14.948 1.00 91.62 376 ARG A O 1
ATOM 2902 N N . LEU A 1 377 ? -4.499 12.552 14.058 1.00 94.62 377 LEU A N 1
ATOM 2903 C CA . LEU A 1 377 ? -4.297 11.723 12.870 1.00 94.62 377 LEU A CA 1
ATOM 2904 C C . LEU A 1 377 ? -4.042 12.567 11.622 1.00 94.62 377 LEU A C 1
ATOM 2906 O O . LEU A 1 377 ? -3.094 12.292 10.893 1.00 94.62 377 LEU A O 1
ATOM 2910 N N . VAL A 1 378 ? -4.846 13.606 11.389 1.00 94.44 378 VAL A N 1
ATOM 2911 C CA . VAL A 1 378 ? -4.800 14.427 10.170 1.00 94.44 378 VAL A CA 1
ATOM 2912 C C . VAL A 1 378 ? -3.529 15.259 10.088 1.00 94.44 378 VAL A C 1
ATOM 2914 O O . VAL A 1 378 ? -2.902 15.268 9.038 1.00 94.44 378 VAL A O 1
ATOM 2917 N N . ILE A 1 379 ? -3.123 15.938 11.166 1.00 90.69 379 ILE A N 1
ATOM 2918 C CA . ILE A 1 379 ? -1.961 16.840 11.118 1.00 90.69 379 ILE A CA 1
ATOM 2919 C C . ILE A 1 379 ? -0.663 16.059 10.842 1.00 90.69 379 ILE A C 1
ATOM 2921 O O . ILE A 1 379 ? 0.046 16.435 9.908 1.00 90.69 379 ILE A O 1
ATOM 2925 N N . PRO A 1 380 ? -0.355 14.949 11.549 1.00 91.75 380 PRO A N 1
ATOM 2926 C CA . PRO A 1 380 ? 0.827 14.142 11.234 1.00 91.75 380 PRO A CA 1
ATOM 2927 C C . PRO A 1 380 ? 0.789 13.562 9.827 1.00 91.75 380 PRO A C 1
ATOM 2929 O O . PRO A 1 380 ? 1.784 13.618 9.107 1.00 91.75 380 PRO A O 1
ATOM 2932 N N . SER A 1 381 ? -0.377 13.056 9.423 1.00 93.69 381 SER A N 1
ATOM 2933 C CA . SER A 1 381 ? -0.588 12.490 8.093 1.00 93.69 381 SER A CA 1
ATOM 2934 C C . SER A 1 381 ? -0.374 13.531 6.997 1.00 93.69 381 SER A C 1
ATOM 2936 O O . SER A 1 381 ? 0.290 13.236 6.015 1.00 93.69 381 SER A O 1
ATOM 2938 N N . ALA A 1 382 ? -0.861 14.762 7.173 1.00 90.56 382 ALA A N 1
ATOM 2939 C CA . ALA A 1 382 ? -0.676 15.845 6.211 1.00 90.56 382 ALA A CA 1
ATOM 2940 C C . ALA A 1 382 ? 0.797 16.256 6.081 1.00 90.56 382 ALA A C 1
ATOM 2942 O O . ALA A 1 382 ? 1.280 16.421 4.965 1.00 90.56 382 ALA A O 1
ATOM 2943 N N . PHE A 1 383 ? 1.527 16.362 7.198 1.00 89.06 383 PHE A N 1
ATOM 2944 C CA . PHE A 1 383 ? 2.968 16.641 7.172 1.00 89.06 383 PHE A CA 1
ATOM 2945 C C . PHE A 1 383 ? 3.736 15.539 6.441 1.00 89.06 383 PHE A C 1
ATOM 2947 O O . PHE A 1 383 ? 4.573 15.828 5.589 1.00 89.06 383 PHE A O 1
ATOM 2954 N N . TYR A 1 384 ? 3.440 14.277 6.758 1.00 88.44 384 TYR A N 1
ATOM 2955 C CA . TYR A 1 384 ? 4.073 13.140 6.102 1.00 88.44 384 TYR A CA 1
ATOM 2956 C C . TYR A 1 384 ? 3.740 13.075 4.611 1.00 88.44 384 TYR A C 1
ATOM 2958 O O . TYR A 1 384 ? 4.632 12.863 3.793 1.00 88.44 384 TYR A O 1
ATOM 2966 N N . TRP A 1 385 ? 2.470 13.275 4.260 1.00 86.69 385 TRP A N 1
ATOM 2967 C CA . TRP A 1 385 ? 2.000 13.285 2.882 1.00 86.69 385 TRP A CA 1
ATOM 2968 C C . TRP A 1 385 ? 2.709 14.376 2.082 1.00 86.69 385 TRP A C 1
ATOM 2970 O O . TRP A 1 385 ? 3.349 14.063 1.085 1.00 86.69 385 TRP A O 1
ATOM 2980 N N . PHE A 1 386 ? 2.715 15.615 2.580 1.00 82.62 386 PHE A N 1
ATOM 2981 C CA . PHE A 1 386 ? 3.392 16.743 1.940 1.00 82.62 386 PHE A CA 1
ATOM 2982 C C . PHE A 1 386 ? 4.893 16.494 1.764 1.00 82.62 386 PHE A C 1
ATOM 2984 O O . PHE A 1 386 ? 5.415 16.663 0.668 1.00 82.62 386 PHE A O 1
ATOM 2991 N N . ALA A 1 387 ? 5.580 16.009 2.803 1.00 80.38 387 ALA A N 1
ATOM 2992 C CA . ALA A 1 387 ? 6.995 15.659 2.704 1.00 80.38 387 ALA A CA 1
ATOM 2993 C C . ALA A 1 387 ? 7.249 14.523 1.701 1.00 80.38 387 ALA A C 1
ATOM 2995 O O . ALA A 1 387 ? 8.236 14.561 0.977 1.00 80.38 387 ALA A O 1
ATOM 2996 N N . THR A 1 388 ? 6.359 13.531 1.628 1.00 79.44 388 THR A N 1
ATOM 2997 C CA . THR A 1 388 ? 6.468 12.416 0.676 1.00 79.44 388 THR A CA 1
ATOM 2998 C C . THR A 1 388 ? 6.259 12.887 -0.762 1.00 79.44 388 THR A C 1
ATOM 3000 O O . THR A 1 388 ? 7.011 12.474 -1.639 1.00 79.44 388 THR A O 1
ATOM 3003 N N . VAL A 1 389 ? 5.295 13.781 -1.007 1.00 76.06 389 VAL A N 1
ATOM 3004 C CA . VAL A 1 389 ? 5.057 14.361 -2.338 1.00 76.06 389 VAL A CA 1
ATOM 3005 C C . VAL A 1 389 ? 6.184 15.302 -2.754 1.00 76.06 389 VAL A C 1
ATOM 3007 O O . VAL A 1 389 ? 6.645 15.214 -3.884 1.00 76.06 389 VAL A O 1
ATOM 3010 N N . ILE A 1 390 ? 6.694 16.146 -1.854 1.00 73.19 390 ILE A N 1
ATOM 3011 C CA . ILE A 1 390 ? 7.877 16.968 -2.154 1.00 73.19 390 ILE A CA 1
ATOM 3012 C C . ILE A 1 390 ? 9.085 16.090 -2.469 1.00 73.19 390 ILE A C 1
ATOM 3014 O O . ILE A 1 390 ? 9.882 16.432 -3.337 1.00 73.19 390 ILE A O 1
ATOM 3018 N N . TRP A 1 391 ? 9.247 14.985 -1.743 1.00 68.62 391 TRP A N 1
ATOM 3019 C CA . TRP A 1 391 ? 10.429 14.153 -1.894 1.00 68.62 391 TRP A CA 1
ATOM 3020 C C . TRP A 1 391 ? 10.399 13.298 -3.158 1.00 68.62 391 TRP A C 1
ATOM 3022 O O . TRP A 1 391 ? 11.442 13.065 -3.757 1.00 68.62 391 TRP A O 1
ATOM 3032 N N . MET A 1 392 ? 9.226 12.796 -3.537 1.00 62.81 392 MET A N 1
ATOM 3033 C CA . MET A 1 392 ? 9.125 11.721 -4.521 1.00 62.81 392 MET A CA 1
ATOM 3034 C C . MET A 1 392 ? 8.063 11.949 -5.592 1.00 62.81 392 MET A C 1
ATOM 3036 O O . MET A 1 392 ? 7.934 11.100 -6.461 1.00 62.81 392 MET A O 1
ATOM 3040 N N . GLY A 1 393 ? 7.326 13.064 -5.564 1.00 57.00 393 GLY A N 1
ATOM 3041 C CA . GLY A 1 393 ? 6.168 13.299 -6.433 1.00 57.00 393 GLY A CA 1
ATOM 3042 C C . GLY A 1 393 ? 6.447 13.187 -7.928 1.00 57.00 393 GLY A C 1
ATOM 3043 O O . GLY A 1 393 ? 5.522 12.976 -8.691 1.00 57.00 393 GLY A O 1
ATOM 3044 N N . SER A 1 394 ? 7.706 13.298 -8.333 1.00 49.47 394 SER A N 1
ATOM 3045 C CA . SER A 1 394 ? 8.147 13.176 -9.715 1.00 49.47 394 SER A CA 1
ATOM 3046 C C . SER A 1 394 ? 9.060 11.951 -9.953 1.00 49.47 394 SER A C 1
ATOM 3048 O O . SER A 1 394 ? 9.401 11.641 -11.087 1.00 49.47 394 SER A O 1
ATOM 3050 N N . CYS A 1 395 ? 9.412 11.215 -8.890 1.00 51.81 395 CYS A N 1
ATOM 3051 C CA . CYS A 1 395 ? 10.263 10.015 -8.900 1.00 51.81 395 CYS A CA 1
ATOM 3052 C C . CYS A 1 395 ? 9.502 8.748 -8.457 1.00 51.81 395 CYS A C 1
ATOM 3054 O O . CYS A 1 395 ? 10.119 7.777 -8.016 1.00 51.81 395 CYS A O 1
ATOM 3056 N N . TRP A 1 396 ? 8.164 8.765 -8.468 1.00 55.12 396 TRP A N 1
ATOM 3057 C CA . TRP A 1 396 ? 7.352 7.565 -8.197 1.00 55.12 396 TRP A CA 1
ATOM 3058 C C . TRP A 1 396 ? 7.472 6.519 -9.309 1.00 55.12 396 TRP A C 1
ATOM 3060 O O . TRP A 1 396 ? 7.302 5.327 -9.047 1.00 55.12 396 TRP A O 1
ATOM 3070 N N . HIS A 1 397 ? 7.881 6.993 -10.479 1.00 47.38 397 HIS A N 1
ATOM 3071 C CA . HIS A 1 397 ? 8.018 6.285 -11.735 1.00 47.38 397 HIS A CA 1
ATOM 3072 C C . HIS A 1 397 ? 9.297 5.449 -11.763 1.00 47.38 397 HIS A C 1
ATOM 3074 O O . HIS A 1 397 ? 10.386 5.953 -11.485 1.00 47.38 397 HIS A O 1
ATOM 3080 N N . GLY A 1 398 ? 9.156 4.151 -12.035 1.00 44.97 398 GLY A N 1
ATOM 3081 C CA . GLY A 1 398 ? 10.273 3.195 -12.074 1.00 44.97 398 GLY A CA 1
ATOM 3082 C C . GLY A 1 398 ? 10.549 2.446 -10.781 1.00 44.97 398 GLY A C 1
ATOM 3083 O O . GLY A 1 398 ? 11.560 1.751 -10.667 1.00 44.97 398 GLY A O 1
ATOM 3084 N N . LEU A 1 399 ? 9.649 2.533 -9.801 1.00 48.38 399 LEU A N 1
ATOM 3085 C CA . LEU A 1 399 ? 9.716 1.668 -8.632 1.00 48.38 399 LEU A CA 1
ATOM 3086 C C . LEU A 1 399 ? 9.128 0.289 -8.971 1.00 48.38 399 LEU A C 1
ATOM 3088 O O . LEU A 1 399 ? 7.953 0.221 -9.319 1.00 48.38 399 LEU A O 1
ATOM 3092 N N . PRO A 1 400 ? 9.850 -0.822 -8.725 1.00 48.34 400 PRO A N 1
ATOM 3093 C CA . PRO A 1 400 ? 9.365 -2.178 -9.018 1.00 48.34 400 PRO A CA 1
ATOM 3094 C C . PRO A 1 400 ? 8.140 -2.611 -8.180 1.00 48.34 400 PRO A C 1
ATOM 3096 O O . PRO A 1 400 ? 7.692 -3.751 -8.259 1.00 48.34 400 PRO A O 1
ATOM 3099 N N . ALA A 1 401 ? 7.601 -1.733 -7.326 1.00 59.31 401 ALA A N 1
ATOM 3100 C CA . ALA A 1 401 ? 6.392 -1.977 -6.545 1.00 59.31 401 ALA A CA 1
ATOM 3101 C C . ALA A 1 401 ? 5.643 -0.664 -6.249 1.00 59.31 401 ALA A C 1
ATOM 3103 O O . ALA A 1 401 ? 6.270 0.401 -6.235 1.00 59.31 401 ALA A O 1
ATOM 3104 N N . PRO A 1 402 ? 4.337 -0.727 -5.906 1.00 61.00 402 PRO A N 1
ATOM 3105 C CA . PRO A 1 402 ? 3.443 0.422 -5.968 1.00 61.00 402 PRO A CA 1
ATOM 3106 C C . PRO A 1 402 ? 3.915 1.554 -5.069 1.00 61.00 402 PRO A C 1
ATOM 3108 O O . PRO A 1 402 ? 4.173 1.325 -3.878 1.00 61.00 402 PRO A O 1
ATOM 3111 N N . ALA A 1 403 ? 3.949 2.788 -5.576 1.00 67.38 403 ALA A N 1
ATOM 3112 C CA . ALA A 1 403 ? 4.310 3.960 -4.776 1.00 67.38 403 ALA A CA 1
ATOM 3113 C C . ALA A 1 403 ? 3.354 4.144 -3.575 1.00 67.38 403 ALA A C 1
ATOM 3115 O O . ALA A 1 403 ? 3.759 4.635 -2.519 1.00 67.38 403 ALA A O 1
ATOM 3116 N N . GLY A 1 404 ? 2.135 3.592 -3.652 1.00 72.50 404 GLY A N 1
ATOM 3117 C CA . GLY A 1 404 ? 1.147 3.490 -2.571 1.00 72.50 404 GLY A CA 1
ATOM 3118 C C . GLY A 1 404 ? 1.669 2.948 -1.247 1.00 72.50 404 GLY A C 1
ATOM 3119 O O . GLY A 1 404 ? 1.224 3.367 -0.172 1.00 72.50 404 GLY A O 1
ATOM 3120 N N . ARG A 1 405 ? 2.661 2.051 -1.295 1.00 73.38 405 ARG A N 1
ATOM 3121 C CA . ARG A 1 405 ? 3.318 1.503 -0.097 1.00 73.38 405 ARG A CA 1
ATOM 3122 C C . ARG A 1 405 ? 4.049 2.574 0.712 1.00 73.38 405 ARG A C 1
ATOM 3124 O O . ARG A 1 405 ? 4.216 2.428 1.919 1.00 73.38 405 ARG A O 1
ATOM 3131 N N . MET A 1 406 ? 4.469 3.666 0.077 1.00 77.88 406 MET A N 1
ATOM 3132 C CA . MET A 1 406 ? 5.092 4.795 0.763 1.00 77.88 406 MET A CA 1
ATOM 3133 C C . MET A 1 406 ? 4.071 5.572 1.581 1.00 77.88 406 MET A C 1
ATOM 3135 O O . MET A 1 406 ? 4.417 6.108 2.620 1.00 77.88 406 MET A O 1
ATOM 3139 N N . PHE A 1 407 ? 2.795 5.540 1.208 1.00 84.12 407 PHE A N 1
ATOM 3140 C CA . PHE A 1 407 ? 1.721 6.160 1.980 1.00 84.12 407 PHE A CA 1
ATOM 3141 C C . PHE A 1 407 ? 1.238 5.300 3.157 1.00 84.12 407 PHE A C 1
ATOM 3143 O O . PHE A 1 407 ? 0.288 5.675 3.836 1.00 84.12 407 PHE A O 1
ATOM 3150 N N . LEU A 1 408 ? 1.892 4.170 3.455 1.00 88.25 408 LEU A N 1
ATOM 3151 C CA . LEU A 1 408 ? 1.525 3.301 4.576 1.00 88.25 408 LEU A CA 1
ATOM 3152 C C . LEU A 1 408 ? 1.414 4.044 5.928 1.00 88.25 408 LEU A C 1
ATOM 3154 O O . LEU A 1 408 ? 0.474 3.760 6.667 1.00 88.25 408 LEU A O 1
ATOM 3158 N N . PRO A 1 409 ? 2.243 5.057 6.259 1.00 90.69 409 PRO A N 1
ATOM 3159 C CA . PRO A 1 409 ? 2.040 5.864 7.467 1.00 90.69 409 PRO A CA 1
ATOM 3160 C C . PRO A 1 409 ? 0.732 6.674 7.521 1.00 90.69 409 PRO A C 1
ATOM 3162 O O . PRO A 1 409 ? 0.366 7.139 8.599 1.00 90.69 409 PRO A O 1
ATOM 3165 N N . LEU A 1 410 ? 0.002 6.815 6.407 1.00 92.12 410 LEU A N 1
ATOM 3166 C CA . LEU A 1 410 ? -1.343 7.407 6.358 1.00 92.12 410 LEU A CA 1
ATOM 3167 C C . LEU A 1 410 ? -2.449 6.404 6.736 1.00 92.12 410 LEU A C 1
ATOM 3169 O O . LEU A 1 410 ? -3.583 6.803 7.004 1.00 92.12 410 LEU A O 1
ATOM 3173 N N . VAL A 1 411 ? -2.145 5.103 6.812 1.00 92.81 411 VAL A N 1
ATOM 3174 C CA . VAL A 1 411 ? -3.119 4.046 7.139 1.00 92.81 411 VAL A CA 1
ATOM 3175 C C . VAL A 1 411 ? -3.912 4.314 8.422 1.00 92.81 411 VAL A C 1
ATOM 3177 O O . VAL A 1 411 ? -5.124 4.094 8.398 1.00 92.81 411 VAL A O 1
ATOM 3180 N N . PRO A 1 412 ? -3.325 4.813 9.530 1.00 95.50 412 PRO A N 1
ATOM 3181 C CA . PRO A 1 412 ? -4.101 5.149 10.721 1.00 95.50 412 PRO A CA 1
ATOM 3182 C C . PRO A 1 412 ? -5.230 6.150 10.464 1.00 95.50 412 PRO A C 1
ATOM 3184 O O . PRO A 1 412 ? -6.335 5.976 10.985 1.00 95.50 412 PRO A O 1
ATOM 3187 N N . LEU A 1 413 ? -4.980 7.161 9.624 1.00 95.69 413 LEU A N 1
ATOM 3188 C CA . LEU A 1 413 ? -5.990 8.129 9.206 1.00 95.69 413 LEU A CA 1
ATOM 3189 C C . LEU A 1 413 ? -7.085 7.447 8.378 1.00 95.69 413 LEU A C 1
ATOM 3191 O O . LEU A 1 413 ? -8.272 7.630 8.664 1.00 95.69 413 LEU A O 1
ATOM 3195 N N . PHE A 1 414 ? -6.703 6.626 7.396 1.00 93.69 414 PHE A N 1
ATOM 3196 C CA . PHE A 1 414 ? -7.664 5.920 6.551 1.00 93.69 414 PHE A CA 1
ATOM 3197 C C . PHE A 1 414 ? -8.513 4.919 7.351 1.00 93.69 414 PHE A C 1
ATOM 3199 O O . PHE A 1 414 ? -9.734 4.888 7.231 1.00 93.69 414 PHE A O 1
ATOM 3206 N N . ALA A 1 415 ? -7.920 4.131 8.241 1.00 95.06 415 ALA A N 1
ATOM 3207 C CA . ALA A 1 415 ? -8.674 3.188 9.061 1.00 95.06 415 ALA A CA 1
ATOM 3208 C C . ALA A 1 415 ? -9.673 3.905 9.988 1.00 95.06 415 ALA A C 1
ATOM 3210 O O . ALA A 1 415 ? -10.820 3.464 10.118 1.00 95.06 415 ALA A O 1
ATOM 3211 N N . ALA A 1 416 ? -9.277 5.030 10.595 1.00 95.88 416 ALA A N 1
ATOM 3212 C CA . ALA A 1 416 ? -10.157 5.828 11.451 1.00 95.88 416 ALA A CA 1
ATOM 3213 C C . ALA A 1 416 ? -11.288 6.512 10.669 1.00 95.88 416 ALA A C 1
ATOM 3215 O O . ALA A 1 416 ? -12.416 6.577 11.155 1.00 95.88 416 ALA A O 1
ATOM 3216 N N . GLY A 1 417 ? -11.019 6.992 9.452 1.00 94.12 417 GLY A N 1
ATOM 3217 C CA . GLY A 1 417 ? -12.049 7.523 8.559 1.00 94.12 417 GLY A CA 1
ATOM 3218 C C . GLY A 1 417 ? -13.024 6.435 8.102 1.00 94.12 417 GLY A C 1
ATOM 3219 O O . GLY A 1 417 ? -14.241 6.583 8.236 1.00 94.12 417 GLY A O 1
ATOM 3220 N N . PHE A 1 418 ? -12.505 5.292 7.649 1.00 93.44 418 PHE A N 1
ATOM 3221 C CA . PHE A 1 418 ? -13.309 4.154 7.200 1.00 93.44 418 PHE A CA 1
ATOM 3222 C C . PHE A 1 418 ? -14.212 3.609 8.314 1.00 93.44 418 PHE A C 1
ATOM 3224 O O . PHE A 1 418 ? -15.373 3.277 8.060 1.00 93.44 418 PHE A O 1
ATOM 3231 N N . SER A 1 419 ? -13.742 3.599 9.569 1.00 94.38 419 SER A N 1
ATOM 3232 C CA . SER A 1 419 ? -14.544 3.162 10.721 1.00 94.38 419 SER A CA 1
ATOM 3233 C C . SER A 1 419 ? -15.824 3.983 10.928 1.00 94.38 419 SER A C 1
ATOM 3235 O O . SER A 1 419 ? -16.790 3.477 11.505 1.00 94.38 419 SER A O 1
ATOM 3237 N N . GLN A 1 420 ? -15.893 5.204 10.390 1.00 93.44 420 GLN A N 1
ATOM 3238 C CA . GLN A 1 420 ? -17.093 6.041 10.459 1.00 93.44 420 GLN A CA 1
ATOM 3239 C C . GLN A 1 420 ? -18.124 5.725 9.372 1.00 93.44 420 GLN A C 1
ATOM 3241 O O . GLN A 1 420 ? -19.304 6.041 9.533 1.00 93.44 420 GLN A O 1
ATOM 3246 N N . VAL A 1 421 ? -17.708 5.111 8.261 1.00 89.94 421 VAL A N 1
ATOM 3247 C CA . VAL A 1 421 ? -18.543 4.956 7.056 1.00 89.94 421 VAL A CA 1
ATOM 3248 C C . VAL A 1 421 ? -18.702 3.516 6.577 1.00 89.94 421 VAL A C 1
ATOM 3250 O O . VAL A 1 421 ? -19.524 3.284 5.696 1.00 89.94 421 VAL A O 1
ATOM 3253 N N . TRP A 1 422 ? -18.011 2.541 7.175 1.00 88.56 422 TRP A N 1
ATOM 3254 C CA . TRP A 1 422 ? -18.004 1.140 6.721 1.00 88.56 422 TRP A CA 1
ATOM 3255 C C . TRP A 1 422 ? -19.391 0.487 6.621 1.00 88.56 422 TRP A C 1
ATOM 3257 O O . TRP A 1 422 ? -19.594 -0.405 5.805 1.00 88.56 422 TRP A O 1
ATOM 3267 N N . ARG A 1 423 ? -20.365 0.930 7.431 1.00 86.12 423 ARG A N 1
ATOM 3268 C CA . ARG A 1 423 ? -21.747 0.414 7.397 1.00 86.12 423 ARG A CA 1
ATOM 3269 C C . ARG A 1 423 ? -22.540 0.884 6.177 1.00 86.12 423 ARG A C 1
ATOM 3271 O O . ARG A 1 423 ? -23.639 0.390 5.941 1.00 86.12 423 ARG A O 1
ATOM 3278 N N . LYS A 1 424 ? -22.034 1.866 5.427 1.00 85.81 424 LYS A N 1
ATOM 3279 C CA . LYS A 1 424 ? -22.716 2.389 4.243 1.00 85.81 424 LYS A CA 1
ATOM 3280 C C . LYS A 1 424 ? -22.575 1.396 3.081 1.00 85.81 424 LYS A C 1
ATOM 3282 O O . LYS A 1 424 ? -21.469 0.910 2.850 1.00 85.81 424 LYS A O 1
ATOM 3287 N N . PRO A 1 425 ? -23.636 1.161 2.284 1.00 84.75 425 PRO A N 1
ATOM 3288 C CA . PRO A 1 425 ? -23.581 0.243 1.143 1.00 84.75 425 PRO A CA 1
ATOM 3289 C C . PRO A 1 425 ? -22.444 0.551 0.162 1.00 84.75 425 PRO A C 1
ATOM 3291 O O . PRO A 1 425 ? -21.756 -0.362 -0.279 1.00 84.75 425 PRO A O 1
ATOM 3294 N N . ALA A 1 426 ? -22.195 1.838 -0.112 1.00 85.44 426 ALA A N 1
ATOM 3295 C CA . ALA A 1 426 ? -21.089 2.276 -0.960 1.00 85.44 426 ALA A CA 1
ATOM 3296 C C . ALA A 1 426 ? -19.726 1.797 -0.433 1.00 85.44 426 ALA A C 1
ATOM 3298 O O . ALA A 1 426 ? -18.938 1.257 -1.199 1.00 85.44 426 ALA A O 1
ATOM 3299 N N . ALA A 1 427 ? -19.467 1.899 0.878 1.00 87.44 427 ALA A N 1
ATOM 3300 C CA . ALA A 1 427 ? -18.212 1.432 1.473 1.00 87.44 427 ALA A CA 1
ATOM 3301 C C . ALA A 1 427 ? -18.009 -0.076 1.274 1.00 87.44 427 ALA A C 1
ATOM 3303 O O . ALA A 1 427 ? -16.890 -0.515 1.021 1.00 87.44 427 ALA A O 1
ATOM 3304 N N . GLY A 1 428 ? -19.097 -0.852 1.328 1.00 86.88 428 GLY A N 1
ATOM 3305 C CA . GLY A 1 428 ? -19.082 -2.283 1.035 1.00 86.88 428 GLY A CA 1
ATOM 3306 C C . GLY A 1 428 ? -18.648 -2.605 -0.398 1.00 86.88 428 GLY A C 1
ATOM 3307 O O . GLY A 1 428 ? -17.918 -3.573 -0.592 1.00 86.88 428 GLY A O 1
ATOM 3308 N N . VAL A 1 429 ? -19.032 -1.787 -1.385 1.00 87.62 429 VAL A N 1
ATOM 3309 C CA . VAL A 1 429 ? -18.635 -1.970 -2.795 1.00 87.62 429 VAL A CA 1
ATOM 3310 C C . VAL A 1 429 ? -17.131 -1.739 -2.973 1.00 87.62 429 VAL A C 1
ATOM 3312 O O . VAL A 1 429 ? -16.437 -2.640 -3.434 1.00 87.62 429 VAL A O 1
ATOM 3315 N N . PHE A 1 430 ? -16.603 -0.596 -2.518 1.00 88.19 430 PHE A N 1
ATOM 3316 C CA . PHE A 1 430 ? -15.162 -0.296 -2.597 1.00 88.19 430 PHE A CA 1
ATOM 3317 C C . PHE A 1 430 ? -14.308 -1.310 -1.810 1.00 88.19 430 PHE A C 1
ATOM 3319 O O . PHE A 1 430 ? -13.232 -1.705 -2.259 1.00 88.19 430 PHE A O 1
ATOM 3326 N N . ALA A 1 431 ? -14.794 -1.775 -0.654 1.00 88.62 431 ALA A N 1
ATOM 3327 C CA . ALA A 1 431 ? -14.141 -2.824 0.126 1.00 88.62 431 ALA A CA 1
ATOM 3328 C C . ALA A 1 431 ? -14.130 -4.176 -0.604 1.00 88.62 431 ALA A C 1
ATOM 3330 O O . ALA A 1 431 ? -13.099 -4.840 -0.632 1.00 88.62 431 ALA A O 1
ATOM 3331 N N . SER A 1 432 ? -15.250 -4.570 -1.219 1.00 87.81 432 SER A N 1
ATOM 3332 C CA . SER A 1 432 ? -15.342 -5.821 -1.988 1.00 87.81 432 SER A CA 1
ATOM 3333 C C . SER A 1 432 ? -14.416 -5.795 -3.200 1.00 87.81 432 SER A C 1
ATOM 3335 O O . SER A 1 432 ? -13.727 -6.775 -3.464 1.00 87.81 432 SER A O 1
ATOM 3337 N N . PHE A 1 433 ? -14.336 -4.649 -3.878 1.00 88.06 433 PHE A N 1
ATOM 3338 C CA . PHE A 1 433 ? -13.388 -4.437 -4.964 1.00 88.06 433 PHE A CA 1
ATOM 3339 C C . PHE A 1 433 ? -11.933 -4.573 -4.485 1.00 88.06 433 PHE A C 1
ATOM 3341 O O . PHE A 1 433 ? -11.151 -5.318 -5.064 1.00 88.06 433 PHE A O 1
ATOM 3348 N N . SER A 1 434 ? -11.590 -3.935 -3.362 1.00 89.19 434 SER A N 1
ATOM 3349 C CA . SER A 1 434 ? -10.245 -4.033 -2.772 1.00 89.19 434 SER A CA 1
ATOM 3350 C C . SER A 1 434 ? -9.884 -5.476 -2.381 1.00 89.19 434 SER A C 1
ATOM 3352 O O . SER A 1 434 ? -8.730 -5.875 -2.514 1.00 89.19 434 SER A O 1
ATOM 3354 N N . ILE A 1 435 ? -10.858 -6.273 -1.913 1.00 90.94 435 ILE A N 1
ATOM 3355 C CA . ILE A 1 435 ? -10.677 -7.709 -1.633 1.00 90.94 435 ILE A CA 1
ATOM 3356 C C . ILE A 1 435 ? -10.380 -8.470 -2.927 1.00 90.94 435 ILE A C 1
ATOM 3358 O O . ILE A 1 435 ? -9.465 -9.288 -2.931 1.00 90.94 435 ILE A O 1
ATOM 3362 N N . ALA A 1 436 ? -11.114 -8.196 -4.008 1.00 88.94 436 ALA A N 1
ATOM 3363 C CA . ALA A 1 436 ? -10.891 -8.838 -5.302 1.00 88.94 436 ALA A CA 1
ATOM 3364 C C . ALA A 1 436 ? -9.487 -8.539 -5.850 1.00 88.94 436 ALA A C 1
ATOM 3366 O O . ALA A 1 436 ? -8.770 -9.471 -6.205 1.00 88.94 436 ALA A O 1
ATOM 3367 N N . VAL A 1 437 ? -9.054 -7.273 -5.829 1.00 86.81 437 VAL A N 1
ATOM 3368 C CA . VAL A 1 437 ? -7.699 -6.896 -6.270 1.00 86.81 437 VAL A CA 1
ATOM 3369 C C . VAL A 1 437 ? -6.632 -7.518 -5.377 1.00 86.81 437 VAL A C 1
ATOM 3371 O O . VAL A 1 437 ? -5.675 -8.095 -5.880 1.00 86.81 437 VAL A O 1
ATOM 3374 N N . SER A 1 438 ? -6.813 -7.483 -4.055 1.00 87.81 438 SER A N 1
ATOM 3375 C CA . SER A 1 438 ? -5.858 -8.110 -3.128 1.00 87.81 438 SER A CA 1
ATOM 3376 C C . SER A 1 438 ? -5.757 -9.620 -3.355 1.00 87.81 438 SER A C 1
ATOM 3378 O O . SER A 1 438 ? -4.674 -10.185 -3.267 1.00 87.81 438 SER A O 1
ATOM 3380 N N . ALA A 1 439 ? -6.870 -10.280 -3.679 1.00 89.81 439 ALA A N 1
ATOM 3381 C CA . ALA A 1 439 ? -6.902 -11.703 -3.983 1.00 89.81 439 ALA A CA 1
ATOM 3382 C C . ALA A 1 439 ? -6.239 -12.054 -5.324 1.00 89.81 439 ALA A C 1
ATOM 3384 O O . ALA A 1 439 ? -5.514 -13.045 -5.387 1.00 89.81 439 ALA A O 1
ATOM 3385 N N . LEU A 1 440 ? -6.442 -11.237 -6.362 1.00 86.94 440 LEU A N 1
ATOM 3386 C CA . LEU A 1 440 ? -5.730 -11.358 -7.640 1.00 86.94 440 LEU A CA 1
ATOM 3387 C C . LEU A 1 440 ? -4.225 -11.219 -7.432 1.00 86.94 440 LEU A C 1
ATOM 3389 O O . LEU A 1 440 ? -3.455 -12.065 -7.867 1.00 86.94 440 LEU A O 1
ATOM 3393 N N . VAL A 1 441 ? -3.816 -10.202 -6.681 1.00 82.25 441 VAL A N 1
ATOM 3394 C CA . VAL A 1 441 ? -2.416 -9.940 -6.356 1.00 82.25 441 VAL A CA 1
ATOM 3395 C C . VAL A 1 441 ? -1.779 -11.069 -5.528 1.00 82.25 441 VAL A C 1
ATOM 3397 O O . VAL A 1 441 ? -0.588 -11.338 -5.664 1.00 82.25 441 VAL A O 1
ATOM 3400 N N . ILE A 1 442 ? -2.544 -11.764 -4.678 1.00 83.81 442 ILE A N 1
ATOM 3401 C CA . ILE A 1 442 ? -2.030 -12.939 -3.954 1.00 83.81 442 ILE A CA 1
ATOM 3402 C C . ILE A 1 442 ? -1.671 -14.081 -4.912 1.00 83.81 442 ILE A C 1
ATOM 3404 O O . ILE A 1 442 ? -0.743 -14.840 -4.656 1.00 83.81 442 ILE A O 1
ATOM 3408 N N . VAL A 1 443 ? -2.422 -14.228 -5.995 1.00 83.69 443 VAL A N 1
ATOM 3409 C CA . VAL A 1 443 ? -2.307 -15.356 -6.929 1.00 83.69 443 VAL A CA 1
ATOM 3410 C C . VAL A 1 443 ? -1.344 -15.029 -8.067 1.00 83.69 443 VAL A C 1
ATOM 3412 O O . VAL A 1 443 ? -0.626 -15.903 -8.544 1.00 83.69 443 VAL A O 1
ATOM 3415 N N . CYS A 1 444 ? -1.276 -13.751 -8.435 1.00 81.62 444 CYS A N 1
ATOM 3416 C CA . CYS A 1 444 ? -0.380 -13.189 -9.431 1.00 81.62 444 CYS A CA 1
ATOM 3417 C C . CYS A 1 444 ? 0.381 -12.001 -8.812 1.00 81.62 444 CYS A C 1
ATOM 3419 O O . CYS A 1 444 ? -0.008 -10.848 -9.015 1.00 81.62 444 CYS A O 1
ATOM 3421 N N . PRO A 1 445 ? 1.474 -12.240 -8.058 1.00 77.19 445 PRO A N 1
ATOM 3422 C CA . PRO A 1 445 ? 2.240 -11.169 -7.413 1.00 77.19 445 PRO A CA 1
ATOM 3423 C C . PRO A 1 445 ? 2.799 -10.119 -8.379 1.00 77.19 445 PRO A C 1
ATOM 3425 O O . PRO A 1 445 ? 2.974 -8.970 -7.976 1.00 77.19 445 PRO A O 1
ATOM 3428 N N . ALA A 1 446 ? 3.017 -10.491 -9.647 1.00 73.50 446 ALA A N 1
ATOM 3429 C CA . ALA A 1 446 ? 3.417 -9.577 -10.717 1.00 73.50 446 ALA A CA 1
ATOM 3430 C C . ALA A 1 446 ? 2.437 -8.402 -10.894 1.00 73.50 446 ALA A C 1
ATOM 3432 O O . ALA A 1 446 ? 2.868 -7.308 -11.218 1.00 73.50 446 ALA A O 1
ATOM 3433 N N . LEU A 1 447 ? 1.151 -8.558 -10.543 1.00 76.25 447 LEU A N 1
ATOM 3434 C CA . LEU A 1 447 ? 0.148 -7.478 -10.600 1.00 76.25 447 LEU A CA 1
ATOM 3435 C C . LEU A 1 447 ? 0.400 -6.335 -9.589 1.00 76.25 447 LEU A C 1
ATOM 3437 O O . LEU A 1 447 ? -0.323 -5.334 -9.566 1.00 76.25 447 LEU A O 1
ATOM 3441 N N . ARG A 1 448 ? 1.404 -6.477 -8.712 1.00 70.69 448 ARG A N 1
ATOM 3442 C CA . ARG A 1 448 ? 1.912 -5.386 -7.863 1.00 70.69 448 ARG A CA 1
ATOM 3443 C C . ARG A 1 448 ? 2.908 -4.493 -8.587 1.00 70.69 448 ARG A C 1
ATOM 3445 O O . ARG A 1 448 ? 3.183 -3.416 -8.073 1.00 70.69 448 ARG A O 1
ATOM 3452 N N . ALA A 1 449 ? 3.508 -4.949 -9.678 1.00 64.38 449 ALA A N 1
ATOM 3453 C CA . ALA A 1 449 ? 4.523 -4.173 -10.356 1.00 64.38 449 ALA A CA 1
ATOM 3454 C C . ALA A 1 449 ? 3.882 -2.964 -11.045 1.00 64.38 449 ALA A C 1
ATOM 3456 O O . ALA A 1 449 ? 2.788 -3.048 -11.608 1.00 64.38 449 ALA A O 1
ATOM 3457 N N . ASN A 1 450 ? 4.588 -1.846 -10.945 1.00 62.50 450 ASN A N 1
ATOM 3458 C CA . ASN A 1 450 ? 4.487 -0.768 -11.909 1.00 62.50 450 ASN A CA 1
ATOM 3459 C C . ASN A 1 450 ? 5.827 -0.732 -12.620 1.00 62.50 450 ASN A C 1
ATOM 3461 O O . ASN A 1 450 ? 6.865 -0.999 -11.997 1.00 62.50 450 ASN A O 1
ATOM 3465 N N . TYR A 1 451 ? 5.803 -0.387 -13.889 1.00 53.59 451 TYR A N 1
ATOM 3466 C CA . TYR A 1 451 ? 7.007 -0.270 -14.684 1.00 53.59 451 TYR A CA 1
ATOM 3467 C C . TYR A 1 451 ? 7.432 1.199 -14.790 1.00 53.59 451 TYR A C 1
ATOM 3469 O O . TYR A 1 451 ? 6.707 2.123 -14.411 1.00 53.59 451 TYR A O 1
ATOM 3477 N N . ALA A 1 452 ? 8.686 1.414 -15.190 1.00 48.00 452 ALA A N 1
ATOM 3478 C CA . ALA A 1 452 ? 9.285 2.750 -15.256 1.00 48.00 452 ALA A CA 1
ATOM 3479 C C . ALA A 1 452 ? 8.715 3.633 -16.367 1.00 48.00 452 ALA A C 1
ATOM 3481 O O . ALA A 1 452 ? 8.753 4.858 -16.244 1.00 48.00 452 ALA A O 1
ATOM 3482 N N . ASP A 1 453 ? 8.157 2.981 -17.379 1.00 48.41 453 ASP A N 1
ATOM 3483 C CA . ASP A 1 453 ? 7.433 3.522 -18.528 1.00 48.41 453 ASP A CA 1
ATOM 3484 C C . ASP A 1 453 ? 5.996 3.976 -18.184 1.00 48.41 453 ASP A C 1
ATOM 3486 O O . ASP A 1 453 ? 5.249 4.411 -19.051 1.00 48.41 453 ASP A O 1
ATOM 3490 N N . GLY A 1 454 ? 5.578 3.887 -16.914 1.00 52.97 454 GLY A N 1
ATOM 3491 C CA . GLY A 1 454 ? 4.238 4.284 -16.477 1.00 52.97 454 GLY A CA 1
ATOM 3492 C C . GLY A 1 454 ? 3.147 3.241 -16.727 1.00 52.97 454 GLY A C 1
ATOM 3493 O O . GLY A 1 454 ? 1.963 3.524 -16.503 1.00 52.97 454 GLY A O 1
ATOM 3494 N N . THR A 1 455 ? 3.516 2.027 -17.140 1.00 58.22 455 THR A N 1
ATOM 3495 C CA . THR A 1 455 ? 2.587 0.900 -17.266 1.00 58.22 455 THR A CA 1
ATOM 3496 C C . THR A 1 455 ? 2.348 0.201 -15.916 1.00 58.22 455 THR A C 1
ATOM 3498 O O . THR A 1 455 ? 3.158 0.242 -14.981 1.00 58.22 455 THR A O 1
ATOM 3501 N N . ASP A 1 456 ? 1.172 -0.417 -15.773 1.00 69.25 456 ASP A N 1
ATOM 3502 C CA . ASP A 1 456 ? 0.743 -1.125 -14.561 1.00 69.25 456 ASP A CA 1
ATOM 3503 C C . ASP A 1 456 ? 0.225 -2.513 -14.955 1.00 69.25 456 ASP A C 1
ATOM 3505 O O . ASP A 1 456 ? -0.764 -2.632 -15.684 1.00 69.25 456 ASP A O 1
ATOM 3509 N N . SER A 1 457 ? 0.855 -3.570 -14.432 1.00 72.88 457 SER A N 1
ATOM 3510 C CA . SER A 1 457 ? 0.525 -4.955 -14.796 1.00 72.88 457 SER A CA 1
ATOM 3511 C C . SER A 1 457 ? -0.929 -5.343 -14.483 1.00 72.88 457 SER A C 1
ATOM 3513 O O . SER A 1 457 ? -1.468 -6.273 -15.083 1.00 72.88 457 SER A O 1
ATOM 3515 N N . LEU A 1 458 ? -1.593 -4.671 -13.530 1.00 76.12 458 LEU A N 1
ATOM 3516 C CA . LEU A 1 458 ? -3.014 -4.896 -13.249 1.00 76.12 458 LEU A CA 1
ATOM 3517 C C . LEU A 1 458 ? -3.900 -4.323 -14.359 1.00 76.12 458 LEU A C 1
ATOM 3519 O O . LEU A 1 458 ? -4.945 -4.908 -14.643 1.00 76.12 458 LEU A O 1
ATOM 3523 N N . LEU A 1 459 ? -3.516 -3.200 -14.968 1.00 71.06 459 LEU A N 1
ATOM 3524 C CA . LEU A 1 459 ? -4.254 -2.612 -16.087 1.00 71.06 459 LEU A CA 1
ATOM 3525 C C . LEU A 1 459 ? -4.006 -3.349 -17.398 1.00 71.06 459 LEU A C 1
ATOM 3527 O O . LEU A 1 459 ? -4.961 -3.576 -18.141 1.00 71.06 459 LEU A O 1
ATOM 3531 N N . GLU A 1 460 ? -2.767 -3.766 -17.650 1.00 70.81 460 GLU A N 1
ATOM 3532 C CA . GLU A 1 460 ? -2.419 -4.592 -18.812 1.00 70.81 460 GLU A CA 1
ATOM 3533 C C . GLU A 1 460 ? -3.247 -5.879 -18.834 1.00 70.81 460 GLU A C 1
ATOM 3535 O O . GLU A 1 460 ? -3.835 -6.234 -19.855 1.00 70.81 460 GLU A O 1
ATOM 3540 N N . LEU A 1 461 ? -3.402 -6.531 -17.672 1.00 73.62 461 LEU A N 1
ATOM 3541 C CA . LEU A 1 461 ? -4.257 -7.714 -17.527 1.00 73.62 461 LEU A CA 1
ATOM 3542 C C . LEU A 1 461 ? -5.720 -7.444 -17.923 1.00 73.62 461 LEU A C 1
ATOM 3544 O O . LEU A 1 461 ? -6.425 -8.354 -18.358 1.00 73.62 461 LEU A O 1
ATOM 3548 N N . LEU A 1 462 ? -6.195 -6.209 -17.752 1.00 68.56 462 LEU A N 1
ATOM 3549 C CA . LEU A 1 462 ? -7.554 -5.789 -18.098 1.00 68.56 462 LEU A CA 1
ATOM 3550 C C . LEU A 1 462 ? -7.681 -5.308 -19.553 1.00 68.56 462 LEU A C 1
ATOM 3552 O O . LEU A 1 462 ? -8.757 -4.849 -19.938 1.00 68.56 462 LEU A O 1
ATOM 3556 N N . GLY A 1 463 ? -6.623 -5.437 -20.360 1.00 59.22 463 GLY A N 1
ATOM 3557 C CA . GLY A 1 463 ? -6.598 -5.022 -21.762 1.00 59.22 463 GLY A CA 1
ATOM 3558 C C . GLY A 1 463 ? -6.389 -3.521 -21.965 1.00 59.22 463 GLY A C 1
ATOM 3559 O O . GLY A 1 463 ? -6.695 -3.016 -23.042 1.00 59.22 463 GLY A O 1
ATOM 3560 N N . GLY A 1 464 ? -5.912 -2.797 -20.946 1.00 58.28 464 GLY A N 1
ATOM 3561 C CA . GLY A 1 464 ? -5.485 -1.406 -21.096 1.00 58.28 464 GLY A CA 1
ATOM 3562 C C . GLY A 1 464 ? -4.083 -1.337 -21.701 1.00 58.28 464 GLY A C 1
ATOM 3563 O O . GLY A 1 464 ? -3.168 -1.971 -21.185 1.00 58.28 464 GLY A O 1
ATOM 3564 N N . SER A 1 465 ? -3.898 -0.563 -22.770 1.00 50.59 465 SER A N 1
ATOM 3565 C CA . SER A 1 465 ? -2.615 -0.409 -23.477 1.00 50.59 465 SER A CA 1
ATOM 3566 C C . SER A 1 465 ? -1.779 0.764 -22.942 1.00 50.59 465 SER A C 1
ATOM 3568 O O . SER A 1 465 ? -1.253 1.561 -23.711 1.00 50.59 465 SER A O 1
ATOM 3570 N N . GLY A 1 466 ? -1.714 0.907 -21.618 1.00 52.25 466 GLY A N 1
ATOM 3571 C CA . GLY A 1 466 ? -1.070 2.033 -20.937 1.00 52.25 466 GLY A CA 1
ATOM 3572 C C . GLY A 1 466 ? -2.048 2.797 -20.046 1.00 52.25 466 GLY A C 1
ATOM 3573 O O . GLY A 1 466 ? -3.221 2.970 -20.378 1.00 52.25 466 GLY A O 1
ATOM 3574 N N . GLY A 1 467 ? -1.571 3.197 -18.870 1.00 46.06 467 GLY A N 1
ATOM 3575 C CA . GLY A 1 467 ? -2.349 3.914 -17.869 1.00 46.06 467 GLY A CA 1
ATOM 3576 C C . GLY A 1 467 ? -2.032 5.409 -17.832 1.00 46.06 467 GLY A C 1
ATOM 3577 O O . GLY A 1 467 ? -0.959 5.844 -18.237 1.00 46.06 467 GLY A O 1
ATOM 3578 N N . PHE A 1 468 ? -2.941 6.217 -17.281 1.00 49.97 468 PHE A N 1
ATOM 3579 C CA . PHE A 1 468 ? -2.619 7.589 -16.873 1.00 49.97 468 PHE A CA 1
ATOM 3580 C C . PHE A 1 468 ? -1.507 7.610 -15.811 1.00 49.97 468 PHE A C 1
ATOM 3582 O O . PHE A 1 468 ? -1.768 7.368 -14.631 1.00 49.97 468 PHE A O 1
ATOM 3589 N N . SER A 1 469 ? -0.289 7.959 -16.213 1.00 51.03 469 SER A N 1
ATOM 3590 C CA . SER A 1 469 ? 0.808 8.248 -15.290 1.00 51.03 469 SER A CA 1
ATOM 3591 C C . SER A 1 469 ? 0.890 9.747 -14.979 1.00 51.03 469 SER A C 1
ATOM 3593 O O . SER A 1 469 ? 0.652 10.594 -15.846 1.00 51.03 469 SER A O 1
ATOM 3595 N N . MET A 1 470 ? 1.265 10.105 -13.747 1.00 46.41 470 MET A N 1
ATOM 3596 C CA . MET A 1 470 ? 1.619 11.485 -13.379 1.00 46.41 470 MET A CA 1
ATOM 3597 C C . MET A 1 470 ? 2.766 12.087 -14.199 1.00 46.41 470 MET A C 1
ATOM 3599 O O . MET A 1 470 ? 2.853 13.315 -14.276 1.00 46.41 470 MET A O 1
ATOM 3603 N N . ILE A 1 471 ? 3.593 11.254 -14.838 1.00 47.03 471 ILE A N 1
ATOM 3604 C CA . ILE A 1 471 ? 4.611 11.684 -15.814 1.00 47.03 471 ILE A CA 1
ATOM 3605 C C . ILE A 1 471 ? 3.936 12.430 -16.971 1.00 47.03 471 ILE A C 1
ATOM 3607 O O . ILE A 1 471 ? 4.441 13.437 -17.459 1.00 47.03 471 ILE A O 1
ATOM 3611 N N . ARG A 1 472 ? 2.722 11.999 -17.338 1.00 52.34 472 ARG A N 1
ATOM 3612 C CA . ARG A 1 472 ? 1.946 12.455 -18.498 1.00 52.34 472 ARG A CA 1
ATOM 3613 C C . ARG A 1 472 ? 0.778 13.346 -18.080 1.00 52.34 472 ARG A C 1
ATOM 3615 O O . ARG A 1 472 ? -0.381 13.153 -18.470 1.00 52.34 472 ARG A O 1
ATOM 3622 N N . SER A 1 473 ? 1.060 14.328 -17.220 1.00 45.97 473 SER A N 1
ATOM 3623 C CA . SER A 1 473 ? 0.019 15.209 -16.684 1.00 45.97 473 SER A CA 1
ATOM 3624 C C . SER A 1 473 ? -0.514 16.186 -17.749 1.00 45.97 473 SER A C 1
ATOM 3626 O O . SER A 1 473 ? 0.085 17.213 -18.047 1.00 45.97 473 SER A O 1
ATOM 3628 N N . ASN A 1 474 ? -1.687 15.887 -18.312 1.00 51.69 474 ASN A N 1
ATOM 3629 C CA . ASN A 1 474 ? -2.521 16.869 -19.011 1.00 51.69 474 ASN A CA 1
ATOM 3630 C C . ASN A 1 474 ? -3.459 17.546 -17.982 1.00 51.69 474 ASN A C 1
ATOM 3632 O O . ASN A 1 474 ? -4.028 16.853 -17.133 1.00 51.69 474 ASN A O 1
ATOM 3636 N N . PRO A 1 475 ? -3.689 18.871 -18.022 1.00 52.12 475 PRO A N 1
ATOM 3637 C CA . PRO A 1 475 ? -4.704 19.532 -17.194 1.00 52.12 475 PRO A CA 1
ATOM 3638 C C . PRO A 1 475 ? -6.110 18.910 -17.285 1.00 52.12 475 PRO A C 1
ATOM 3640 O O . PRO A 1 475 ? -6.847 18.903 -16.298 1.00 52.12 475 PRO A O 1
ATOM 3643 N N . LEU A 1 476 ? -6.482 18.333 -18.433 1.00 53.66 476 LEU A N 1
ATOM 3644 C CA . LEU A 1 476 ? -7.716 17.549 -18.585 1.00 53.66 476 LEU A CA 1
ATOM 3645 C C . LEU A 1 476 ? -7.673 16.250 -17.770 1.00 53.66 476 LEU A C 1
ATOM 3647 O O . LEU A 1 476 ? -8.681 15.865 -17.175 1.00 53.66 476 LEU A O 1
ATOM 3651 N N . ASN A 1 477 ? -6.495 15.634 -17.654 1.00 52.88 477 ASN A N 1
ATOM 3652 C CA . ASN A 1 477 ? -6.285 14.466 -16.808 1.00 52.88 477 ASN A CA 1
ATOM 3653 C C . ASN A 1 477 ? -6.451 14.847 -15.328 1.00 52.88 477 ASN A C 1
ATOM 3655 O O . ASN A 1 477 ? -6.996 14.045 -14.588 1.00 52.88 477 ASN A O 1
ATOM 3659 N N . LEU A 1 478 ? -6.095 16.067 -14.888 1.00 56.41 478 LEU A N 1
ATOM 3660 C CA . LEU A 1 478 ? -6.293 16.542 -13.498 1.00 56.41 478 LEU A CA 1
ATOM 3661 C C . LEU A 1 478 ? -7.772 16.693 -13.099 1.00 56.41 478 LEU A C 1
ATOM 3663 O O . LEU A 1 478 ? -8.131 16.500 -11.931 1.00 56.41 478 LEU A O 1
ATOM 3667 N N . LEU A 1 479 ? -8.647 17.033 -14.052 1.00 62.53 479 LEU A N 1
ATOM 3668 C CA . LEU A 1 479 ? -10.085 17.154 -13.796 1.00 62.53 479 LEU A CA 1
ATOM 3669 C C . LEU A 1 479 ? -10.706 15.802 -13.439 1.00 62.53 479 LEU A C 1
ATOM 3671 O O . LEU A 1 479 ? -11.646 15.747 -12.647 1.00 62.53 479 LEU A O 1
ATOM 3675 N N . MET A 1 480 ? -10.170 14.707 -13.968 1.00 65.50 480 MET A N 1
ATOM 3676 C CA . MET A 1 480 ? -10.736 13.378 -13.789 1.00 65.50 480 MET A CA 1
ATOM 3677 C C . MET A 1 480 ? -10.627 12.852 -12.340 1.00 65.50 480 MET A C 1
ATOM 3679 O O . MET A 1 480 ? -11.672 12.522 -11.774 1.00 65.50 480 MET A O 1
ATOM 3683 N N . PRO A 1 481 ? -9.453 12.826 -11.671 1.00 65.25 481 PRO A N 1
ATOM 3684 C CA . PRO A 1 481 ? -9.332 12.565 -10.238 1.00 65.25 481 PRO A CA 1
ATOM 3685 C C . PRO A 1 481 ? -10.228 13.459 -9.391 1.00 65.25 481 PRO A C 1
ATOM 3687 O O . PRO A 1 481 ? -10.873 12.979 -8.461 1.00 65.25 481 PRO A O 1
ATOM 3690 N N . ALA A 1 482 ? -10.315 14.751 -9.722 1.00 68.38 482 ALA A N 1
ATOM 3691 C CA . ALA A 1 482 ? -11.155 15.696 -8.995 1.00 68.38 482 ALA A CA 1
ATOM 3692 C C . ALA A 1 482 ? -12.650 15.354 -9.133 1.00 68.38 482 ALA A C 1
ATOM 3694 O O . ALA A 1 482 ? -13.383 15.371 -8.141 1.00 68.38 482 ALA A O 1
ATOM 3695 N N . VAL A 1 483 ? -13.099 14.979 -10.334 1.00 73.94 483 VAL A N 1
ATOM 3696 C CA . VAL A 1 483 ? -14.471 14.527 -10.608 1.00 73.94 483 VAL A CA 1
ATOM 3697 C C . VAL A 1 483 ? -14.756 13.186 -9.932 1.00 73.94 483 VAL A C 1
ATOM 3699 O O . VAL A 1 483 ? -15.807 13.045 -9.305 1.00 73.94 483 VAL A O 1
ATOM 3702 N N . LEU A 1 484 ? -13.828 12.225 -9.971 1.00 74.75 484 LEU A N 1
ATOM 3703 C CA . LEU A 1 484 ? -13.952 10.947 -9.262 1.00 74.75 484 LEU A CA 1
ATOM 3704 C C . LEU A 1 484 ? -14.029 11.169 -7.744 1.00 74.75 484 LEU A C 1
ATOM 3706 O O . LEU A 1 484 ? -14.936 10.648 -7.093 1.00 74.75 484 LEU A O 1
ATOM 3710 N N . ALA A 1 485 ? -13.156 12.007 -7.178 1.00 73.88 485 ALA A N 1
ATOM 3711 C CA . ALA A 1 485 ? -13.176 12.391 -5.767 1.00 73.88 485 ALA A CA 1
ATOM 3712 C C . ALA A 1 485 ? -14.511 13.039 -5.372 1.00 73.88 485 ALA A C 1
ATOM 3714 O O . ALA A 1 485 ? -15.127 12.658 -4.369 1.00 73.88 485 ALA A O 1
ATOM 3715 N N . ALA A 1 486 ? -14.979 14.001 -6.172 1.00 76.00 486 ALA A N 1
ATOM 3716 C CA . ALA A 1 486 ? -16.245 14.692 -5.961 1.00 76.00 486 ALA A CA 1
ATOM 3717 C C . ALA A 1 486 ? -17.435 13.729 -6.068 1.00 76.00 486 ALA A C 1
ATOM 3719 O O . ALA A 1 486 ? -18.336 13.775 -5.227 1.00 76.00 486 ALA A O 1
ATOM 3720 N N . GLY A 1 487 ? -17.411 12.813 -7.039 1.00 76.06 487 GLY A N 1
ATOM 3721 C CA . GLY A 1 487 ? -18.402 11.757 -7.225 1.00 76.06 487 GLY A CA 1
ATOM 3722 C C . GLY A 1 487 ? -18.479 10.831 -6.015 1.00 76.06 487 GLY A C 1
ATOM 3723 O O . GLY A 1 487 ? -19.564 10.627 -5.464 1.00 76.06 487 GLY A O 1
ATOM 3724 N N . ILE A 1 488 ? -17.333 10.346 -5.525 1.00 76.75 488 ILE A N 1
ATOM 3725 C CA . ILE A 1 488 ? -17.252 9.540 -4.297 1.00 76.75 488 ILE A CA 1
ATOM 3726 C C . ILE A 1 488 ? -17.877 10.329 -3.145 1.00 76.75 488 ILE A C 1
ATOM 3728 O O . ILE A 1 488 ? -18.811 9.863 -2.487 1.00 76.75 488 ILE A O 1
ATOM 3732 N N . PHE A 1 489 ? -17.433 11.564 -2.927 1.00 75.44 489 PHE A N 1
ATOM 3733 C CA . PHE A 1 489 ? -17.921 12.387 -1.828 1.00 75.44 489 PHE A CA 1
ATOM 3734 C C . PHE A 1 489 ? -19.435 12.658 -1.899 1.00 75.44 489 PHE A C 1
ATOM 3736 O O . PHE A 1 489 ? -20.127 12.602 -0.874 1.00 75.44 489 PHE A O 1
ATOM 3743 N N . ALA A 1 490 ? -19.973 12.889 -3.098 1.00 75.38 490 ALA A N 1
ATOM 3744 C CA . ALA A 1 490 ? -21.398 13.094 -3.341 1.00 75.38 490 ALA A CA 1
ATOM 3745 C C . ALA A 1 490 ? -22.223 11.830 -3.037 1.00 75.38 490 ALA A C 1
ATOM 3747 O O . ALA A 1 490 ? -23.229 11.903 -2.317 1.00 75.38 490 ALA A O 1
ATOM 3748 N N . VAL A 1 491 ? -21.761 10.659 -3.491 1.00 79.56 491 VAL A N 1
ATOM 3749 C CA . VAL A 1 491 ? -22.411 9.358 -3.247 1.00 79.56 491 VAL A CA 1
ATOM 3750 C C . VAL A 1 491 ? -22.515 9.052 -1.756 1.00 79.56 491 VAL A C 1
ATOM 3752 O O . VAL A 1 491 ? -23.561 8.601 -1.280 1.00 79.56 491 VAL A O 1
ATOM 3755 N N . PHE A 1 492 ? -21.471 9.369 -0.990 1.00 72.62 492 PHE A N 1
ATOM 3756 C CA . PHE A 1 492 ? -21.450 9.142 0.455 1.00 72.62 492 PHE A CA 1
ATOM 3757 C C . PHE A 1 492 ? -22.291 10.136 1.266 1.00 72.62 492 PHE A C 1
ATOM 3759 O O . PHE A 1 492 ? -22.573 9.857 2.444 1.00 72.62 492 PHE A O 1
ATOM 3766 N N . ARG A 1 493 ? -22.708 11.264 0.673 1.00 69.12 493 ARG A N 1
ATOM 3767 C CA . ARG A 1 493 ? -23.502 12.303 1.346 1.00 69.12 493 ARG A CA 1
ATOM 3768 C C . ARG A 1 493 ? -25.007 12.251 1.071 1.00 69.12 493 ARG A C 1
ATOM 3770 O O . ARG A 1 493 ? -25.737 12.703 1.949 1.00 69.12 493 ARG A O 1
ATOM 3777 N N . ARG A 1 494 ? -25.492 11.764 -0.083 1.00 63.88 494 ARG A N 1
ATOM 3778 C CA . ARG A 1 494 ? -26.894 12.046 -0.489 1.00 63.88 494 ARG A CA 1
ATOM 3779 C C . ARG A 1 494 ? -27.709 10.946 -1.193 1.00 63.88 494 ARG A C 1
ATOM 3781 O O . ARG A 1 494 ? -28.845 11.219 -1.557 1.00 63.88 494 ARG A O 1
ATOM 3788 N N . SER A 1 495 ? -27.220 9.719 -1.378 1.00 58.69 495 SER A N 1
ATOM 3789 C CA . SER A 1 495 ? -27.899 8.769 -2.284 1.00 58.69 495 SER A CA 1
ATOM 3790 C C . SER A 1 495 ? -28.627 7.606 -1.586 1.00 58.69 495 SER A C 1
ATOM 3792 O O . SER A 1 495 ? -28.013 6.820 -0.866 1.00 58.69 495 SER A O 1
ATOM 3794 N N . ARG A 1 496 ? -29.928 7.425 -1.884 1.00 63.34 496 ARG A N 1
ATOM 3795 C CA . ARG A 1 496 ? -30.698 6.185 -1.606 1.00 63.34 496 ARG A CA 1
ATOM 3796 C C . ARG A 1 496 ? -30.135 4.974 -2.374 1.00 63.34 496 ARG A C 1
ATOM 3798 O O . ARG A 1 496 ? -30.318 3.838 -1.953 1.00 63.34 496 ARG A O 1
ATOM 3805 N N . PHE A 1 497 ? -29.399 5.226 -3.457 1.00 70.00 497 PHE A N 1
ATOM 3806 C CA . PHE A 1 497 ? -28.794 4.240 -4.356 1.00 70.00 497 PHE A CA 1
ATOM 3807 C C . PHE A 1 497 ? -27.259 4.251 -4.274 1.00 70.00 497 PHE A C 1
ATOM 3809 O O . PHE A 1 497 ? -26.575 4.023 -5.273 1.00 70.00 497 PHE A O 1
ATOM 3816 N N . ALA A 1 498 ? -26.693 4.552 -3.100 1.00 74.94 498 ALA A N 1
ATOM 3817 C CA . ALA A 1 498 ? -25.258 4.799 -2.956 1.00 74.94 498 ALA A CA 1
ATOM 3818 C C . ALA A 1 498 ? -24.374 3.621 -3.420 1.00 74.94 498 ALA A C 1
ATOM 3820 O O . ALA A 1 498 ? -23.274 3.843 -3.909 1.00 74.94 498 ALA A O 1
ATOM 3821 N N . GLY A 1 499 ? -24.861 2.378 -3.312 1.00 75.69 499 GLY A N 1
ATOM 3822 C CA . GLY A 1 499 ? -24.148 1.194 -3.806 1.00 75.69 499 GLY A CA 1
ATOM 3823 C C . GLY A 1 499 ? -24.013 1.147 -5.333 1.00 75.69 499 GLY A C 1
ATOM 3824 O O . GLY A 1 499 ? -22.920 0.915 -5.834 1.00 75.69 499 GLY A O 1
ATOM 3825 N N . ALA A 1 500 ? -25.092 1.425 -6.073 1.00 78.06 500 ALA A N 1
ATOM 3826 C CA . ALA A 1 500 ? -25.063 1.431 -7.539 1.00 78.06 500 ALA A CA 1
ATOM 3827 C C . ALA A 1 500 ? -24.160 2.550 -8.077 1.00 78.06 500 ALA A C 1
ATOM 3829 O O . ALA A 1 500 ? -23.331 2.315 -8.947 1.00 78.06 500 ALA A O 1
ATOM 3830 N N . HIS A 1 501 ? -24.246 3.746 -7.490 1.00 82.00 501 HIS A N 1
ATOM 3831 C CA . HIS A 1 501 ? -23.380 4.857 -7.881 1.00 82.00 501 HIS A CA 1
ATOM 3832 C C . HIS A 1 501 ? -21.903 4.583 -7.569 1.00 82.00 501 HIS A C 1
ATOM 3834 O O . HIS A 1 501 ? -21.040 4.954 -8.353 1.00 82.00 501 HIS A O 1
ATOM 3840 N N . ALA A 1 502 ? -21.601 3.909 -6.453 1.00 82.62 502 ALA A N 1
ATOM 3841 C CA . ALA A 1 502 ? -20.236 3.486 -6.141 1.00 82.62 502 ALA A CA 1
ATOM 3842 C C . ALA A 1 502 ? -19.673 2.525 -7.201 1.00 82.62 502 ALA A C 1
ATOM 3844 O O . ALA A 1 502 ? -18.525 2.679 -7.607 1.00 82.62 502 ALA A O 1
ATOM 3845 N N . ALA A 1 503 ? -20.484 1.573 -7.675 1.00 81.88 503 ALA A N 1
ATOM 3846 C CA . ALA A 1 503 ? -20.088 0.665 -8.750 1.00 81.88 503 ALA A CA 1
ATOM 3847 C C . ALA A 1 503 ? -19.849 1.412 -10.073 1.00 81.88 503 ALA A C 1
ATOM 3849 O O . ALA A 1 503 ? -18.843 1.165 -10.728 1.00 81.88 503 ALA A O 1
ATOM 3850 N N . ILE A 1 504 ? -20.721 2.366 -10.421 1.00 82.00 504 ILE A N 1
ATOM 3851 C CA . ILE A 1 504 ? -20.553 3.213 -11.613 1.00 82.00 504 ILE A CA 1
ATOM 3852 C C . ILE A 1 504 ? -19.264 4.035 -11.519 1.00 82.00 504 ILE A C 1
ATOM 3854 O O . ILE A 1 504 ? -18.514 4.078 -12.481 1.00 82.00 504 ILE A O 1
ATOM 3858 N N . ILE A 1 505 ? -18.962 4.639 -10.366 1.00 82.19 505 ILE A N 1
ATOM 3859 C CA . ILE A 1 505 ? -17.726 5.417 -10.180 1.00 82.19 505 ILE A CA 1
ATOM 3860 C C . ILE A 1 505 ? -16.483 4.551 -10.382 1.00 82.19 505 ILE A C 1
ATOM 3862 O O . ILE A 1 505 ? -15.541 4.999 -11.028 1.00 82.19 505 ILE A O 1
ATOM 3866 N N . LEU A 1 506 ? -16.471 3.329 -9.841 1.00 80.31 506 LEU A N 1
ATOM 3867 C CA . LEU A 1 506 ? -15.367 2.397 -10.072 1.00 80.31 506 LEU A CA 1
ATOM 3868 C C . LEU A 1 506 ? -15.255 2.052 -11.558 1.00 80.31 506 LEU A C 1
ATOM 3870 O O . LEU A 1 506 ? -14.167 2.150 -12.109 1.00 80.31 506 LEU A O 1
ATOM 3874 N N . LEU A 1 507 ? -16.372 1.722 -12.213 1.00 80.69 507 LEU A N 1
ATOM 3875 C CA . LEU A 1 507 ? -16.393 1.395 -13.639 1.00 80.69 507 LEU A CA 1
ATOM 3876 C C . LEU A 1 507 ? -15.883 2.559 -14.499 1.00 80.69 507 LEU A C 1
ATOM 3878 O O . LEU A 1 507 ? -15.042 2.346 -15.361 1.00 80.69 507 LEU A O 1
ATOM 3882 N N . CYS A 1 508 ? -16.345 3.785 -14.240 1.00 77.50 508 CYS A N 1
ATOM 3883 C CA . CYS A 1 508 ? -15.851 4.983 -14.914 1.00 77.50 508 CYS A CA 1
ATOM 3884 C C . CYS A 1 508 ? -14.361 5.196 -14.641 1.00 77.50 508 CYS A C 1
ATOM 3886 O O . CYS A 1 508 ? -13.621 5.492 -15.567 1.00 77.50 508 CYS A O 1
ATOM 3888 N N . GLY A 1 509 ? -13.911 5.009 -13.398 1.00 74.00 509 GLY A N 1
ATOM 3889 C CA . GLY A 1 509 ? -12.496 5.094 -13.043 1.00 74.00 509 GLY A CA 1
ATOM 3890 C C . GLY A 1 509 ? -11.625 4.110 -13.828 1.00 74.00 509 GLY A C 1
ATOM 3891 O O . GLY A 1 509 ? -10.584 4.510 -14.334 1.00 74.00 509 GLY A O 1
ATOM 3892 N N . PHE A 1 510 ? -12.074 2.860 -13.981 1.00 71.19 510 PHE A N 1
ATOM 3893 C CA . PHE A 1 510 ? -11.399 1.837 -14.791 1.00 71.19 510 PHE A CA 1
ATOM 3894 C C . PHE A 1 510 ? -11.421 2.144 -16.281 1.00 71.19 510 PHE A C 1
ATOM 3896 O O . PHE A 1 510 ? -10.382 2.083 -16.925 1.00 71.19 510 PHE A O 1
ATOM 3903 N N . PHE A 1 511 ? -12.596 2.476 -16.819 1.00 71.19 511 PHE A N 1
ATOM 3904 C CA . PHE A 1 511 ? -12.747 2.787 -18.236 1.00 71.19 511 PHE A CA 1
ATOM 3905 C C . PHE A 1 511 ? -11.841 3.941 -18.638 1.00 71.19 511 PHE A C 1
ATOM 3907 O O . PHE A 1 511 ? -11.147 3.859 -19.641 1.00 71.19 511 PHE A O 1
ATOM 3914 N N . LEU A 1 512 ? -11.824 4.998 -17.826 1.00 67.44 512 LEU A N 1
ATOM 3915 C CA . LEU A 1 512 ? -10.967 6.134 -18.094 1.00 67.44 512 LEU A CA 1
ATOM 3916 C C . LEU A 1 512 ? -9.495 5.720 -17.991 1.00 67.44 512 LEU A C 1
ATOM 3918 O O . LEU A 1 512 ? -8.737 6.015 -18.903 1.00 67.44 512 LEU A O 1
ATOM 3922 N N . ALA A 1 513 ? -9.101 4.991 -16.943 1.00 63.66 513 ALA A N 1
ATOM 3923 C CA . ALA A 1 513 ? -7.720 4.542 -16.750 1.00 63.66 513 ALA A CA 1
ATOM 3924 C C . ALA A 1 513 ? -7.151 3.641 -17.853 1.00 63.66 513 ALA A C 1
ATOM 3926 O O . ALA A 1 513 ? -5.934 3.535 -17.940 1.00 63.66 513 ALA A O 1
ATOM 3927 N N . GLY A 1 514 ? -8.002 3.003 -18.660 1.00 57.75 514 GLY A N 1
ATOM 3928 C CA . GLY A 1 514 ? -7.597 2.188 -19.807 1.00 57.75 514 GLY A CA 1
ATOM 3929 C C . GLY A 1 514 ? -7.560 2.936 -21.144 1.00 57.75 514 GLY A C 1
ATOM 3930 O O . GLY A 1 514 ? -7.387 2.289 -22.174 1.00 57.75 514 GLY A O 1
ATOM 3931 N N . ILE A 1 515 ? -7.769 4.259 -21.166 1.00 59.50 515 ILE A N 1
ATOM 3932 C CA . ILE A 1 515 ? -7.630 5.057 -22.391 1.00 59.50 515 ILE A CA 1
ATOM 3933 C C . ILE A 1 515 ? -6.137 5.221 -22.689 1.00 59.50 515 ILE A C 1
ATOM 3935 O O . ILE A 1 515 ? -5.434 5.926 -21.967 1.00 59.50 515 ILE A O 1
ATOM 3939 N N . ALA A 1 516 ? -5.684 4.581 -23.768 1.00 54.50 516 ALA A N 1
ATOM 3940 C CA . ALA A 1 516 ? -4.312 4.668 -24.250 1.00 54.50 516 ALA A CA 1
ATOM 3941 C C . ALA A 1 516 ? -3.901 6.126 -24.531 1.00 54.50 516 ALA A C 1
ATOM 3943 O O . ALA A 1 516 ? -4.724 6.897 -25.047 1.00 54.50 516 ALA A O 1
ATOM 3944 N N . PRO A 1 517 ? -2.644 6.519 -24.258 1.00 52.19 517 PRO A N 1
ATOM 3945 C CA . PRO A 1 517 ? -2.114 7.755 -24.816 1.00 52.19 517 PRO A CA 1
ATOM 3946 C C . PRO A 1 517 ? -2.184 7.712 -26.353 1.00 52.19 517 PRO A C 1
ATOM 3948 O O . PRO A 1 517 ? -2.038 6.662 -26.970 1.00 52.19 517 PRO A O 1
ATOM 3951 N N . VAL A 1 518 ? -2.438 8.872 -26.970 1.00 50.12 518 VAL A N 1
ATOM 3952 C CA . VAL A 1 518 ? -2.617 9.017 -28.431 1.00 50.12 518 VAL A CA 1
ATOM 3953 C C . VAL A 1 518 ? -1.321 8.713 -29.200 1.00 50.12 518 VAL A C 1
ATOM 3955 O O . VAL A 1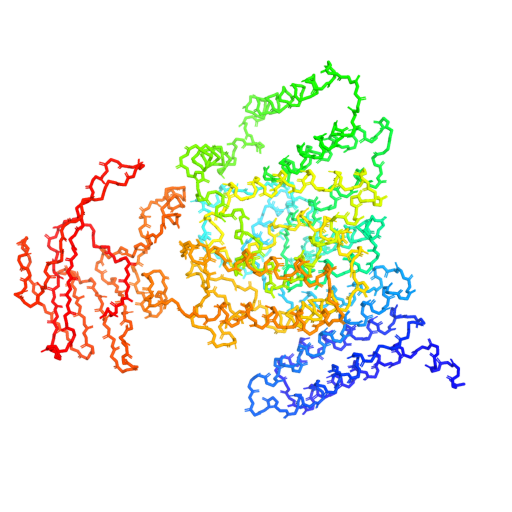 518 ? -1.376 8.367 -30.373 1.00 50.12 518 VAL A O 1
ATOM 3958 N N . VAL A 1 519 ? -0.166 8.826 -28.536 1.00 53.97 519 VAL A N 1
ATOM 3959 C CA . VAL A 1 519 ? 1.179 8.602 -29.075 1.00 53.97 519 VAL A CA 1
ATOM 3960 C C . VAL A 1 519 ? 2.057 8.042 -27.943 1.00 53.97 519 VAL A C 1
ATOM 3962 O O . VAL A 1 519 ? 2.052 8.665 -26.878 1.00 53.97 519 VAL A O 1
ATOM 3965 N N . PRO A 1 520 ? 2.768 6.910 -28.117 1.00 52.88 520 PRO A N 1
ATOM 3966 C CA . PRO A 1 520 ? 3.754 6.453 -27.139 1.00 52.88 520 PRO A CA 1
ATOM 3967 C C . PRO A 1 520 ? 4.945 7.423 -27.060 1.00 52.88 520 PRO A C 1
ATOM 3969 O O . PRO A 1 520 ? 5.468 7.886 -28.080 1.00 52.88 520 PRO A O 1
ATOM 3972 N N . ASP A 1 521 ? 5.364 7.756 -25.841 1.00 53.12 521 ASP A N 1
ATOM 3973 C CA . ASP A 1 521 ? 6.586 8.525 -25.596 1.00 53.12 521 ASP A CA 1
ATOM 3974 C C . ASP A 1 521 ? 7.810 7.608 -25.794 1.00 53.12 521 ASP A C 1
ATOM 3976 O O . ASP A 1 521 ? 7.689 6.383 -25.771 1.00 53.12 521 ASP A O 1
ATOM 3980 N N . ALA A 1 522 ? 9.011 8.157 -25.997 1.00 55.94 522 ALA A N 1
ATOM 3981 C CA . ALA A 1 522 ? 10.200 7.326 -26.241 1.00 55.94 522 ALA A CA 1
ATOM 3982 C C . ALA A 1 522 ? 10.497 6.330 -25.098 1.00 55.94 522 ALA A C 1
ATOM 3984 O O . ALA A 1 522 ? 11.046 5.259 -25.332 1.00 55.94 522 ALA A O 1
ATOM 3985 N N . GLU A 1 523 ? 10.092 6.651 -23.870 1.00 50.38 523 GLU A N 1
ATOM 3986 C CA . GLU A 1 523 ? 10.189 5.766 -22.704 1.00 50.38 523 GLU A CA 1
ATOM 3987 C C . GLU A 1 523 ? 9.187 4.598 -22.681 1.00 50.38 523 GLU A C 1
ATOM 3989 O O . GLU A 1 523 ? 9.400 3.664 -21.914 1.00 50.38 523 GLU A O 1
ATOM 3994 N N . ASP A 1 524 ? 8.115 4.647 -23.483 1.00 50.78 524 ASP A N 1
ATOM 3995 C CA . ASP A 1 524 ? 7.085 3.593 -23.574 1.00 50.78 524 ASP A CA 1
ATOM 3996 C C . ASP A 1 524 ? 7.520 2.404 -24.430 1.00 50.78 524 ASP A C 1
ATOM 3998 O O . ASP A 1 524 ? 6.817 1.397 -24.535 1.00 50.78 524 ASP A O 1
ATOM 4002 N N . LEU A 1 525 ? 8.656 2.543 -25.106 1.00 54.88 525 LEU A N 1
ATOM 4003 C CA . LEU A 1 525 ? 9.179 1.515 -25.979 1.00 54.88 525 LEU A CA 1
ATOM 4004 C C . LEU A 1 525 ? 9.776 0.403 -25.117 1.00 54.88 525 LEU A C 1
ATOM 4006 O O . LEU A 1 525 ? 10.690 0.621 -24.320 1.00 54.88 525 LEU A O 1
ATOM 4010 N N . ASP A 1 526 ? 9.224 -0.797 -25.270 1.00 55.75 526 ASP A N 1
ATOM 4011 C CA . ASP A 1 526 ? 9.639 -1.966 -24.507 1.00 55.75 526 ASP A CA 1
ATOM 4012 C C . ASP A 1 526 ? 11.109 -2.354 -24.781 1.00 55.75 526 ASP A C 1
ATOM 4014 O O . ASP A 1 526 ? 11.759 -1.892 -25.720 1.00 55.75 526 ASP A O 1
ATOM 4018 N N . SER A 1 527 ? 11.667 -3.251 -23.963 1.00 53.56 527 SER A N 1
ATOM 4019 C CA . SER A 1 527 ? 13.043 -3.729 -24.167 1.00 53.56 527 SER A CA 1
ATOM 4020 C C . SER A 1 527 ? 13.237 -4.531 -25.460 1.00 53.56 527 SER A C 1
ATOM 4022 O O . SER A 1 527 ? 14.373 -4.811 -25.832 1.00 53.56 527 SER A O 1
ATOM 4024 N N . SER A 1 528 ? 12.155 -4.969 -26.112 1.00 54.19 528 SER A N 1
ATOM 4025 C CA . SER A 1 528 ? 12.215 -5.570 -27.452 1.00 54.19 528 SER A CA 1
ATOM 4026 C C . SER A 1 528 ? 12.297 -4.519 -28.554 1.00 54.19 528 SER A C 1
ATOM 4028 O O . SER A 1 528 ? 12.814 -4.812 -29.629 1.00 54.19 528 SER A O 1
ATOM 4030 N N . ALA A 1 529 ? 11.818 -3.311 -28.284 1.00 56.28 529 ALA A N 1
ATOM 4031 C CA . ALA A 1 529 ? 11.871 -2.164 -29.153 1.00 56.28 529 ALA A CA 1
ATOM 4032 C C . ALA A 1 529 ? 13.163 -1.376 -28.950 1.00 56.28 529 ALA A C 1
ATOM 4034 O O . ALA A 1 529 ? 13.691 -0.849 -29.917 1.00 56.28 529 ALA A O 1
ATOM 4035 N N . VAL A 1 530 ? 13.720 -1.317 -27.742 1.00 59.91 530 VAL A N 1
ATOM 4036 C CA . VAL A 1 530 ? 14.935 -0.542 -27.451 1.00 59.91 530 VAL A CA 1
ATOM 4037 C C . VAL A 1 530 ? 16.132 -1.455 -27.206 1.00 59.91 530 VAL A C 1
ATOM 4039 O O . VAL A 1 530 ? 16.205 -2.157 -26.197 1.00 59.91 530 VAL A O 1
ATOM 4042 N N . GLN A 1 531 ? 17.137 -1.386 -28.077 1.00 67.12 531 GLN A N 1
ATOM 4043 C CA . GLN A 1 531 ? 18.410 -2.077 -27.908 1.00 67.12 531 GLN A CA 1
ATOM 4044 C C . GLN A 1 531 ? 19.508 -1.074 -27.568 1.00 67.12 531 GLN A C 1
ATOM 4046 O O . GLN A 1 531 ? 19.889 -0.244 -28.380 1.00 67.12 531 GLN A O 1
ATOM 4051 N N . GLY A 1 532 ? 20.057 -1.145 -26.358 1.00 58.22 532 GLY A N 1
ATOM 4052 C CA . GLY A 1 532 ? 21.280 -0.422 -25.997 1.00 58.22 532 GLY A CA 1
ATOM 4053 C C . GLY A 1 532 ? 21.183 1.108 -25.914 1.00 58.22 532 GLY A C 1
ATOM 4054 O O . GLY A 1 532 ? 22.139 1.697 -25.421 1.00 58.22 532 GLY A O 1
ATOM 4055 N N . ALA A 1 533 ? 20.088 1.751 -26.342 1.00 59.59 533 ALA A N 1
ATOM 4056 C CA . ALA A 1 533 ? 19.870 3.194 -26.216 1.00 59.59 533 ALA A CA 1
ATOM 4057 C C . ALA A 1 533 ? 19.410 3.554 -24.785 1.00 59.59 533 ALA A C 1
ATOM 4059 O O . ALA A 1 533 ? 18.328 3.139 -24.367 1.00 59.59 533 ALA A O 1
ATOM 4060 N N . PRO A 1 534 ? 20.211 4.286 -23.991 1.00 60.06 534 PRO A N 1
ATOM 4061 C CA . PRO A 1 534 ? 19.825 4.687 -22.646 1.00 60.06 534 PRO A CA 1
ATOM 4062 C C . PRO A 1 534 ? 18.970 5.957 -22.650 1.00 60.06 534 PRO A C 1
ATOM 4064 O O . PRO A 1 534 ? 19.027 6.775 -23.566 1.00 60.06 534 PRO A O 1
ATOM 4067 N N . LEU A 1 535 ? 18.243 6.167 -21.555 1.00 58.12 535 LEU A N 1
ATOM 4068 C CA . LEU A 1 535 ? 17.598 7.445 -21.262 1.00 58.12 535 LEU A CA 1
ATOM 4069 C C . LEU A 1 535 ? 18.662 8.530 -21.024 1.00 58.12 535 LEU A C 1
ATOM 4071 O O . LEU A 1 535 ? 19.625 8.315 -20.278 1.00 58.12 535 LEU A O 1
ATOM 4075 N N . TYR A 1 536 ? 18.482 9.703 -21.630 1.00 54.12 536 TYR A N 1
ATOM 4076 C CA . TYR A 1 536 ? 19.264 10.892 -21.280 1.00 54.12 536 TYR A CA 1
ATOM 4077 C C . TYR A 1 536 ? 18.829 11.416 -19.884 1.00 54.12 536 TYR A C 1
ATOM 4079 O O . TYR A 1 536 ? 17.814 10.976 -19.354 1.00 54.12 536 TYR A O 1
ATOM 4087 N N . PRO A 1 537 ? 19.606 12.282 -19.206 1.00 49.62 537 PRO A N 1
ATOM 4088 C CA . PRO A 1 537 ? 21.041 12.416 -19.321 1.00 49.62 537 PRO A CA 1
ATOM 4089 C C . PRO A 1 537 ? 21.741 11.137 -18.885 1.00 49.62 537 PRO A C 1
ATOM 4091 O O . PRO A 1 537 ? 21.445 10.565 -17.833 1.00 49.62 537 PRO A O 1
ATOM 4094 N N . ARG A 1 538 ? 22.791 10.774 -19.626 1.00 54.38 538 ARG A N 1
ATOM 4095 C CA . ARG A 1 538 ? 23.832 9.845 -19.171 1.00 54.38 538 ARG A CA 1
ATOM 4096 C C . ARG A 1 538 ? 24.681 10.500 -18.077 1.00 54.38 538 ARG A C 1
ATOM 4098 O O . ARG A 1 538 ? 25.872 10.742 -18.240 1.00 54.38 538 ARG A O 1
ATOM 4105 N N . SER A 1 539 ? 24.067 10.849 -16.950 1.00 48.56 539 SER A N 1
ATOM 4106 C CA . SER A 1 539 ? 24.794 11.339 -15.782 1.00 48.56 539 SER A CA 1
ATOM 4107 C C . SER A 1 539 ? 25.059 10.173 -14.840 1.00 48.56 539 SER A C 1
ATOM 4109 O O . SER A 1 539 ? 24.113 9.453 -14.536 1.00 48.56 539 SER A O 1
ATOM 4111 N N . PRO A 1 540 ? 26.287 9.961 -14.337 1.00 42.19 540 PRO A N 1
ATOM 4112 C CA . PRO A 1 540 ? 26.522 9.011 -13.250 1.00 42.19 540 PRO A CA 1
ATOM 4113 C C . PRO A 1 540 ? 25.841 9.469 -11.951 1.00 42.19 540 PRO A C 1
ATOM 4115 O O . PRO A 1 540 ? 25.524 8.632 -11.110 1.00 42.19 540 PRO A O 1
ATOM 4118 N N . ASP A 1 541 ? 25.562 10.773 -11.826 1.00 42.72 541 ASP A N 1
ATOM 4119 C CA . ASP A 1 541 ? 24.833 11.364 -10.711 1.00 42.72 541 ASP A CA 1
ATOM 4120 C C . ASP A 1 541 ? 23.324 11.040 -10.824 1.00 42.72 541 ASP A C 1
ATOM 4122 O O . ASP A 1 541 ? 22.635 11.571 -11.706 1.00 42.72 541 ASP A O 1
ATOM 4126 N N . PRO A 1 542 ? 22.773 10.184 -9.940 1.00 44.22 542 PRO A N 1
ATOM 4127 C CA . PRO A 1 542 ? 21.354 9.841 -9.944 1.00 44.22 542 PRO A CA 1
ATOM 4128 C C . PRO A 1 542 ? 20.446 11.053 -9.703 1.00 44.22 542 PRO A C 1
ATOM 4130 O O . PRO A 1 542 ? 19.274 10.983 -10.058 1.00 44.22 542 PRO A O 1
ATOM 4133 N N . VAL A 1 543 ? 20.949 12.155 -9.140 1.00 48.53 543 VAL A N 1
ATOM 4134 C CA . VAL A 1 543 ? 20.193 13.396 -8.926 1.00 48.53 543 VAL A CA 1
ATOM 4135 C C . VAL A 1 543 ? 19.982 14.126 -10.240 1.00 48.53 543 VAL A C 1
ATOM 4137 O O . VAL A 1 543 ? 18.865 14.544 -10.518 1.00 48.53 543 VAL A O 1
ATOM 4140 N N . ASN A 1 544 ? 21.017 14.230 -11.073 1.00 51.50 544 ASN A N 1
ATOM 4141 C CA . ASN A 1 544 ? 20.893 14.828 -12.402 1.00 51.50 544 ASN A CA 1
ATOM 4142 C C . ASN A 1 544 ? 19.996 13.978 -13.307 1.00 51.50 544 ASN A C 1
ATOM 4144 O O . ASN A 1 544 ? 19.168 14.526 -14.029 1.00 51.50 544 ASN A O 1
ATOM 4148 N N . ARG A 1 545 ? 20.089 12.643 -13.205 1.00 50.81 545 ARG A N 1
ATOM 4149 C CA . ARG A 1 545 ? 19.141 11.740 -13.877 1.00 50.81 545 ARG A CA 1
ATOM 4150 C C . ARG A 1 545 ? 17.720 11.935 -13.359 1.00 50.81 545 ARG A C 1
ATOM 4152 O O . ARG A 1 545 ? 16.810 12.111 -14.153 1.00 50.81 545 ARG A O 1
ATOM 4159 N N . ALA A 1 546 ? 17.522 11.959 -12.039 1.00 47.34 546 ALA A N 1
ATOM 4160 C CA . ALA A 1 546 ? 16.209 12.148 -11.431 1.00 47.34 546 ALA A CA 1
ATOM 4161 C C . ALA A 1 546 ? 15.595 13.500 -11.808 1.00 47.34 546 ALA A C 1
ATOM 4163 O O . ALA A 1 546 ? 14.433 13.541 -12.162 1.00 47.34 546 ALA A O 1
ATOM 4164 N N . LEU A 1 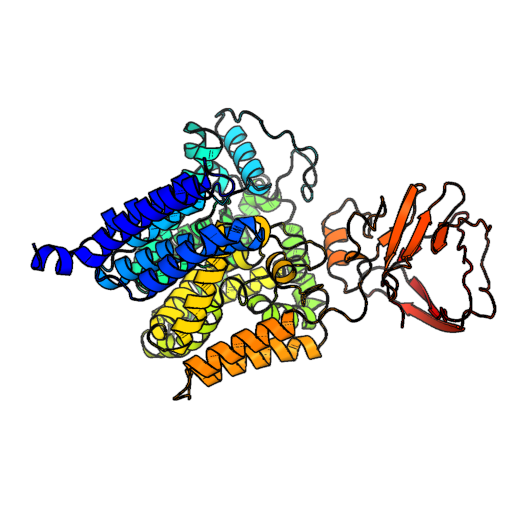547 ? 16.350 14.598 -11.801 1.00 49.72 547 LEU A N 1
ATOM 4165 C CA . LEU A 1 547 ? 15.842 15.917 -12.199 1.00 49.72 547 LEU A CA 1
ATOM 4166 C C . LEU A 1 547 ? 15.350 15.951 -13.650 1.00 49.72 547 LEU A C 1
ATOM 4168 O O . LEU A 1 547 ? 14.428 16.704 -13.955 1.00 49.72 547 LEU A O 1
ATOM 4172 N N . TRP A 1 548 ? 15.889 15.089 -14.505 1.00 48.12 548 TRP A N 1
ATOM 4173 C CA . TRP A 1 548 ? 15.498 15.002 -15.903 1.00 48.12 548 TRP A CA 1
ATOM 4174 C C . TRP A 1 548 ? 14.409 13.959 -16.185 1.00 48.12 548 TRP A C 1
ATOM 4176 O O . TRP A 1 548 ? 13.475 14.241 -16.920 1.00 48.12 548 TRP A O 1
ATOM 4186 N N . ILE A 1 549 ? 14.411 12.828 -15.467 1.00 43.22 549 ILE A N 1
ATOM 4187 C CA . ILE A 1 549 ? 13.273 11.884 -15.369 1.00 43.22 549 ILE A CA 1
ATOM 4188 C C . ILE A 1 549 ? 11.975 12.616 -14.960 1.00 43.22 549 ILE A C 1
ATOM 4190 O O . ILE A 1 549 ? 10.865 12.125 -15.161 1.00 43.22 549 ILE A O 1
ATOM 4194 N N . THR A 1 550 ? 12.099 13.799 -14.361 1.00 41.34 550 THR A N 1
ATOM 4195 C CA . THR A 1 550 ? 10.980 14.616 -13.885 1.00 41.34 550 THR A CA 1
ATOM 4196 C C . THR A 1 550 ? 10.562 15.725 -14.848 1.00 41.34 550 THR A C 1
ATOM 4198 O O . THR A 1 550 ? 9.611 16.449 -14.544 1.00 41.34 550 THR A O 1
ATOM 4201 N N . GLU A 1 551 ? 11.257 15.882 -15.976 1.00 46.53 551 GLU A N 1
ATOM 4202 C CA . GLU A 1 551 ? 10.741 16.640 -17.113 1.00 46.53 551 GLU A CA 1
ATOM 4203 C C . GLU A 1 551 ? 9.723 15.771 -17.864 1.00 46.53 551 GLU A C 1
ATOM 4205 O O . GLU A 1 551 ? 9.799 14.545 -17.851 1.00 46.53 551 GLU A O 1
ATOM 4210 N N . THR A 1 552 ? 8.732 16.398 -18.497 1.00 43.88 552 THR A N 1
ATOM 4211 C CA . THR A 1 552 ? 7.689 15.714 -19.289 1.00 43.88 552 THR A CA 1
ATOM 4212 C C . THR A 1 552 ? 8.226 15.045 -20.559 1.00 43.88 552 THR A C 1
ATOM 4214 O O . THR A 1 552 ? 7.440 14.590 -21.380 1.00 43.88 552 THR A O 1
ATOM 4217 N N . GLU A 1 553 ? 9.542 15.065 -20.757 1.00 47.12 553 GLU A N 1
ATOM 4218 C CA . GLU A 1 553 ? 10.245 14.679 -21.974 1.00 47.12 553 GLU A CA 1
ATOM 4219 C C . GLU A 1 553 ? 11.377 13.756 -21.549 1.00 47.12 553 GLU A C 1
ATOM 4221 O O . GLU A 1 553 ? 12.388 14.192 -20.994 1.00 47.12 553 GLU A O 1
ATOM 4226 N N . ARG A 1 554 ? 11.159 12.454 -21.733 1.00 54.19 554 ARG A N 1
ATOM 4227 C CA . ARG A 1 554 ? 12.143 11.418 -21.430 1.00 54.19 554 ARG A CA 1
ATOM 4228 C C . ARG A 1 554 ? 12.696 10.902 -22.739 1.00 54.19 554 ARG A C 1
ATOM 4230 O O . ARG A 1 554 ? 12.141 10.003 -23.357 1.00 54.19 554 ARG A O 1
ATOM 4237 N N . LEU A 1 555 ? 13.789 11.516 -23.160 1.00 54.88 555 LEU A N 1
ATOM 4238 C CA . LEU A 1 555 ? 14.435 11.205 -24.426 1.00 54.88 555 LEU A CA 1
ATOM 4239 C C . LEU A 1 555 ? 15.278 9.931 -24.329 1.00 54.88 555 LEU A C 1
ATOM 4241 O O . LEU A 1 555 ? 16.087 9.775 -23.406 1.00 54.88 555 LEU A O 1
ATOM 4245 N N . LEU A 1 556 ? 15.155 9.072 -25.338 1.00 57.97 556 LEU A N 1
ATOM 4246 C CA . LEU A 1 556 ? 16.148 8.035 -25.607 1.00 57.97 556 LEU A CA 1
ATOM 4247 C C . LEU A 1 556 ? 17.334 8.657 -26.347 1.00 57.97 556 LEU A C 1
ATOM 4249 O O . LEU A 1 556 ? 17.157 9.347 -27.353 1.00 57.97 556 LEU A O 1
ATOM 4253 N N . GLU A 1 557 ? 18.541 8.429 -25.830 1.00 62.25 557 GLU A N 1
ATOM 4254 C CA . GLU A 1 557 ? 19.788 8.904 -26.424 1.00 62.25 557 GLU A CA 1
ATOM 4255 C C . GLU A 1 557 ? 20.414 7.821 -27.297 1.00 62.25 557 GLU A C 1
ATOM 4257 O O . GLU A 1 557 ? 21.001 6.853 -26.802 1.00 62.25 557 GLU A O 1
ATOM 4262 N N . LEU A 1 558 ? 20.373 8.053 -28.601 1.00 62.34 558 LEU A N 1
ATOM 4263 C CA . LEU A 1 558 ? 21.167 7.329 -29.579 1.00 62.34 558 LEU A CA 1
ATOM 4264 C C . LEU A 1 558 ? 22.498 8.072 -29.713 1.00 62.34 558 LEU A C 1
ATOM 4266 O O . LEU A 1 558 ? 22.518 9.219 -30.146 1.00 62.34 558 LEU A O 1
ATOM 4270 N N . SER A 1 559 ? 23.607 7.463 -29.298 1.00 58.09 559 SER A N 1
ATOM 4271 C CA . SER A 1 559 ? 24.944 8.066 -29.430 1.00 58.09 559 SER A CA 1
ATOM 4272 C C . SER A 1 559 ? 26.089 7.080 -29.652 1.00 58.09 559 SER A C 1
ATOM 4274 O O . SER A 1 559 ? 27.175 7.508 -30.035 1.00 58.09 559 SER A O 1
ATOM 4276 N N . GLU A 1 560 ? 25.861 5.774 -29.494 1.00 61.53 560 GLU A N 1
ATOM 4277 C CA . GLU A 1 560 ? 26.875 4.740 -29.721 1.00 61.53 560 GLU A CA 1
ATOM 4278 C C . GLU A 1 560 ? 26.448 3.742 -30.808 1.00 61.53 560 GLU A C 1
ATOM 4280 O O . GLU A 1 560 ? 25.264 3.424 -30.916 1.00 61.53 560 GLU A O 1
ATOM 4285 N N . PRO A 1 561 ? 27.396 3.207 -31.599 1.00 58.88 561 PRO A N 1
ATOM 4286 C CA . PRO A 1 561 ? 27.133 2.105 -32.522 1.00 58.88 561 PRO A CA 1
ATOM 4287 C C . PRO A 1 561 ? 26.533 0.871 -31.826 1.00 58.88 561 PRO A C 1
ATOM 4289 O O . PRO A 1 561 ? 26.995 0.473 -30.760 1.00 58.88 561 PRO A O 1
ATOM 4292 N N . GLY A 1 562 ? 25.548 0.228 -32.455 1.00 59.38 562 GLY A N 1
ATOM 4293 C CA . GLY A 1 562 ? 24.820 -0.934 -31.933 1.00 59.38 562 GLY A CA 1
ATOM 4294 C C . GLY A 1 562 ? 23.586 -0.591 -31.095 1.00 59.38 562 GLY A C 1
ATOM 4295 O O . GLY A 1 562 ? 22.943 -1.501 -30.572 1.00 59.38 562 GLY A O 1
ATOM 4296 N N . GLN A 1 563 ? 23.255 0.696 -30.950 1.00 64.12 563 GLN A N 1
ATOM 4297 C CA . GLN A 1 563 ? 22.023 1.137 -30.296 1.00 64.12 563 GLN A CA 1
ATOM 4298 C C . GLN A 1 563 ? 20.875 1.205 -31.300 1.00 64.12 563 GLN A C 1
ATOM 4300 O O . GLN A 1 563 ? 21.072 1.736 -32.383 1.00 64.12 563 GLN A O 1
ATOM 4305 N N . SER A 1 564 ? 19.678 0.735 -30.966 1.00 63.34 564 SER A N 1
ATOM 4306 C CA . SER A 1 564 ? 18.514 0.806 -31.850 1.00 63.34 564 SER A CA 1
ATOM 4307 C C . SER A 1 564 ? 17.191 0.984 -31.096 1.00 63.34 564 SER A C 1
ATOM 4309 O O . SER A 1 564 ? 17.110 0.741 -29.892 1.00 63.34 564 SER A O 1
ATOM 4311 N N . ILE A 1 565 ? 16.174 1.495 -31.789 1.00 60.91 565 ILE A N 1
ATOM 4312 C CA . ILE A 1 565 ? 14.829 1.799 -31.302 1.00 60.91 565 ILE A CA 1
ATOM 4313 C C . ILE A 1 565 ? 13.807 1.438 -32.393 1.00 60.91 565 ILE A C 1
ATOM 4315 O O . ILE A 1 565 ? 13.765 2.079 -33.435 1.00 60.91 565 ILE A O 1
ATOM 4319 N N . LEU A 1 566 ? 12.939 0.464 -32.152 1.00 62.25 566 LEU A N 1
ATOM 4320 C CA . LEU A 1 566 ? 11.841 0.049 -33.019 1.00 62.25 566 LEU A CA 1
ATOM 4321 C C . LEU A 1 566 ? 10.560 0.811 -32.659 1.00 62.25 566 LEU A C 1
ATOM 4323 O O . LEU A 1 566 ? 9.996 0.631 -31.586 1.00 62.25 566 LEU A O 1
ATOM 4327 N N . LEU A 1 567 ? 10.071 1.645 -33.567 1.00 59.56 567 LEU A N 1
ATOM 4328 C CA . LEU A 1 567 ? 8.847 2.416 -33.402 1.00 59.56 567 LEU A CA 1
ATOM 4329 C C . LEU A 1 567 ? 7.663 1.660 -34.031 1.00 59.56 567 LEU A C 1
ATOM 4331 O O . LEU A 1 567 ? 7.742 1.259 -35.197 1.00 59.56 567 LEU A O 1
ATOM 4335 N N . PRO A 1 568 ? 6.558 1.459 -33.295 1.00 52.94 568 PRO A N 1
ATOM 4336 C CA . PRO A 1 568 ? 5.361 0.824 -33.837 1.00 52.94 568 PRO A CA 1
ATOM 4337 C C . PRO A 1 568 ? 4.630 1.767 -34.810 1.00 52.94 568 PRO A C 1
ATOM 4339 O O . PRO A 1 568 ? 4.411 2.937 -34.494 1.00 52.94 568 PRO A O 1
ATOM 4342 N N . CYS A 1 569 ? 4.223 1.278 -35.989 1.00 52.25 569 CYS A N 1
ATOM 4343 C CA . CYS A 1 569 ? 3.350 2.026 -36.903 1.00 52.25 569 CYS A CA 1
ATOM 4344 C C . CYS A 1 569 ? 1.868 1.661 -36.684 1.00 52.25 569 CYS A C 1
ATOM 4346 O O . CYS A 1 569 ? 1.536 0.612 -36.136 1.00 52.25 569 CYS A O 1
ATOM 4348 N N . ASN A 1 570 ? 0.949 2.531 -37.128 1.00 45.66 570 ASN A N 1
ATOM 4349 C CA . ASN A 1 570 ? -0.505 2.352 -36.948 1.00 45.66 570 ASN A CA 1
ATOM 4350 C C . ASN A 1 570 ? -1.074 1.073 -37.607 1.00 45.66 570 ASN A C 1
ATOM 4352 O O . ASN A 1 570 ? -2.177 0.642 -37.269 1.00 45.66 570 ASN A O 1
ATOM 4356 N N . SER A 1 571 ? -0.351 0.462 -38.548 1.00 45.94 571 SER A N 1
ATOM 4357 C CA . SER A 1 571 ? -0.633 -0.862 -39.105 1.00 45.94 571 SER A CA 1
ATOM 4358 C C . SER A 1 571 ? 0.151 -1.922 -38.326 1.00 45.94 571 SER A C 1
ATOM 4360 O O . SER A 1 571 ? 1.370 -1.860 -38.233 1.00 45.94 571 SER A O 1
ATOM 4362 N N . SER A 1 572 ? -0.525 -2.966 -37.835 1.00 41.06 572 SER A N 1
ATOM 4363 C CA . SER A 1 572 ? 0.070 -4.086 -37.076 1.00 41.06 572 SER A CA 1
ATOM 4364 C C . SER A 1 572 ? 1.128 -4.918 -37.828 1.00 41.06 572 SER A C 1
ATOM 4366 O O . SER A 1 572 ? 1.547 -5.959 -37.330 1.00 41.06 572 SER A O 1
ATOM 4368 N N . ALA A 1 573 ? 1.487 -4.520 -39.047 1.00 41.72 573 ALA A N 1
ATOM 4369 C CA . ALA A 1 573 ? 2.439 -5.190 -39.923 1.00 41.72 573 ALA A CA 1
ATOM 4370 C C . ALA A 1 573 ? 3.683 -4.336 -40.224 1.00 41.72 573 ALA A C 1
ATOM 4372 O O . ALA A 1 573 ? 4.645 -4.887 -40.747 1.00 41.72 573 ALA A O 1
ATOM 4373 N N . ASP A 1 574 ? 3.685 -3.041 -39.880 1.00 49.41 574 ASP A N 1
ATOM 4374 C CA . ASP A 1 574 ? 4.779 -2.130 -40.216 1.00 49.41 574 ASP A CA 1
ATOM 4375 C C . ASP A 1 574 ? 5.440 -1.593 -38.938 1.00 49.41 574 ASP A C 1
ATOM 4377 O O . ASP A 1 574 ? 4.777 -1.211 -37.970 1.00 49.41 574 ASP A O 1
ATOM 4381 N N . SER A 1 575 ? 6.768 -1.582 -38.924 1.00 52.22 575 SER A N 1
ATOM 4382 C CA . SER A 1 575 ? 7.577 -1.058 -37.828 1.00 52.22 575 SER A CA 1
ATOM 4383 C C . SER A 1 575 ? 8.761 -0.270 -38.377 1.00 52.22 575 SER A C 1
ATOM 4385 O O . SER A 1 575 ? 9.220 -0.490 -39.502 1.00 52.22 575 SER A O 1
ATOM 4387 N N . LEU A 1 576 ? 9.220 0.688 -37.577 1.00 55.28 576 LEU A N 1
ATOM 4388 C CA . LEU A 1 576 ? 10.223 1.674 -37.946 1.00 55.28 576 LEU A CA 1
ATOM 4389 C C . LEU A 1 576 ? 11.415 1.584 -36.982 1.00 55.28 576 LEU A C 1
ATOM 4391 O O . LEU A 1 576 ? 11.374 2.129 -35.890 1.00 55.28 576 LEU A O 1
ATOM 4395 N N . LEU A 1 577 ? 12.483 0.894 -37.357 1.00 54.59 577 LEU A N 1
ATOM 4396 C CA . LEU A 1 577 ? 13.691 0.704 -36.557 1.00 54.59 577 LEU A CA 1
ATOM 4397 C C . LEU A 1 577 ? 14.708 1.830 -36.776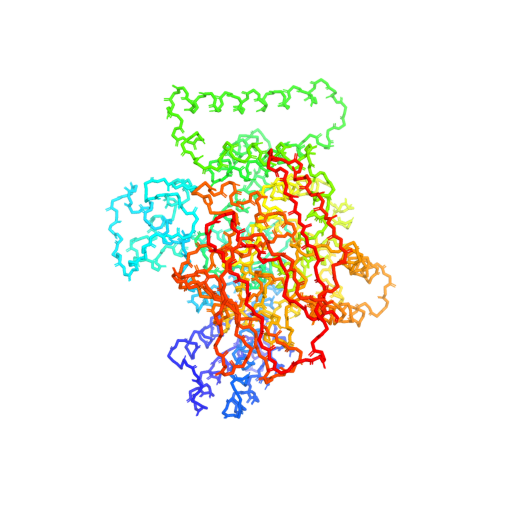 1.00 54.59 577 LEU A C 1
ATOM 4399 O O . LEU A 1 577 ? 15.354 1.889 -37.804 1.00 54.59 577 LEU A O 1
ATOM 4403 N N . LEU A 1 578 ? 14.923 2.698 -35.802 1.00 59.81 578 LEU A N 1
ATOM 4404 C CA . LEU A 1 578 ? 16.098 3.565 -35.699 1.00 59.81 578 LEU A CA 1
ATOM 4405 C C . LEU A 1 578 ? 17.295 2.734 -35.212 1.00 59.81 578 LEU A C 1
ATOM 4407 O O . LEU A 1 578 ? 17.160 2.031 -34.230 1.00 59.81 578 LEU A O 1
ATOM 4411 N N . GLU A 1 579 ? 18.474 2.818 -35.807 1.00 58.12 579 GLU A N 1
ATOM 4412 C CA . GLU A 1 579 ? 19.694 2.123 -35.377 1.00 58.12 579 GLU A CA 1
ATOM 4413 C C . GLU A 1 579 ? 20.915 3.038 -35.527 1.00 58.12 579 GLU A C 1
ATOM 4415 O O . GLU A 1 579 ? 21.020 3.807 -36.467 1.00 58.12 579 GLU A O 1
ATOM 4420 N N . MET A 1 580 ? 21.880 2.970 -34.622 1.00 56.94 580 MET A N 1
ATOM 4421 C CA . MET A 1 580 ? 23.170 3.641 -34.713 1.00 56.94 580 MET A CA 1
ATOM 4422 C C . MET A 1 580 ? 24.200 2.648 -35.234 1.00 56.94 580 MET A C 1
ATOM 4424 O O . MET A 1 580 ? 24.513 1.667 -34.569 1.00 56.94 580 MET A O 1
ATOM 4428 N N . SER A 1 581 ? 24.775 2.904 -36.405 1.00 54.06 581 SER A N 1
ATOM 4429 C CA . SER A 1 581 ? 25.886 2.107 -36.936 1.00 54.06 581 SER A CA 1
ATOM 4430 C C . SER A 1 581 ? 27.240 2.725 -36.571 1.00 54.06 581 SER A C 1
ATOM 4432 O O . SER A 1 581 ? 27.338 3.901 -36.217 1.00 54.06 581 SER A O 1
ATOM 4434 N N . SER A 1 582 ? 28.325 1.962 -36.739 1.00 47.75 582 SER A N 1
ATOM 4435 C CA . SER A 1 582 ? 29.712 2.455 -36.626 1.00 47.75 582 SER A CA 1
ATOM 4436 C C . SER A 1 582 ? 30.062 3.561 -37.635 1.00 47.75 582 SER A C 1
ATOM 4438 O O . SER A 1 582 ? 31.110 4.189 -37.515 1.00 47.75 582 SER A O 1
ATOM 4440 N N . SER A 1 583 ? 29.159 3.825 -38.587 1.00 42.28 583 SER A N 1
ATOM 4441 C CA . SER A 1 583 ? 29.191 4.897 -39.589 1.00 42.28 583 SER A CA 1
ATOM 4442 C C . SER A 1 583 ? 28.045 5.922 -39.425 1.00 42.28 583 SER A C 1
ATOM 4444 O O . SER A 1 583 ? 27.639 6.552 -40.397 1.00 42.28 583 SER A O 1
ATOM 4446 N N . GLY A 1 584 ? 27.466 6.057 -38.222 1.00 47.28 584 GLY A N 1
ATOM 4447 C CA . GLY A 1 584 ? 26.336 6.953 -37.906 1.00 47.28 584 GLY A CA 1
ATOM 4448 C C . GLY A 1 584 ? 24.953 6.277 -37.952 1.00 47.28 584 GLY A C 1
ATOM 4449 O O . GLY A 1 584 ? 24.855 5.083 -38.228 1.00 47.28 584 GLY A O 1
ATOM 4450 N N . GLY A 1 585 ? 23.883 7.027 -37.662 1.00 38.78 585 GLY A N 1
ATOM 4451 C CA . GLY A 1 585 ? 22.494 6.534 -37.625 1.00 38.78 585 GLY A CA 1
ATOM 4452 C C . GLY A 1 585 ? 21.982 5.885 -38.927 1.00 38.78 585 GLY A C 1
ATOM 4453 O O . GLY A 1 585 ? 22.485 6.136 -40.027 1.00 38.78 585 GLY A O 1
ATOM 4454 N N . ALA A 1 586 ? 20.977 5.030 -38.796 1.00 35.28 586 ALA A N 1
ATOM 4455 C CA . ALA A 1 586 ? 20.214 4.328 -39.818 1.00 35.28 586 ALA A CA 1
ATOM 4456 C C . ALA A 1 586 ? 18.752 4.230 -39.338 1.00 35.28 586 ALA A C 1
ATOM 4458 O O . ALA A 1 586 ? 18.491 4.188 -38.144 1.00 35.28 586 ALA A O 1
ATOM 4459 N N . LEU A 1 587 ? 17.786 4.243 -40.249 1.00 38.72 587 LEU A N 1
ATOM 4460 C CA . LEU A 1 587 ? 16.369 4.011 -39.963 1.00 38.72 587 LEU A CA 1
ATOM 4461 C C . LEU A 1 587 ? 15.909 2.924 -40.940 1.00 38.72 587 LEU A C 1
ATOM 4463 O O . LEU A 1 587 ? 16.200 3.011 -42.127 1.00 38.72 587 LEU A O 1
ATOM 4467 N N . MET A 1 588 ? 15.235 1.894 -40.458 1.00 32.81 588 MET A N 1
ATOM 4468 C CA . MET A 1 588 ? 14.779 0.716 -41.182 1.00 32.81 588 MET A CA 1
ATOM 4469 C C . MET A 1 588 ? 13.254 0.682 -41.117 1.00 32.81 588 MET A C 1
ATOM 4471 O O . MET A 1 588 ? 12.672 0.763 -40.043 1.00 32.81 588 MET A O 1
ATOM 4475 N N . VAL A 1 589 ? 12.597 0.571 -42.267 1.00 36.03 589 VAL A N 1
ATOM 4476 C CA . VAL A 1 589 ? 11.139 0.416 -42.375 1.00 36.03 589 VAL A CA 1
ATOM 4477 C C . VAL A 1 589 ? 10.903 -0.947 -43.016 1.00 36.03 589 VAL A C 1
ATOM 4479 O O . VAL A 1 589 ? 11.234 -1.126 -44.188 1.00 36.03 589 VAL A O 1
ATOM 4482 N N . GLY A 1 590 ? 10.392 -1.925 -42.266 1.00 43.16 590 GLY A N 1
ATOM 4483 C CA . GLY A 1 590 ? 10.267 -3.307 -42.761 1.00 43.16 590 GLY A CA 1
ATOM 4484 C C . GLY A 1 590 ? 11.618 -4.007 -43.029 1.00 43.16 590 GLY A C 1
ATOM 4485 O O . GLY A 1 590 ? 12.579 -3.818 -42.289 1.00 43.16 590 GLY A O 1
ATOM 4486 N N . ASP A 1 591 ? 11.703 -4.830 -44.084 1.00 28.81 591 ASP A N 1
ATOM 4487 C CA . ASP A 1 591 ? 12.795 -5.809 -44.301 1.00 28.81 591 ASP A CA 1
ATOM 4488 C C . ASP A 1 591 ? 14.061 -5.262 -45.010 1.00 28.81 591 ASP A C 1
ATOM 4490 O O . ASP A 1 591 ? 14.868 -6.039 -45.526 1.00 28.81 591 ASP A O 1
ATOM 4494 N N . THR A 1 592 ? 14.253 -3.940 -45.111 1.00 29.02 592 THR A N 1
ATOM 4495 C CA . THR A 1 592 ? 15.309 -3.343 -45.967 1.00 29.02 592 THR A CA 1
ATOM 4496 C C . THR A 1 592 ? 16.157 -2.283 -45.242 1.00 29.02 592 THR A C 1
ATOM 4498 O O . THR A 1 592 ? 15.635 -1.488 -44.466 1.00 29.02 592 THR A O 1
ATOM 4501 N N . VAL A 1 593 ? 17.473 -2.266 -45.517 1.00 29.73 593 VAL A N 1
ATOM 4502 C CA . VAL A 1 593 ? 18.529 -1.464 -44.845 1.00 29.73 593 VAL A CA 1
ATOM 4503 C C . VAL A 1 593 ? 19.153 -0.451 -45.820 1.00 29.73 593 VAL A C 1
ATOM 4505 O O . VAL A 1 593 ? 19.542 -0.865 -46.912 1.00 29.73 593 VAL A O 1
ATOM 4508 N N . ILE A 1 594 ? 19.312 0.841 -45.461 1.00 33.06 594 ILE A N 1
ATOM 4509 C CA . ILE A 1 594 ? 19.923 1.863 -46.356 1.00 33.06 594 ILE A CA 1
ATOM 4510 C C . ILE A 1 594 ? 20.876 2.855 -45.640 1.00 33.06 594 ILE A C 1
ATOM 4512 O O . ILE A 1 594 ? 20.693 3.193 -44.473 1.00 33.06 594 ILE A O 1
ATOM 4516 N N . HIS A 1 595 ? 21.884 3.335 -46.398 1.00 28.88 595 HIS A N 1
ATOM 4517 C CA . HIS A 1 595 ? 23.100 4.084 -46.030 1.00 28.88 595 HIS A CA 1
ATOM 4518 C C . HIS A 1 595 ? 23.220 5.534 -46.699 1.00 28.88 595 HIS A C 1
ATOM 4520 O O . HIS A 1 595 ? 23.174 5.603 -47.913 1.00 28.88 595 HIS A O 1
ATOM 4526 N N . VAL A 1 596 ? 23.434 6.685 -45.987 1.00 27.89 596 VAL A N 1
ATOM 4527 C CA . VAL A 1 596 ? 23.821 8.074 -46.413 1.00 27.89 596 VAL A CA 1
ATOM 4528 C C . VAL A 1 596 ? 24.998 8.687 -45.546 1.00 27.89 596 VAL A C 1
ATOM 4530 O O . VAL A 1 596 ? 25.444 8.024 -44.625 1.00 27.89 596 VAL A O 1
ATOM 4533 N N . GLU A 1 597 ? 25.572 9.879 -45.775 1.00 24.06 597 GLU A N 1
ATOM 4534 C CA . GLU A 1 597 ? 26.730 10.455 -45.020 1.00 24.06 597 GLU A CA 1
ATOM 4535 C C . GLU A 1 597 ? 26.623 12.009 -44.882 1.00 24.06 597 GLU A C 1
ATOM 4537 O O . GLU A 1 597 ? 26.081 12.620 -45.797 1.00 24.06 597 GLU A O 1
ATOM 4542 N N . THR A 1 598 ? 26.961 12.654 -43.738 1.00 31.89 598 THR A N 1
ATOM 4543 C CA . THR A 1 598 ? 26.587 14.080 -43.435 1.00 31.89 598 THR A CA 1
ATOM 4544 C C . THR A 1 598 ? 27.719 15.097 -43.441 1.00 31.89 598 THR A C 1
ATOM 4546 O O . THR A 1 598 ? 28.796 14.766 -42.966 1.00 31.89 598 THR A O 1
ATOM 4549 N N . GLU A 1 599 ? 27.361 16.368 -43.692 1.00 25.97 599 GLU A N 1
ATOM 4550 C CA . GLU A 1 599 ? 27.517 17.516 -42.764 1.00 25.97 599 GLU A CA 1
ATOM 4551 C C . GLU A 1 599 ? 26.380 18.542 -43.035 1.00 25.97 599 GLU A C 1
ATOM 4553 O O . GLU A 1 599 ? 26.146 18.871 -44.190 1.00 25.97 599 GLU A O 1
ATOM 4558 N N . LEU A 1 600 ? 25.652 18.997 -41.992 1.00 35.62 600 LEU A N 1
ATOM 4559 C CA . LEU A 1 600 ? 24.529 19.977 -42.021 1.00 35.62 600 LEU A CA 1
ATOM 4560 C C . LEU A 1 600 ? 23.478 19.755 -43.141 1.00 35.62 600 LEU A C 1
ATOM 4562 O O . LEU A 1 600 ? 23.575 20.344 -44.211 1.00 35.62 600 LEU A O 1
ATOM 4566 N N . ALA A 1 601 ? 22.447 18.934 -42.910 1.00 36.28 601 ALA A N 1
ATOM 4567 C CA . ALA A 1 601 ? 21.515 18.557 -43.980 1.00 36.28 601 ALA A CA 1
ATOM 4568 C C . ALA A 1 601 ? 20.272 19.464 -44.100 1.00 36.28 601 ALA A C 1
ATOM 4570 O O . ALA A 1 601 ? 19.485 19.584 -43.161 1.00 36.28 601 ALA A O 1
ATOM 4571 N N . GLU A 1 602 ? 20.053 19.996 -45.307 1.00 34.19 602 GLU A N 1
ATOM 4572 C CA . GLU A 1 602 ? 18.711 20.178 -45.872 1.00 34.19 602 GLU A CA 1
ATOM 4573 C C . GLU A 1 602 ? 18.045 18.796 -45.979 1.00 34.19 602 GLU A C 1
ATOM 4575 O O . GLU A 1 602 ? 18.603 17.867 -46.568 1.00 34.19 602 GLU A O 1
ATOM 4580 N N . LEU A 1 603 ? 16.867 18.639 -45.373 1.00 38.91 603 LEU A N 1
ATOM 4581 C CA . LEU A 1 603 ? 16.040 17.445 -45.551 1.00 38.91 603 LEU A CA 1
ATOM 4582 C C . LEU A 1 603 ? 15.390 17.454 -46.950 1.00 38.91 603 LEU A C 1
ATOM 4584 O O . LEU A 1 603 ? 15.231 18.528 -47.532 1.00 38.91 603 LEU A O 1
ATOM 4588 N N . PRO A 1 604 ? 14.999 16.288 -47.501 1.00 41.75 604 PRO A N 1
ATOM 4589 C CA . PRO A 1 604 ? 14.266 16.216 -48.771 1.00 41.75 604 PRO A CA 1
ATOM 4590 C C . PRO A 1 604 ? 13.030 17.138 -48.775 1.00 41.75 604 PRO A C 1
ATOM 4592 O O . PRO A 1 604 ? 12.394 17.277 -47.733 1.00 41.75 604 PRO A O 1
ATOM 4595 N N . GLU A 1 605 ? 12.647 17.711 -49.929 1.00 43.28 605 GLU A N 1
ATOM 4596 C CA . GLU A 1 605 ? 11.509 18.659 -50.068 1.00 43.28 605 GLU A CA 1
ATOM 4597 C C . GLU A 1 605 ? 10.172 18.135 -49.496 1.00 43.28 605 GLU A C 1
ATOM 4599 O O . GLU A 1 605 ? 9.287 18.915 -49.143 1.00 43.28 605 GLU A O 1
ATOM 4604 N N . ASP A 1 606 ? 10.042 16.813 -49.363 1.00 40.94 606 ASP A N 1
ATOM 4605 C CA . ASP A 1 606 ? 8.870 16.119 -48.825 1.00 40.94 606 ASP A CA 1
ATOM 4606 C C . ASP A 1 606 ? 8.731 16.235 -47.290 1.00 40.94 606 ASP A C 1
ATOM 4608 O O . ASP A 1 606 ? 7.659 15.964 -46.737 1.00 40.94 606 ASP A O 1
ATOM 4612 N N . TYR A 1 607 ? 9.789 16.662 -46.589 1.00 40.31 607 TYR A N 1
ATOM 4613 C CA . TYR A 1 607 ? 9.744 17.017 -45.171 1.00 40.31 607 TYR A CA 1
ATOM 4614 C C . TYR A 1 607 ? 9.265 18.453 -45.027 1.00 40.31 607 TYR A C 1
ATOM 4616 O O . TYR A 1 607 ? 9.992 19.412 -45.285 1.00 40.31 607 TYR A O 1
ATOM 4624 N N . GLN A 1 608 ? 8.044 18.619 -44.525 1.00 46.66 608 GLN A N 1
ATOM 4625 C CA . GLN A 1 608 ? 7.584 19.946 -44.149 1.00 46.66 608 GLN A CA 1
ATOM 4626 C C . GLN A 1 608 ? 8.258 20.335 -42.839 1.00 46.66 608 GLN A C 1
ATOM 4628 O O . GLN A 1 608 ? 7.901 19.842 -41.765 1.00 46.66 608 GLN A O 1
ATOM 4633 N N . PHE A 1 609 ? 9.252 21.217 -42.931 1.00 47.16 609 PHE A N 1
ATOM 4634 C CA . PHE A 1 609 ? 9.765 21.928 -41.770 1.00 47.16 609 PHE A CA 1
ATOM 4635 C C . PHE A 1 609 ? 8.617 22.717 -41.143 1.00 47.16 609 PHE A C 1
ATOM 4637 O O . PHE A 1 609 ? 8.083 23.656 -41.736 1.00 47.16 609 PHE A O 1
ATOM 4644 N N . LEU A 1 610 ? 8.219 22.310 -39.943 1.00 43.06 610 LEU A N 1
ATOM 4645 C CA . LEU A 1 610 ? 7.118 22.939 -39.223 1.00 43.06 610 LEU A CA 1
ATOM 4646 C C . LEU A 1 610 ? 7.591 24.124 -38.379 1.00 43.06 610 LEU A C 1
ATOM 4648 O O . LEU A 1 610 ? 6.781 24.963 -37.986 1.00 43.06 610 LEU A O 1
ATOM 4652 N N . GLY A 1 611 ? 8.893 24.206 -38.101 1.00 40.47 611 GLY A N 1
ATOM 4653 C CA . GLY A 1 611 ? 9.490 25.322 -37.387 1.00 40.47 611 GLY A CA 1
ATOM 4654 C C . GLY A 1 611 ? 10.704 24.933 -36.551 1.00 40.47 611 GLY A C 1
ATOM 4655 O O . GLY A 1 611 ? 10.974 23.764 -36.272 1.00 40.47 611 GLY A O 1
ATOM 4656 N N . ARG A 1 612 ? 11.430 25.967 -36.126 1.00 42.44 612 ARG A N 1
ATOM 4657 C CA . ARG A 1 612 ? 12.521 25.877 -35.159 1.00 42.44 612 ARG A CA 1
ATOM 4658 C C . ARG A 1 612 ? 11.989 26.361 -33.823 1.00 42.44 612 ARG A C 1
ATOM 4660 O O . ARG A 1 612 ? 11.428 27.453 -33.745 1.00 42.44 612 ARG A O 1
ATOM 4667 N N . ASN A 1 613 ? 12.173 25.557 -32.788 1.00 41.31 613 ASN A N 1
ATOM 4668 C CA . ASN A 1 613 ? 11.826 25.931 -31.431 1.00 41.31 613 ASN A CA 1
ATOM 4669 C C . ASN A 1 613 ? 13.117 26.021 -30.617 1.00 41.31 613 ASN A C 1
ATOM 4671 O O . ASN A 1 613 ? 13.800 25.022 -30.389 1.00 41.31 613 ASN A O 1
ATOM 4675 N N . GLU A 1 614 ? 13.483 27.236 -30.219 1.00 39.03 614 GLU A N 1
ATOM 4676 C CA . GLU A 1 614 ? 14.543 27.428 -29.237 1.00 39.03 614 GLU A CA 1
ATOM 4677 C C . GLU A 1 614 ? 13.965 27.132 -27.866 1.00 39.03 614 GLU A C 1
ATOM 4679 O O . GLU A 1 614 ? 13.086 27.843 -27.371 1.00 39.03 614 GLU A O 1
ATOM 4684 N N . ARG A 1 615 ? 14.452 26.056 -27.254 1.00 44.47 615 ARG A N 1
ATOM 4685 C CA . ARG A 1 615 ? 14.016 25.679 -25.923 1.00 44.47 615 ARG A CA 1
ATOM 4686 C C . ARG A 1 615 ? 15.113 26.001 -24.933 1.00 44.47 615 ARG A C 1
ATOM 4688 O O . ARG A 1 615 ? 16.145 25.338 -24.860 1.00 44.47 615 ARG A O 1
ATOM 4695 N N . VAL A 1 616 ? 14.855 27.045 -24.158 1.00 41.84 616 VAL A N 1
ATOM 4696 C CA . VAL A 1 616 ? 15.633 27.361 -22.967 1.00 41.84 616 VAL A CA 1
ATOM 4697 C C . VAL A 1 616 ? 15.115 26.451 -21.862 1.00 41.84 616 VAL A C 1
ATOM 4699 O O . VAL A 1 616 ? 14.005 26.649 -21.361 1.00 41.84 616 VAL A O 1
ATOM 4702 N N . LEU A 1 617 ? 15.884 25.419 -21.517 1.00 41.62 617 LEU A N 1
ATOM 4703 C CA . LEU A 1 617 ? 15.594 24.631 -20.326 1.00 41.62 617 LEU A CA 1
ATOM 4704 C C . LEU A 1 617 ? 15.884 25.525 -19.110 1.00 41.62 617 LEU A C 1
ATOM 4706 O O . LEU A 1 617 ? 16.997 26.036 -18.989 1.00 41.62 617 LEU A O 1
ATOM 4710 N N . PRO A 1 618 ? 14.903 25.768 -18.225 1.00 36.78 618 PRO A N 1
ATOM 4711 C CA . PRO A 1 618 ? 15.002 26.814 -17.205 1.00 36.78 618 PRO A CA 1
ATOM 4712 C C . PRO A 1 618 ? 16.122 26.596 -16.173 1.00 36.78 618 PRO A C 1
ATOM 4714 O O . PRO A 1 618 ? 16.488 27.546 -15.483 1.00 36.78 618 PRO A O 1
ATOM 4717 N N . ASP A 1 619 ? 16.693 25.388 -16.098 1.00 39.38 619 ASP A N 1
ATOM 4718 C CA . ASP A 1 619 ? 17.592 24.979 -15.017 1.00 39.38 619 ASP A CA 1
ATOM 4719 C C . ASP A 1 619 ? 19.038 24.633 -15.471 1.00 39.38 619 ASP A C 1
ATOM 4721 O O . ASP A 1 619 ? 19.872 24.329 -14.615 1.00 39.38 619 ASP A O 1
ATOM 4725 N N . LEU A 1 620 ? 19.389 24.704 -16.772 1.00 42.25 620 LEU A N 1
ATOM 4726 C CA . LEU A 1 620 ? 20.751 24.421 -17.283 1.00 42.25 620 LEU A CA 1
ATOM 4727 C C . LEU A 1 620 ? 21.156 25.331 -18.472 1.00 42.25 620 LEU A C 1
ATOM 4729 O O . LEU A 1 620 ? 20.308 25.687 -19.282 1.00 42.25 620 LEU A O 1
ATOM 4733 N N . PRO A 1 621 ? 22.450 25.699 -18.617 1.00 33.56 621 PRO A N 1
ATOM 4734 C CA . PRO A 1 621 ? 22.929 26.716 -19.569 1.00 33.56 621 PRO A CA 1
ATOM 4735 C C . PRO A 1 621 ? 23.000 26.263 -21.040 1.00 33.56 621 PRO A C 1
ATOM 4737 O O . PRO A 1 621 ? 23.453 27.023 -21.895 1.00 33.56 621 PRO A O 1
ATOM 4740 N N . GLU A 1 622 ? 22.586 25.038 -21.356 1.00 41.84 622 GLU A N 1
ATOM 4741 C CA . GLU A 1 622 ? 22.567 24.546 -22.732 1.00 41.84 622 GLU A CA 1
ATOM 4742 C C . GLU A 1 622 ? 21.262 24.975 -23.411 1.00 41.84 622 GLU A C 1
ATOM 4744 O O . GLU A 1 622 ? 20.245 24.289 -23.328 1.00 41.84 622 GLU A O 1
ATOM 4749 N N . ASN A 1 623 ? 21.289 26.118 -24.101 1.00 41.53 623 ASN A N 1
ATOM 4750 C CA . ASN A 1 623 ? 20.243 26.458 -25.063 1.00 41.53 623 ASN A CA 1
ATOM 4751 C C . ASN A 1 623 ? 20.226 25.385 -26.155 1.00 41.53 623 ASN A C 1
ATOM 4753 O O . ASN A 1 623 ? 21.221 25.213 -26.864 1.00 41.53 623 ASN A O 1
ATOM 4757 N N . ARG A 1 624 ? 19.107 24.670 -26.303 1.00 47.47 624 ARG A N 1
ATOM 4758 C CA . ARG A 1 624 ? 18.953 23.671 -27.363 1.00 47.47 624 ARG A CA 1
ATOM 4759 C C . ARG A 1 624 ? 18.021 24.198 -28.438 1.00 47.47 624 ARG A C 1
ATOM 4761 O O . ARG A 1 624 ? 16.917 24.669 -28.165 1.00 47.47 624 ARG A O 1
ATOM 4768 N N . ILE A 1 625 ? 18.495 24.115 -29.673 1.00 44.38 625 ILE A N 1
ATOM 4769 C CA . ILE A 1 625 ? 17.707 24.393 -30.864 1.00 44.38 625 ILE A CA 1
ATOM 4770 C C . ILE A 1 625 ? 17.076 23.067 -31.273 1.00 44.38 625 ILE A C 1
ATOM 4772 O O . ILE A 1 625 ? 17.795 22.136 -31.628 1.00 44.38 625 ILE A O 1
ATOM 4776 N N . MET A 1 626 ? 15.751 22.969 -31.185 1.00 42.38 626 MET A N 1
ATOM 4777 C CA . MET A 1 626 ? 15.010 21.814 -31.685 1.00 42.38 626 MET A CA 1
ATOM 4778 C C . MET A 1 626 ? 14.369 22.169 -33.022 1.00 42.38 626 MET A C 1
ATOM 4780 O O . MET A 1 626 ? 13.748 23.225 -33.165 1.00 42.38 626 MET A O 1
ATOM 4784 N N . GLU A 1 627 ? 14.513 21.291 -34.005 1.00 43.75 627 GLU A N 1
ATOM 4785 C CA . GLU A 1 627 ? 13.904 21.444 -35.324 1.00 43.75 627 GLU A CA 1
ATOM 4786 C C . GLU A 1 627 ? 12.803 20.398 -35.487 1.00 43.75 627 GLU A C 1
ATOM 4788 O O . GLU A 1 627 ? 13.017 19.217 -35.218 1.00 43.75 627 GLU A O 1
ATOM 4793 N N . ILE A 1 628 ? 11.602 20.850 -35.855 1.00 42.53 628 ILE A N 1
ATOM 4794 C CA . ILE A 1 628 ? 10.411 20.004 -35.946 1.00 42.53 628 ILE A CA 1
ATOM 4795 C C . ILE A 1 628 ? 10.092 19.766 -37.417 1.00 42.53 628 ILE A C 1
ATOM 4797 O O . ILE A 1 628 ? 9.919 20.714 -38.189 1.00 42.53 628 ILE A O 1
ATOM 4801 N N . TYR A 1 629 ? 9.945 18.496 -37.778 1.00 48.28 629 TYR A N 1
ATOM 4802 C CA . TYR A 1 629 ? 9.661 18.064 -39.139 1.00 48.28 629 TYR A CA 1
ATOM 4803 C C . TYR A 1 629 ? 8.427 17.164 -39.177 1.00 48.28 629 TYR A C 1
ATOM 4805 O O . TYR A 1 629 ? 8.215 16.355 -38.274 1.00 48.28 629 TYR A O 1
ATOM 4813 N N . HIS A 1 630 ? 7.619 17.298 -40.228 1.00 45.97 630 HIS A N 1
ATOM 4814 C CA . HIS A 1 630 ? 6.479 16.426 -40.497 1.00 45.97 630 HIS A CA 1
ATOM 4815 C C . HIS A 1 630 ? 6.740 15.560 -41.727 1.00 45.97 630 HIS A C 1
ATOM 4817 O O . HIS A 1 630 ? 7.060 16.086 -42.795 1.00 45.97 630 HIS A O 1
ATOM 4823 N N . LEU A 1 631 ? 6.558 14.245 -41.572 1.00 49.59 631 LEU A N 1
ATOM 4824 C CA . LEU A 1 631 ? 6.704 13.255 -42.635 1.00 49.59 631 LEU A CA 1
ATOM 4825 C C . LEU A 1 631 ? 5.343 12.621 -42.969 1.00 49.59 631 LEU A C 1
ATOM 4827 O O . LEU A 1 631 ? 4.820 11.849 -42.162 1.00 49.59 631 LEU A O 1
ATOM 4831 N N . PRO A 1 632 ? 4.758 12.885 -44.148 1.00 47.38 632 PRO A N 1
ATOM 4832 C CA . PRO A 1 632 ? 3.557 12.184 -44.587 1.00 47.38 632 PRO A CA 1
ATOM 4833 C C . PRO A 1 632 ? 3.887 10.740 -45.018 1.00 47.38 632 PRO A C 1
ATOM 4835 O O . PRO A 1 632 ? 4.405 10.507 -46.107 1.00 47.38 632 PRO A O 1
ATOM 4838 N N . LEU A 1 633 ? 3.523 9.751 -44.193 1.00 47.38 633 LEU A N 1
ATOM 4839 C CA . LEU A 1 633 ? 3.781 8.314 -44.435 1.00 47.38 633 LEU A CA 1
ATOM 4840 C C . LEU A 1 633 ? 3.103 7.735 -45.692 1.00 47.38 633 LEU A C 1
ATOM 4842 O O . LEU A 1 633 ? 3.449 6.647 -46.137 1.00 47.38 633 LEU A O 1
ATOM 4846 N N . ASN A 1 634 ? 2.151 8.455 -46.290 1.00 43.00 634 ASN A N 1
ATOM 4847 C CA . ASN A 1 634 ? 1.423 7.997 -47.477 1.00 43.00 634 ASN A CA 1
ATOM 4848 C C . ASN A 1 634 ? 2.223 8.119 -48.788 1.00 43.00 634 ASN A C 1
ATOM 4850 O O . ASN A 1 634 ? 1.724 7.687 -49.827 1.00 43.00 634 ASN A O 1
ATOM 4854 N N . ALA A 1 635 ? 3.418 8.720 -48.772 1.00 40.66 635 ALA A N 1
ATOM 4855 C CA . ALA A 1 635 ? 4.174 9.007 -49.991 1.00 40.66 635 ALA A CA 1
ATOM 4856 C C . ALA A 1 635 ? 5.153 7.896 -50.422 1.00 40.66 635 ALA A C 1
ATOM 4858 O O . ALA A 1 635 ? 5.450 7.816 -51.610 1.00 40.66 635 ALA A O 1
ATOM 4859 N N . TYR A 1 636 ? 5.615 7.009 -49.528 1.00 42.41 636 TYR A N 1
ATOM 4860 C CA . TYR A 1 636 ? 6.661 6.032 -49.871 1.00 42.41 636 TYR A CA 1
ATOM 4861 C C . TYR A 1 636 ? 6.550 4.702 -49.111 1.00 42.41 636 TYR A C 1
ATOM 4863 O O . TYR A 1 636 ? 6.209 4.662 -47.933 1.00 42.41 636 TYR A O 1
ATOM 4871 N N . ARG A 1 637 ? 6.908 3.608 -49.804 1.00 40.22 637 ARG A N 1
ATOM 4872 C CA . ARG A 1 637 ? 7.323 2.314 -49.222 1.00 40.22 637 ARG A CA 1
ATOM 4873 C C . ARG A 1 637 ? 8.843 2.262 -48.964 1.00 40.22 637 ARG A C 1
ATOM 4875 O O . ARG A 1 6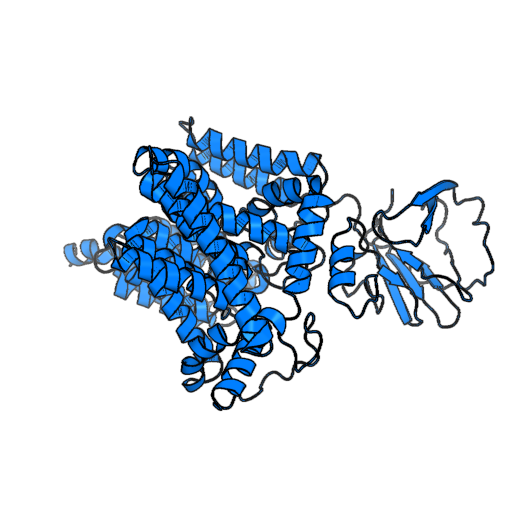37 ? 9.376 1.187 -48.725 1.00 40.22 637 ARG A O 1
ATOM 4882 N N . ASP A 1 638 ? 9.525 3.407 -49.012 1.00 35.75 638 ASP A N 1
ATOM 4883 C CA . ASP A 1 638 ? 10.984 3.511 -49.081 1.00 35.75 638 ASP A CA 1
ATOM 4884 C C . ASP A 1 638 ? 11.567 4.430 -47.982 1.00 35.75 638 ASP A C 1
ATOM 4886 O O . ASP A 1 638 ? 10.909 5.332 -47.467 1.00 35.75 638 ASP A O 1
ATOM 4890 N N . THR A 1 639 ? 12.810 4.124 -47.603 1.00 36.88 639 THR A N 1
ATOM 4891 C CA . THR A 1 639 ? 13.562 4.477 -46.381 1.00 36.88 639 THR A CA 1
ATOM 4892 C C . THR A 1 639 ? 14.097 5.927 -46.314 1.00 36.88 639 THR A C 1
ATOM 4894 O O . THR A 1 639 ? 14.466 6.501 -47.333 1.00 36.88 639 THR A O 1
ATOM 4897 N N . LEU A 1 640 ? 14.277 6.478 -45.099 1.00 36.50 640 LEU A N 1
ATOM 4898 C CA . LEU A 1 640 ? 15.049 7.706 -44.802 1.00 36.50 640 LEU A CA 1
ATOM 4899 C C . LEU A 1 640 ? 16.347 7.333 -44.062 1.00 36.50 640 LEU A C 1
ATOM 4901 O O . LEU A 1 640 ? 16.292 6.480 -43.191 1.00 36.50 640 LEU A O 1
ATOM 4905 N N . ARG A 1 641 ? 17.498 7.977 -44.298 1.00 36.88 641 ARG A N 1
ATOM 4906 C CA . ARG A 1 641 ? 18.678 7.834 -43.416 1.00 36.88 641 ARG A CA 1
ATOM 4907 C C . ARG A 1 641 ? 19.161 9.190 -42.910 1.00 36.88 641 ARG A C 1
ATOM 4909 O O . ARG A 1 641 ? 19.527 10.060 -43.692 1.00 36.88 641 ARG A O 1
ATOM 4916 N N . ILE A 1 642 ? 19.196 9.320 -41.585 1.00 39.12 642 ILE A N 1
ATOM 4917 C CA . ILE A 1 642 ? 19.866 10.406 -40.864 1.00 39.12 642 ILE A CA 1
ATOM 4918 C C . ILE A 1 642 ? 21.229 9.888 -40.471 1.00 39.12 642 ILE A C 1
ATOM 4920 O O . ILE A 1 642 ? 21.343 8.809 -39.896 1.00 39.12 642 ILE A O 1
ATOM 4924 N N . ILE A 1 643 ? 22.263 10.645 -40.779 1.00 37.38 643 ILE A N 1
ATOM 4925 C CA . ILE A 1 643 ? 23.623 10.198 -40.550 1.00 37.38 643 ILE A CA 1
ATOM 4926 C C . ILE A 1 643 ? 24.323 11.257 -39.782 1.00 37.38 643 ILE A C 1
ATOM 4928 O O . ILE A 1 643 ? 23.868 12.388 -39.673 1.00 37.38 643 ILE A O 1
ATOM 4932 N N . TRP A 1 644 ? 25.356 10.825 -39.103 1.00 40.34 644 TRP A N 1
ATOM 4933 C CA . TRP A 1 644 ? 25.881 11.628 -38.044 1.00 40.34 644 TRP A CA 1
ATOM 4934 C C . TRP A 1 644 ? 27.341 11.290 -37.909 1.00 40.34 644 TRP A C 1
ATOM 4936 O O . TRP A 1 644 ? 27.748 10.318 -37.275 1.00 40.34 644 TRP A O 1
ATOM 4946 N N . TYR A 1 645 ? 28.119 12.088 -38.619 1.00 40.16 645 TYR A N 1
ATOM 4947 C CA . TYR A 1 645 ? 29.560 11.984 -38.680 1.00 40.16 645 TYR A CA 1
ATOM 4948 C C . TYR A 1 645 ? 30.114 12.986 -37.687 1.00 40.16 645 TYR A C 1
ATOM 4950 O O . TYR A 1 645 ? 30.525 14.075 -38.056 1.00 40.16 645 TYR A O 1
ATOM 4958 N N . SER A 1 646 ? 30.064 12.610 -36.407 1.00 39.16 646 SER A N 1
ATOM 4959 C CA . SER A 1 646 ? 30.477 13.422 -35.255 1.00 39.16 646 SER A CA 1
ATOM 4960 C C . SER A 1 646 ? 29.622 14.681 -35.002 1.00 39.16 646 SER A C 1
ATOM 4962 O O . SER A 1 646 ? 29.306 15.455 -35.896 1.00 39.16 646 SER A O 1
ATOM 4964 N N . GLY A 1 647 ? 29.185 14.873 -33.753 1.00 46.00 647 GLY A N 1
ATOM 4965 C CA . GLY A 1 647 ? 28.329 15.993 -33.338 1.00 46.00 647 GLY A CA 1
ATOM 4966 C C . GLY A 1 647 ? 27.589 15.707 -32.026 1.00 46.00 647 GLY A C 1
ATOM 4967 O O . GLY A 1 647 ? 27.936 14.759 -31.327 1.00 46.00 647 GLY A O 1
ATOM 4968 N N . ASN A 1 648 ? 26.583 16.522 -31.695 1.00 42.81 648 ASN A N 1
ATOM 4969 C CA . ASN A 1 648 ? 25.777 16.390 -30.471 1.00 42.81 648 ASN A CA 1
ATOM 4970 C C . ASN A 1 648 ? 24.775 15.218 -30.547 1.00 42.81 648 ASN A C 1
ATOM 4972 O O . ASN A 1 648 ? 24.291 14.958 -31.645 1.00 42.81 648 ASN A O 1
ATOM 4976 N N . PRO A 1 649 ? 24.417 14.567 -29.416 1.00 47.84 649 PRO A N 1
ATOM 4977 C CA . PRO A 1 649 ? 23.563 13.377 -29.386 1.00 47.84 649 PRO A CA 1
ATOM 4978 C C . PRO A 1 649 ? 22.216 13.504 -30.106 1.00 47.84 649 PRO A C 1
ATOM 4980 O O . PRO A 1 649 ? 21.603 14.571 -30.064 1.00 47.84 649 PRO A O 1
ATOM 4983 N N . VAL A 1 650 ? 21.728 12.410 -30.711 1.00 53.88 650 VAL A N 1
ATOM 4984 C CA . VAL A 1 650 ? 20.352 12.330 -31.226 1.00 53.88 650 VAL A CA 1
ATOM 4985 C C . VAL A 1 650 ? 19.426 11.899 -30.099 1.00 53.88 650 VAL A C 1
ATOM 4987 O O . VAL A 1 650 ? 19.670 10.911 -29.403 1.00 53.88 650 VAL A O 1
ATOM 4990 N N . TYR A 1 651 ? 18.343 12.652 -29.946 1.00 52.28 651 TYR A N 1
ATOM 4991 C CA . TYR A 1 651 ? 17.353 12.452 -28.905 1.00 52.28 651 TYR A CA 1
ATOM 4992 C C . TYR A 1 651 ? 15.983 12.192 -29.522 1.00 52.28 651 TYR A C 1
ATOM 4994 O O . TYR A 1 651 ? 15.509 12.994 -30.327 1.00 52.28 651 TYR A O 1
ATOM 5002 N N . LEU A 1 652 ? 15.341 11.098 -29.124 1.00 51.94 652 LEU A N 1
ATOM 5003 C CA . LEU A 1 652 ? 13.952 10.814 -29.481 1.00 51.94 652 LEU A CA 1
ATOM 5004 C C . LEU A 1 652 ? 13.040 11.201 -28.318 1.00 51.94 652 LEU A C 1
ATOM 5006 O O . LEU A 1 652 ? 13.209 10.645 -27.243 1.00 51.94 652 LEU A O 1
ATOM 5010 N N . ASP A 1 653 ? 12.082 12.107 -28.535 1.00 49.06 653 ASP A N 1
ATOM 5011 C CA . ASP A 1 653 ? 11.095 12.521 -27.518 1.00 49.06 653 ASP A CA 1
ATOM 5012 C C . ASP A 1 653 ? 9.808 11.687 -27.574 1.00 49.06 653 ASP A C 1
ATOM 5014 O O . ASP A 1 653 ? 9.380 11.102 -26.580 1.00 49.06 653 ASP A O 1
ATOM 5018 N N . ARG A 1 654 ? 9.206 11.572 -28.764 1.00 49.84 654 ARG A N 1
ATOM 5019 C CA . ARG A 1 654 ? 7.926 10.881 -28.969 1.00 49.84 654 ARG A CA 1
ATOM 5020 C C . ARG A 1 654 ? 7.937 10.016 -30.215 1.00 49.84 654 ARG A C 1
ATOM 5022 O O . ARG A 1 654 ? 8.577 10.360 -31.208 1.00 49.84 654 ARG A O 1
ATOM 5029 N N . ALA A 1 655 ? 7.174 8.932 -30.167 1.00 46.31 655 ALA A N 1
ATOM 5030 C CA . ALA A 1 655 ? 7.049 7.948 -31.226 1.00 46.31 655 ALA A CA 1
ATOM 5031 C C . ALA A 1 655 ? 5.593 7.874 -31.699 1.00 46.31 655 ALA A C 1
ATOM 5033 O O . ALA A 1 655 ? 4.811 7.091 -31.179 1.00 46.31 655 ALA A O 1
ATOM 5034 N N . GLY A 1 656 ? 5.187 8.692 -32.672 1.00 41.38 656 GLY A N 1
ATOM 5035 C CA . GLY A 1 656 ? 3.799 8.680 -33.141 1.00 41.38 656 GLY A CA 1
ATOM 5036 C C . GLY A 1 656 ? 3.622 9.131 -34.576 1.00 41.38 656 GLY A C 1
ATOM 5037 O O . GLY A 1 656 ? 4.338 10.003 -35.061 1.00 41.38 656 GLY A O 1
ATOM 5038 N N . VAL A 1 657 ? 2.625 8.542 -35.232 1.00 37.94 657 VAL A N 1
ATOM 5039 C CA . VAL A 1 657 ? 2.095 9.013 -36.511 1.00 37.94 657 VAL A CA 1
ATOM 5040 C C . VAL A 1 657 ? 0.993 10.029 -36.209 1.00 37.94 657 VAL A C 1
ATOM 5042 O O . VAL A 1 657 ? -0.012 9.655 -35.604 1.00 37.94 657 VAL A O 1
ATOM 5045 N N . PHE A 1 658 ? 1.201 11.294 -36.584 1.00 36.91 658 PHE A N 1
ATOM 5046 C CA . PHE A 1 658 ? 0.189 12.352 -36.473 1.00 36.91 658 PHE A CA 1
ATOM 5047 C C . PHE A 1 658 ? -0.864 12.273 -37.580 1.00 36.91 658 PHE A C 1
ATOM 5049 O O . PHE A 1 658 ? -0.497 11.920 -38.726 1.00 36.91 658 PHE A O 1
#

pLDDT: mean 70.21, std 18.31, range [24.06, 95.88]

Solvent-accessible surface area (backbone atoms only — not comparable to full-atom values): 34508 Å² total; per-residue (Å²): 108,70,71,56,50,69,44,28,32,26,19,54,48,24,40,53,49,15,53,45,50,33,50,49,40,58,74,58,63,46,81,60,53,77,56,60,39,42,45,54,24,50,21,20,39,47,35,14,72,48,22,55,67,18,67,59,58,76,62,46,59,51,24,50,50,49,19,64,54,24,48,68,42,27,87,81,34,74,64,19,47,51,51,15,45,15,23,52,45,30,34,41,52,52,47,14,49,42,21,11,67,64,70,56,41,34,67,51,19,41,52,29,52,49,54,48,18,76,71,34,46,72,89,47,75,63,40,54,51,34,48,53,52,16,20,71,76,67,70,52,85,74,84,78,84,70,89,71,73,90,57,92,90,55,92,51,95,87,58,56,78,69,50,66,60,56,22,56,67,27,36,75,18,48,82,68,38,80,77,21,33,48,52,43,50,49,51,40,38,53,52,26,34,52,55,38,21,78,71,40,32,25,50,34,21,40,47,49,41,56,20,33,58,30,28,56,60,33,56,64,67,55,69,41,45,50,47,34,30,52,60,47,47,38,75,76,65,37,58,72,76,65,11,55,55,48,40,54,53,39,27,53,51,29,33,58,57,38,66,66,40,29,33,29,30,52,16,51,59,51,30,71,54,76,79,62,85,86,54,76,74,66,64,52,52,52,60,49,50,50,52,50,50,49,51,50,48,55,48,43,26,47,72,74,51,71,9,68,80,60,69,63,32,68,60,52,68,52,45,56,49,39,44,51,44,35,62,76,74,33,47,69,59,48,52,48,30,56,67,36,59,55,56,25,60,52,22,19,30,43,77,21,17,30,40,49,62,52,3,58,67,10,40,68,55,35,42,73,77,38,50,67,60,37,40,55,32,49,40,12,33,50,35,24,49,53,45,47,35,50,71,33,52,61,63,54,62,51,37,76,44,42,42,29,57,74,52,42,58,39,44,68,44,31,22,36,7,26,53,66,39,56,90,39,61,31,42,47,49,35,42,50,50,14,39,50,40,14,13,40,23,47,66,40,44,66,45,44,29,26,42,60,58,40,37,39,48,54,45,45,75,72,72,20,76,35,43,61,30,78,72,67,71,44,77,72,59,56,50,48,55,53,48,52,52,50,49,53,47,48,40,78,70,72,48,98,55,21,40,62,54,42,51,49,52,51,50,51,52,52,57,57,42,38,53,49,71,95,48,48,44,41,55,58,50,48,77,90,26,38,38,81,44,47,60,49,57,89,47,92,49,65,63,63,25,49,64,36,61,52,42,86,57,47,27,32,34,48,80,50,60,73,16,28,39,46,37,80,46,100,49,99,85,47,42,40,32,39,33,26,40,93,74,20,42,31,32,26,55,65,99,53,84,61,89,64,84,56,79,89,80,84,71,64,89,76,46,46,72,73,48,77,46,79,45,73,50,93,87,53,92,66,73,41,79,45,77,44,71,44,74,70,73,89,78,58,98,70,78,63,55,58,42,49,72,79,81,81,77,48,69,41,51,67,48,64,88,130

Secondary structure (DSSP, 8-state):
-HHHHHHTHHHHHHHHHHHHHHHHHHHTT-S-TTTHHHHHHHHHHHHHHHHTTPPPPHHHHHHHHHHHHHHHHTTT-HHHHHHHHHHHHHHHHHHHHHHHHHH--HHHHHHHHHHHHTTS-PPPHHHHHHHHHHHHHH------S----S-TT-SSSS--SS-THHHHHHGGGGGG-GGGGGHHHHHHHHHHHHHHHTTT-HHHHHHHHHHTTTTTTS----HHHHHHHHHHHHHHH--HHHHHHHHHHHHHHHHHH-HHHHHHHHHHHHHTTTT-TT-HHHHHHHHHHHHHHHHHHHHHHHHHSTTTTTTT-TTHHHHHHHHHHHHHT-HHHHHHHHHHTTT-TTT-HHHH-THHHHHHHHHHHHHHH-HHHHHHHHHHHHHHHHHHHHHHTTS-TT-SS-GGGGGGGGHHHHHHHHHHHTTSHHHHHHHHHHHHHHHHHHH-GGGG-B-TTS-BHHHHTTT-SS---GGG--HHHHHHHHHHHHHHHHHHHH-TTHHHHHHHHHHHHHHHHT---SS-BGGGS-TTTEEB-PBSP--SSHHHHHHHHTSS---EEE-STT-EEEEEPSSTT-EEEEEEETTEEEEEETTB------SSPPPPTTSEEEEEEEE--TTSS--EEEEEEE--GGG-SS------SS-SPEEE-B----

Sequence (658 aa):
MRRFIETHRLMLSCFVSGAWVFIAWKLAGMPSPGFYGRILPGAWILAGLLAGRAPATKWLSVFFAVFTVSVWLWQLSEFGWIIAGAAAAAGVIASGAATVIHSGQVVRGILPAVLLSAVTSAVNSDEVRFAEIASSVTGIGYESRLQTGLRTGDIDSETSHHTEFFPLMISPGLIAGEEGLRIVPVVITIAAVVLLGGIAAPLPAFMAAALYPGFSISGLAYTGWLAVLLFLLPLRYGKGKYGTILRLAVVLLLAALKLRYGALGAGMLAAEYFPVKGNLKKKYLFPAILVCALILFLAGDRYLLHGRIFWVRYGNIEALKLIWINIFHRPLHLLSNLGWSLFDLEAGLFFRAPWTLVALAGLPELYRRDRTLFHRLVIPSAFYWFATVIWMGSCWHGLPAPAGRMFLPLVPLFAAGFSQVWRKPAAGVFASFSIAVSALVIVCPALRANYADGTDSLLELLGGSGGFSMIRSNPLNLLMPAVLAAGIFAVFRRSRFAGAHAAIILLCGFFLAGIAPVVPDAEDLDSSAVQGAPLYPRSPDPVNRALWITETERLLELSEPGQSILLPCNSSADSLLLEMSSSGGALMVGDTVIHVETELAELPEDYQFLGRNERVLPDLPENRIMEIYHLPLNAYRDTLRIIWYSGNPVYLDRAGVF